Protein AF-0000000079458069 (afdb_homodimer)

pLDDT: mean 76.76, std 27.15, range [17.17, 98.62]

Sequence (562 aa):
MTRRATGKSAETRRSAASKKTRSRTVVSSRVSSCGSSLSHRREPPADTESPPDDSWLAWFCGRPGNEVFLVVDLAFIQDPFNLVDLADSVPRFGEALGVITGKKPTPHRLADTSLSASAEKLYGLVHRRFTLSERGLYLIYQKWKNRTYGECRRVFCPHQPLLPTGSTDTPSALHDTPSALHLYCPRCMDVYRPSHARHRAVDGTFFPPSLPHLFFMVYPRYRPELPQEEHVPRIFGFEIHPSAVPYQQRIADRKDRRKAKRESPDRISTDGKNPKMGIPKMTRRATGKSAETRRSAASKKTRSRTVVSSRVSSCGSSLSHRREPPADTESPPDDSWLAWFCGRPGNEVFLVVDLAFIQDPFNLVDLADSVPRFGEALGVITGKKPTPHRLADTSLSASAEKLYGLVHRRFTLSERGLYLIYQKWKNRTYGECRRVFCPHQPLLPTGSTDTPSALHDTPSALHLYCPRCMDVYRPSHARHRAVDGTFFPPSLPHLFFMVYPRYRPELPQEEHVPRIFGFEIHPSAVPYQQRIADRKDRRKAKRESPDRISTDGKNPKMGIPK

Secondary structure (DSSP, 8-state):
-----------------------------------GGGGS---SS-------TTBHHHHHHTSTTGGGS----HHHHH-GGGGTT-TTTSTTHHHHHHHHTSBPPPHHHHH-HHHHHHHHHHHHHHHHHHTTSHHHHHHHHHHHHTTTT-B--BTTSTT-B-EEE-S-SS-TTS--S--B-EEEETTTTEEE--SSHHHHTSBGGGS-THHHHHHHHH-GGGPPPPP------EETTEEPPTTHHHHHHHHHHHHHHHHHHHHS-----------------/-----------------------------------GGGGS---SS-------TTBHHHHHHTSTTGGGS----HHHHH-GGGGTT-TTTSTTHHHHHHHHTSBPPPHHHHH-HHHHHHHHHHHHHHHHHHTTSHHHHHHHHHHHHTTTT-B--BTTSTT-B-EEE-S-SS-TTS--S--B-EEEETTTTEEE--SSHHHHTSBGGGS-THHHHHHHHH-GGGPPPPP------EETTEEPPTTHHHHHHHHHHHHHHHHHHHHS-----------------

InterPro domains:
  IPR000704 Casein kinase II, regulatory subunit [PF01214] (55-238)
  IPR000704 Casein kinase II, regulatory subunit [PR00472] (55-71)
  IPR000704 Casein kinase II, regulatory subunit [PR00472] (72-86)
  IPR000704 Casein kinase II, regulatory subunit [PR00472] (123-144)
  IPR000704 Casein kinase II, regulatory subunit [PR00472] (148-169)
  IPR000704 Casein kinase II, regulatory subunit [PTHR11740] (48-262)
  IPR000704 Casein kinase II, regulatory subunit [SM01085] (55-239)
  IPR016149 Casein kinase II, regulatory subunit, N-terminal [G3DSA:1.10.1820.10] (49-148)
  IPR035991 Casein kinase II subunit beta-like [SSF57798] (54-247)

Foldseek 3Di:
DDPPPCPDPPPPDPPPPDPPPPPPPPPPPPPPCPPDDLPPPPDLPDPQDDDDCFAQLVVQCVDVLNVLFDRDHLVLLPDVVLCPLVPLLAPPQVLLSPRRSGGHDDPVRVVPVNSVVRNVLSVLLSSQVQCLDPNNLSVQVVCQVVLVQHADPPPLRPRFRWGKEWDAQPQCSVVNDFGFIWTAGLAQGDIHHGPDPSNRPDGRSSHHRCNVVSSCVSVVVPRDYHRPDDDFDDDPRHGDDPCVVVVVVVVVVVVVVVVVVVPPPDPPPPPPPPPDDPPDD/DADDDDDPDPDPPPPPPDPPPPDPPPPPPPPPCPPDDLPPPPDLPDPQDDPDCFAQLVVQCVDVLNVLFDRDHLVLLPDVVLCPLVPLQAPPQVLLSCRRSGGHDDPVRVVPVNSVVRNVLSVLLSRQVQCLDPNNLSVQVVCQVVLVQHADPPPLRPRFRWHKEWDDQPQCSVVNDFGFIWTAGLAQGDIHHGPDPSNRPDGSSSHHRCNVVSSCVSVVVPRDYHRPDDDFDDDPRHGDDPCVVVVVVVVVVVVVVVVVVVPPPPPPPCPVPPPPPPDDD

Nearest PDB structures (foldseek):
  4md9-assembly3_N  TM=9.080E-01  e=1.919E-20  Homo sapiens
  4md9-assembly2_D  TM=9.250E-01  e=4.175E-20  Homo sapiens
  4md9-assembly4_J  TM=9.268E-01  e=5.302E-20  Homo sapiens
  4md8-assembly2_C  TM=9.126E-01  e=4.995E-20  Homo sapiens
  1jwh-assembly1_C  TM=8.770E-01  e=5.618E-18  Homo sapiens

Structure (mmCIF, N/CA/C/O backbone):
data_AF-0000000079458069-model_v1
#
loop_
_entity.id
_entity.type
_entity.pdbx_description
1 polymer 'Casein kinase II subunit beta'
#
loop_
_atom_site.group_PDB
_atom_site.id
_atom_site.type_symbol
_atom_site.label_atom_id
_atom_site.label_alt_id
_atom_site.label_comp_id
_atom_site.label_asym_id
_atom_site.label_entity_id
_atom_site.label_seq_id
_atom_site.pdbx_PDB_ins_code
_atom_site.Cartn_x
_atom_site.Cartn_y
_atom_site.Cartn_z
_atom_site.occupancy
_atom_site.B_iso_or_equiv
_atom_site.auth_seq_id
_atom_site.auth_comp_id
_atom_site.auth_asym_id
_atom_site.auth_atom_id
_atom_site.pdbx_PDB_model_num
ATOM 1 N N . MET A 1 1 ? -54.469 -38.25 47.25 1 19.89 1 MET A N 1
ATOM 2 C CA . MET A 1 1 ? -53.656 -39.438 47.219 1 19.89 1 MET A CA 1
ATOM 3 C C . MET A 1 1 ? -52.156 -39.094 47.281 1 19.89 1 MET A C 1
ATOM 5 O O . MET A 1 1 ? -51.781 -37.938 46.969 1 19.89 1 MET A O 1
ATOM 9 N N . THR A 1 2 ? -51.125 -40.094 47.188 1 19.08 2 THR A N 1
ATOM 10 C CA . THR A 1 2 ? -50 -40.75 47.844 1 19.08 2 THR A CA 1
ATOM 11 C C . THR A 1 2 ? -48.688 -40.344 47.188 1 19.08 2 THR A C 1
ATOM 13 O O . THR A 1 2 ? -47.625 -40.531 47.75 1 19.08 2 THR A O 1
ATOM 16 N N . ARG A 1 3 ? -48.656 -39.812 45.844 1 19.41 3 ARG A N 1
ATOM 17 C CA . ARG A 1 3 ? -47.688 -40.375 44.938 1 19.41 3 ARG A CA 1
ATOM 18 C C . ARG A 1 3 ? -46.281 -39.906 45.281 1 19.41 3 ARG A C 1
ATOM 20 O O . ARG A 1 3 ? -46 -38.688 45.25 1 19.41 3 ARG A O 1
ATOM 27 N N . ARG A 1 4 ? -45.438 -40.688 45.969 1 20.77 4 ARG A N 1
ATOM 28 C CA . ARG A 1 4 ? -44.094 -40.812 46.594 1 20.77 4 ARG A CA 1
ATOM 29 C C . ARG A 1 4 ? -43 -40.812 45.531 1 20.77 4 ARG A C 1
ATOM 31 O O . ARG A 1 4 ? -42.875 -41.781 44.781 1 20.77 4 ARG A O 1
ATOM 38 N N . ALA A 1 5 ? -42.781 -39.625 44.75 1 22.47 5 ALA A N 1
ATOM 39 C CA . ALA A 1 5 ? -41.938 -39.562 43.562 1 22.47 5 ALA A CA 1
ATOM 40 C C . ALA A 1 5 ? -40.531 -40.062 43.875 1 22.47 5 ALA A C 1
ATOM 42 O O . ALA A 1 5 ? -39.875 -39.562 44.812 1 22.47 5 ALA A O 1
ATOM 43 N N . THR A 1 6 ? -40.156 -41.406 43.688 1 21.09 6 THR A N 1
ATOM 44 C CA . THR A 1 6 ? -39.094 -42.375 43.906 1 21.09 6 THR A CA 1
ATOM 45 C C . THR A 1 6 ? -37.812 -42 43.156 1 21.09 6 THR A C 1
ATOM 47 O O . THR A 1 6 ? -37.781 -42.062 41.938 1 21.09 6 THR A O 1
ATOM 50 N N . GLY A 1 7 ? -37.25 -40.75 43.344 1 21.52 7 GLY A N 1
ATOM 51 C CA . GLY A 1 7 ? -36.156 -40.281 42.531 1 21.52 7 GLY A CA 1
ATOM 52 C C . GLY A 1 7 ? -34.938 -41.188 42.594 1 21.52 7 GLY A C 1
ATOM 53 O O . GLY A 1 7 ? -34.344 -41.375 43.656 1 21.52 7 GLY A O 1
ATOM 54 N N . LYS A 1 8 ? -34.875 -42.312 41.719 1 23.08 8 LYS A N 1
ATOM 55 C CA . LYS A 1 8 ? -33.969 -43.469 41.531 1 23.08 8 LYS A CA 1
ATOM 56 C C . LYS A 1 8 ? -32.531 -43 41.375 1 23.08 8 LYS A C 1
ATOM 58 O O . LYS A 1 8 ? -32.25 -41.969 40.719 1 23.08 8 LYS A O 1
ATOM 63 N N . SER A 1 9 ? -31.484 -43.5 42.188 1 19.92 9 SER A N 1
ATOM 64 C CA . SER A 1 9 ? -30.094 -43.438 42.656 1 19.92 9 SER A CA 1
ATOM 65 C C . SER A 1 9 ? -29.141 -44 41.594 1 19.92 9 SER A C 1
ATOM 67 O O . SER A 1 9 ? -28 -44.375 41.938 1 19.92 9 SER A O 1
ATOM 69 N N . ALA A 1 10 ? -29.312 -43.812 40.188 1 19.8 10 ALA A N 1
ATOM 70 C CA . ALA A 1 10 ? -28.594 -44.688 39.281 1 19.8 10 ALA A CA 1
ATOM 71 C C . ALA A 1 10 ? -27.078 -44.625 39.5 1 19.8 10 ALA A C 1
ATOM 73 O O . ALA A 1 10 ? -26.531 -43.531 39.594 1 19.8 10 ALA A O 1
ATOM 74 N N . GLU A 1 11 ? -26.344 -45.688 39.969 1 20.38 11 GLU A N 1
ATOM 75 C CA . GLU A 1 11 ? -25.062 -46.156 40.469 1 20.38 11 GLU A CA 1
ATOM 76 C C . GLU A 1 11 ? -24.031 -46.312 39.375 1 20.38 11 GLU A C 1
ATOM 78 O O . GLU A 1 11 ? -22.922 -46.781 39.594 1 20.38 11 GLU A O 1
ATOM 83 N N . THR A 1 12 ? -24.25 -45.781 38.094 1 21.2 12 THR A N 1
ATOM 84 C CA . THR A 1 12 ? -23.5 -46.531 37.094 1 21.2 12 THR A CA 1
ATOM 85 C C . THR A 1 12 ? -22.016 -46.562 37.438 1 21.2 12 THR A C 1
ATOM 87 O O . THR A 1 12 ? -21.484 -45.562 37.969 1 21.2 12 THR A O 1
ATOM 90 N N . ARG A 1 13 ? -21.328 -47.719 37.25 1 19.19 13 ARG A N 1
ATOM 91 C CA . ARG A 1 13 ? -20.141 -48.531 37.469 1 19.19 13 ARG A CA 1
ATOM 92 C C . ARG A 1 13 ? -18.938 -47.938 36.75 1 19.19 13 ARG A C 1
ATOM 94 O O . ARG A 1 13 ? -18.984 -47.688 35.531 1 19.19 13 ARG A O 1
ATOM 101 N N . ARG A 1 14 ? -18.016 -47.156 37.406 1 21.8 14 ARG A N 1
ATOM 102 C CA . ARG A 1 14 ? -16.766 -46.469 37.094 1 21.8 14 ARG A CA 1
ATOM 103 C C . ARG A 1 14 ? -15.695 -47.438 36.625 1 21.8 14 ARG A C 1
ATOM 105 O O . ARG A 1 14 ? -15.109 -48.188 37.438 1 21.8 14 ARG A O 1
ATOM 112 N N . SER A 1 15 ? -15.984 -48.344 35.5 1 19.11 15 SER A N 1
ATOM 113 C CA . SER A 1 15 ? -15.031 -49.406 35.125 1 19.11 15 SER A CA 1
ATOM 114 C C . SER A 1 15 ? -13.641 -48.812 34.875 1 19.11 15 SER A C 1
ATOM 116 O O . SER A 1 15 ? -13.508 -47.719 34.344 1 19.11 15 SER A O 1
ATOM 118 N N . ALA A 1 16 ? -12.609 -49.281 35.625 1 22.48 16 ALA A N 1
ATOM 119 C CA . ALA A 1 16 ? -11.172 -49.125 35.875 1 22.48 16 ALA A CA 1
ATOM 120 C C . ALA A 1 16 ? -10.367 -49.469 34.625 1 22.48 16 ALA A C 1
ATOM 122 O O . ALA A 1 16 ? -10.25 -50.625 34.25 1 22.48 16 ALA A O 1
ATOM 123 N N . ALA A 1 17 ? -10.648 -48.875 33.406 1 22.78 17 ALA A N 1
ATOM 124 C CA . ALA A 1 17 ? -9.945 -49.344 32.219 1 22.78 17 ALA A CA 1
ATOM 125 C C . ALA A 1 17 ? -8.438 -49.281 32.406 1 22.78 17 ALA A C 1
ATOM 127 O O . ALA A 1 17 ? -7.918 -48.281 32.906 1 22.78 17 ALA A O 1
ATOM 128 N N . SER A 1 18 ? -7.773 -50.469 32.469 1 19.39 18 SER A N 1
ATOM 129 C CA . SER A 1 18 ? -6.398 -50.938 32.625 1 19.39 18 SER A CA 1
ATOM 130 C C . SER A 1 18 ? -5.477 -50.312 31.594 1 19.39 18 SER A C 1
ATOM 132 O O . SER A 1 18 ? -5.824 -50.25 30.406 1 19.39 18 SER A O 1
ATOM 134 N N . LYS A 1 19 ? -4.605 -49.406 32.031 1 21.94 19 LYS A N 1
ATOM 135 C CA . LYS A 1 19 ? -3.582 -48.594 31.359 1 21.94 19 LYS A CA 1
ATOM 136 C C . LYS A 1 19 ? -2.559 -49.5 30.672 1 21.94 19 LYS A C 1
ATOM 138 O O . LYS A 1 19 ? -1.761 -50.156 31.328 1 21.94 19 LYS A O 1
ATOM 143 N N . LYS A 1 20 ? -3.029 -50.438 29.656 1 20.05 20 LYS A N 1
ATOM 144 C CA . LYS A 1 20 ? -2.061 -51.25 28.938 1 20.05 20 LYS A CA 1
ATOM 145 C C . LYS A 1 20 ? -0.891 -50.406 28.438 1 20.05 20 LYS A C 1
ATOM 147 O O . LYS A 1 20 ? -1.089 -49.312 27.906 1 20.05 20 LYS A O 1
ATOM 152 N N . THR A 1 21 ? 0.323 -50.656 28.922 1 21.88 21 THR A N 1
ATOM 153 C CA . THR A 1 21 ? 1.682 -50.156 28.75 1 21.88 21 THR A CA 1
ATOM 154 C C . THR A 1 21 ? 2.191 -50.438 27.344 1 21.88 21 THR A C 1
ATOM 156 O O . THR A 1 21 ? 2.385 -51.594 26.984 1 21.88 21 THR A O 1
ATOM 159 N N . ARG A 1 22 ? 1.493 -49.938 26.234 1 23.48 22 ARG A N 1
ATOM 160 C CA . ARG A 1 22 ? 1.951 -50.281 24.891 1 23.48 22 ARG A CA 1
ATOM 161 C C . ARG A 1 22 ? 3.422 -49.938 24.703 1 23.48 22 ARG A C 1
ATOM 163 O O . ARG A 1 22 ? 3.82 -48.781 24.938 1 23.48 22 ARG A O 1
ATOM 170 N N . SER A 1 23 ? 4.312 -50.969 24.781 1 22.56 23 SER A N 1
ATOM 171 C CA . SER A 1 23 ? 5.742 -51 24.5 1 22.56 23 SER A CA 1
ATOM 172 C C . SER A 1 23 ? 6.051 -50.438 23.125 1 22.56 23 SER A C 1
ATOM 174 O O . SER A 1 23 ? 5.512 -50.906 22.109 1 22.56 23 SER A O 1
ATOM 176 N N . ARG A 1 24 ? 6.234 -49.094 23.016 1 23.38 24 ARG A N 1
ATOM 177 C CA . ARG A 1 24 ? 6.543 -48.344 21.797 1 23.38 24 ARG A CA 1
ATOM 178 C C . ARG A 1 24 ? 7.82 -48.875 21.141 1 23.38 24 ARG A C 1
ATOM 180 O O . ARG A 1 24 ? 8.891 -48.812 21.734 1 23.38 24 ARG A O 1
ATOM 187 N N . THR A 1 25 ? 7.715 -50 20.375 1 24.3 25 THR A N 1
ATOM 188 C CA . THR A 1 25 ? 8.828 -50.469 19.547 1 24.3 25 THR A CA 1
ATOM 189 C C . THR A 1 25 ? 9.438 -49.312 18.766 1 24.3 25 THR A C 1
ATOM 191 O O . THR A 1 25 ? 8.727 -48.594 18.047 1 24.3 25 THR A O 1
ATOM 194 N N . VAL A 1 26 ? 10.641 -48.875 19.156 1 24.62 26 VAL A N 1
ATOM 195 C CA . VAL A 1 26 ? 11.539 -47.844 18.609 1 24.62 26 VAL A CA 1
ATOM 196 C C . VAL A 1 26 ? 11.984 -48.281 17.203 1 24.62 26 VAL A C 1
ATOM 198 O O . VAL A 1 26 ? 12.68 -49.281 17.047 1 24.62 26 VAL A O 1
ATOM 201 N N . VAL A 1 27 ? 11.078 -48.344 16.203 1 22.92 27 VAL A N 1
ATOM 202 C CA . VAL A 1 27 ? 11.531 -48.688 14.859 1 22.92 27 VAL A CA 1
ATOM 203 C C . VAL A 1 27 ? 12.633 -47.719 14.422 1 22.92 27 VAL A C 1
ATOM 205 O O . VAL A 1 27 ? 12.477 -46.5 14.539 1 22.92 27 VAL A O 1
ATOM 208 N N . SER A 1 28 ? 13.859 -48.094 14.391 1 23.33 28 SER A N 1
ATOM 209 C CA . SER A 1 28 ? 15.086 -47.469 13.898 1 23.33 28 SER A CA 1
ATOM 210 C C . SER A 1 28 ? 14.945 -47.062 12.438 1 23.33 28 SER A C 1
ATOM 212 O O . SER A 1 28 ? 14.906 -47.938 11.547 1 23.33 28 SER A O 1
ATOM 214 N N . SER A 1 29 ? 14.016 -46.188 12.094 1 23.22 29 SER A N 1
ATOM 215 C CA . SER A 1 29 ? 13.867 -45.844 10.68 1 23.22 29 SER A CA 1
ATOM 216 C C . SER A 1 29 ? 15.164 -45.281 10.109 1 23.22 29 SER A C 1
ATOM 218 O O . SER A 1 29 ? 15.758 -44.375 10.688 1 23.22 29 SER A O 1
ATOM 220 N N . ARG A 1 30 ? 15.961 -46.125 9.391 1 23.41 30 ARG A N 1
ATOM 221 C CA . ARG A 1 30 ? 17.109 -45.781 8.547 1 23.41 30 ARG A CA 1
ATOM 222 C C . ARG A 1 30 ? 16.797 -44.594 7.633 1 23.41 30 ARG A C 1
ATOM 224 O O . ARG A 1 30 ? 15.906 -44.688 6.789 1 23.41 30 ARG A O 1
ATOM 231 N N . VAL A 1 31 ? 16.922 -43.406 8.148 1 24.83 31 VAL A N 1
ATOM 232 C CA . VAL A 1 31 ? 16.859 -42.188 7.363 1 24.83 31 VAL A CA 1
ATOM 233 C C . VAL A 1 31 ? 17.875 -42.219 6.23 1 24.83 31 VAL A C 1
ATOM 235 O O . VAL A 1 31 ? 19.078 -42.344 6.48 1 24.83 31 VAL A O 1
ATOM 238 N N . SER A 1 32 ? 17.609 -42.938 5.117 1 25.94 32 SER A N 1
ATOM 239 C CA . SER A 1 32 ? 18.438 -42.812 3.922 1 25.94 32 SER A CA 1
ATOM 240 C C . SER A 1 32 ? 18.766 -41.344 3.619 1 25.94 32 SER A C 1
ATOM 242 O O . SER A 1 32 ? 17.922 -40.469 3.781 1 25.94 32 SER A O 1
ATOM 244 N N . SER A 1 33 ? 20.078 -41.031 3.51 1 25.89 33 SER A N 1
ATOM 245 C CA . SER A 1 33 ? 20.812 -39.812 3.227 1 25.89 33 SER A CA 1
ATOM 246 C C . SER A 1 33 ? 20.359 -39.188 1.911 1 25.89 33 SER A C 1
ATOM 248 O O . SER A 1 33 ? 20.641 -39.719 0.835 1 25.89 33 SER A O 1
ATOM 250 N N . CYS A 1 34 ? 19.156 -38.781 1.715 1 28.52 34 CYS A N 1
ATOM 251 C CA . CYS A 1 34 ? 18.781 -38.062 0.503 1 28.52 34 CYS A CA 1
ATOM 252 C C . CYS A 1 34 ? 19.656 -36.844 0.327 1 28.52 34 CYS A C 1
ATOM 254 O O . CYS A 1 34 ? 19.156 -35.719 0.426 1 28.52 34 CYS A O 1
ATOM 256 N N . GLY A 1 35 ? 20.891 -36.812 0.944 1 26.64 35 GLY A N 1
ATOM 257 C CA . GLY A 1 35 ? 21.703 -35.625 1.059 1 26.64 35 GLY A CA 1
ATOM 258 C C . GLY A 1 35 ? 22.062 -35 -0.283 1 26.64 35 GLY A C 1
ATOM 259 O O . GLY A 1 35 ? 22.156 -33.781 -0.403 1 26.64 35 GLY A O 1
ATOM 260 N N . SER A 1 36 ? 22.766 -35.781 -1.224 1 30.03 36 SER A N 1
ATOM 261 C CA . SER A 1 36 ? 23.859 -35.219 -2.008 1 30.03 36 SER A CA 1
ATOM 262 C C . SER A 1 36 ? 23.359 -34.25 -3.061 1 30.03 36 SER A C 1
ATOM 264 O O . SER A 1 36 ? 24.141 -33.469 -3.621 1 30.03 36 SER A O 1
ATOM 266 N N . SER A 1 37 ? 22.344 -34.625 -3.9 1 30.95 37 SER A N 1
ATOM 267 C CA . SER A 1 37 ? 22.312 -34.188 -5.293 1 30.95 37 SER A CA 1
ATOM 268 C C . SER A 1 37 ? 21.891 -32.719 -5.402 1 30.95 37 SER A C 1
ATOM 270 O O . SER A 1 37 ? 21.703 -32.219 -6.504 1 30.95 37 SER A O 1
ATOM 272 N N . LEU A 1 38 ? 21.5 -32.094 -4.332 1 33.59 38 LEU A N 1
ATOM 273 C CA . LEU A 1 38 ? 20.844 -30.844 -4.613 1 33.59 38 LEU A CA 1
ATOM 274 C C . LEU A 1 38 ? 21.859 -29.734 -4.863 1 33.59 38 LEU A C 1
ATOM 276 O O . LEU A 1 38 ? 21.516 -28.547 -4.898 1 33.59 38 LEU A O 1
ATOM 280 N N . SER A 1 39 ? 23.141 -30.047 -4.676 1 34.22 39 SER A N 1
ATOM 281 C CA . SER A 1 39 ? 24.109 -28.969 -4.805 1 34.22 39 SER A CA 1
ATOM 282 C C . SER A 1 39 ? 24.188 -28.453 -6.238 1 34.22 39 SER A C 1
ATOM 284 O O . SER A 1 39 ? 25.141 -27.781 -6.613 1 34.22 39 SER A O 1
ATOM 286 N N . HIS A 1 40 ? 23.656 -29.156 -7.344 1 34.47 40 HIS A N 1
ATOM 287 C CA . HIS A 1 40 ? 23.969 -28.781 -8.711 1 34.47 40 HIS A CA 1
ATOM 288 C C . HIS A 1 40 ? 23.703 -27.297 -8.953 1 34.47 40 HIS A C 1
ATOM 290 O O . HIS A 1 40 ? 22.719 -26.75 -8.453 1 34.47 40 HIS A O 1
ATOM 296 N N . ARG A 1 41 ? 24.656 -26.469 -9.07 1 38.81 41 ARG A N 1
ATOM 297 C CA . ARG A 1 41 ? 24.531 -25.219 -9.805 1 38.81 41 ARG A CA 1
ATOM 298 C C . ARG A 1 41 ? 23.453 -25.297 -10.867 1 38.81 41 ARG A C 1
ATOM 300 O O . ARG A 1 41 ? 23.688 -25.797 -11.977 1 38.81 41 ARG A O 1
ATOM 307 N N . ARG A 1 42 ? 22.266 -25.734 -10.492 1 41.84 42 ARG A N 1
ATOM 308 C CA . ARG A 1 42 ? 21.25 -26.047 -11.484 1 41.84 42 ARG A CA 1
ATOM 309 C C . ARG A 1 42 ? 21.188 -24.969 -12.57 1 41.84 42 ARG A C 1
ATOM 311 O O . ARG A 1 42 ? 21.062 -23.781 -12.266 1 41.84 42 ARG A O 1
ATOM 318 N N . GLU A 1 43 ? 21.953 -25.062 -13.75 1 44.16 43 GLU A N 1
ATOM 319 C CA . GLU A 1 43 ? 21.719 -24.359 -15 1 44.16 43 GLU A CA 1
ATOM 320 C C . GLU A 1 43 ? 20.281 -23.828 -15.078 1 44.16 43 GLU A C 1
ATOM 322 O O . GLU A 1 43 ? 19.375 -24.438 -14.508 1 44.16 43 GLU A O 1
ATOM 327 N N . PRO A 1 44 ? 20.188 -22.484 -15.164 1 52.94 44 PRO A N 1
ATOM 328 C CA . PRO A 1 44 ? 18.797 -22.078 -15.406 1 52.94 44 PRO A CA 1
ATOM 329 C C . PRO A 1 44 ? 18 -23.141 -16.172 1 52.94 44 PRO A C 1
ATOM 331 O O . PRO A 1 44 ? 18.562 -23.828 -17.031 1 52.94 44 PRO A O 1
ATOM 334 N N . PRO A 1 45 ? 17.062 -23.844 -15.531 1 53.91 45 PRO A N 1
ATOM 335 C CA . PRO A 1 45 ? 16.297 -24.812 -16.312 1 53.91 45 PRO A CA 1
ATOM 336 C C . PRO A 1 45 ? 16.188 -24.438 -17.797 1 53.91 45 PRO A C 1
ATOM 338 O O . PRO A 1 45 ? 16.359 -23.266 -18.141 1 53.91 45 PRO A O 1
ATOM 341 N N . ALA A 1 46 ? 16.281 -25.344 -18.703 1 50.62 46 ALA A N 1
ATOM 342 C CA . ALA A 1 46 ? 16.234 -25.281 -20.156 1 50.62 46 ALA A CA 1
ATOM 343 C C . ALA A 1 46 ? 15.375 -24.109 -20.625 1 50.62 46 ALA A C 1
ATOM 345 O O . ALA A 1 46 ? 14.383 -23.766 -19.984 1 50.62 46 ALA A O 1
ATOM 346 N N . ASP A 1 47 ? 15.938 -22.984 -21.219 1 52.44 47 ASP A N 1
ATOM 347 C CA . ASP A 1 47 ? 15.383 -21.844 -21.922 1 52.44 47 ASP A CA 1
ATOM 348 C C . ASP A 1 47 ? 14.078 -22.203 -22.625 1 52.44 47 ASP A C 1
ATOM 350 O O . ASP A 1 47 ? 14.102 -22.781 -23.719 1 52.44 47 ASP A O 1
ATOM 354 N N . THR A 1 48 ? 13.133 -22.797 -21.938 1 59.19 48 THR A N 1
ATOM 355 C CA . THR A 1 48 ? 11.93 -23.141 -22.688 1 59.19 48 THR A CA 1
ATOM 356 C C . THR A 1 48 ? 11.453 -21.969 -23.531 1 59.19 48 THR A C 1
ATOM 358 O O . THR A 1 48 ? 11.656 -20.812 -23.172 1 59.19 48 THR A O 1
ATOM 361 N N . GLU A 1 49 ? 11.133 -22.219 -24.812 1 63.19 49 GLU A N 1
ATOM 362 C CA . GLU A 1 49 ? 10.672 -21.453 -25.953 1 63.19 49 GLU A CA 1
ATOM 363 C C . GLU A 1 49 ? 9.5 -20.547 -25.578 1 63.19 49 GLU A C 1
ATOM 365 O O . GLU A 1 49 ? 8.586 -20.969 -24.875 1 63.19 49 GLU A O 1
ATOM 370 N N . SER A 1 50 ? 9.641 -19.234 -25.625 1 73.5 50 SER A N 1
ATOM 371 C CA . SER A 1 50 ? 8.539 -18.266 -25.594 1 73.5 50 SER A CA 1
ATOM 372 C C . SER A 1 50 ? 7.402 -18.703 -26.5 1 73.5 50 SER A C 1
ATOM 374 O O . SER A 1 50 ? 7.641 -19.25 -27.594 1 73.5 50 SER A O 1
ATOM 376 N N . PRO A 1 51 ? 6.184 -18.719 -25.891 1 81.25 51 PRO A N 1
ATOM 377 C CA . PRO A 1 51 ? 5.07 -19.078 -26.766 1 81.25 51 PRO A CA 1
ATOM 378 C C . PRO A 1 51 ? 5.031 -18.234 -28.047 1 81.25 51 PRO A C 1
ATOM 380 O O . PRO A 1 51 ? 5.469 -17.094 -28.047 1 81.25 51 PRO A O 1
ATOM 383 N N . PRO A 1 52 ? 4.594 -18.828 -29.078 1 85.81 52 PRO A N 1
ATOM 384 C CA . PRO A 1 52 ? 4.391 -18.047 -30.297 1 85.81 52 PRO A CA 1
ATOM 385 C C . PRO A 1 52 ? 3.512 -16.812 -30.062 1 85.81 52 PRO A C 1
ATOM 387 O O . PRO A 1 52 ? 2.578 -16.859 -29.266 1 85.81 52 PRO A O 1
ATOM 390 N N . ASP A 1 53 ? 3.715 -15.797 -30.812 1 88.88 53 ASP A N 1
ATOM 391 C CA . ASP A 1 53 ? 3 -14.531 -30.656 1 88.88 53 ASP A CA 1
ATOM 392 C C . ASP A 1 53 ? 1.516 -14.703 -30.969 1 88.88 53 ASP A C 1
ATOM 394 O O . ASP A 1 53 ? 0.675 -13.984 -30.422 1 88.88 53 ASP A O 1
ATOM 398 N N . ASP A 1 54 ? 1.252 -15.727 -31.828 1 92.88 54 ASP A N 1
ATOM 399 C CA . ASP A 1 54 ? -0.138 -15.906 -32.219 1 92.88 54 ASP A CA 1
ATOM 400 C C . ASP A 1 54 ? -0.847 -16.922 -31.344 1 92.88 54 ASP A C 1
ATOM 402 O O . ASP A 1 54 ? -1.965 -17.344 -31.641 1 92.88 54 ASP A O 1
ATOM 406 N N . SER A 1 55 ? -0.296 -17.156 -30.25 1 95.88 55 SER A N 1
ATOM 407 C CA . SER A 1 55 ? -0.876 -18.141 -29.344 1 95.88 55 SER A CA 1
ATOM 408 C C . SER A 1 55 ? -1.836 -17.5 -28.359 1 95.88 55 SER A C 1
ATOM 410 O O . SER A 1 55 ? -1.736 -16.297 -28.078 1 95.88 55 SER A O 1
ATOM 412 N N . TRP A 1 56 ? -2.818 -18.297 -27.859 1 97.62 56 TRP A N 1
ATOM 413 C CA . TRP A 1 56 ? -3.699 -17.844 -26.781 1 97.62 56 TRP A CA 1
ATOM 414 C C . TRP A 1 56 ? -2.893 -17.438 -25.562 1 97.62 56 TRP A C 1
ATOM 416 O O . TRP A 1 56 ? -3.207 -16.438 -24.906 1 97.62 56 TRP A O 1
ATOM 426 N N . LEU A 1 57 ? -1.858 -18.156 -25.328 1 97 57 LEU A N 1
ATOM 427 C CA . LEU A 1 57 ? -1.019 -17.891 -24.156 1 97 57 LEU A CA 1
ATOM 428 C C . LEU A 1 57 ? -0.416 -16.484 -24.234 1 97 57 LEU A C 1
ATOM 430 O O . LEU A 1 57 ? -0.456 -15.742 -23.25 1 97 57 LEU A O 1
ATOM 434 N N . ALA A 1 58 ? 0.175 -16.234 -25.375 1 95.75 58 ALA A N 1
ATOM 435 C CA . ALA A 1 58 ? 0.776 -14.914 -25.578 1 95.75 58 ALA A CA 1
ATOM 436 C C . ALA A 1 58 ? -0.275 -13.812 -25.469 1 95.75 58 ALA A C 1
ATOM 438 O O . ALA A 1 58 ? -0.024 -12.758 -24.891 1 95.75 58 ALA A O 1
ATOM 439 N N . TRP A 1 59 ? -1.389 -14.062 -26 1 96.56 59 TRP A N 1
ATOM 440 C CA . TRP A 1 59 ? -2.492 -13.109 -25.969 1 96.56 59 TRP A CA 1
ATOM 441 C C . TRP A 1 59 ? -2.957 -12.867 -24.531 1 96.56 59 TRP A C 1
ATOM 443 O O . TRP A 1 59 ? -3.07 -11.719 -24.094 1 96.56 59 TRP A O 1
ATOM 453 N N . PHE A 1 60 ? -3.262 -13.93 -23.828 1 97.12 60 PHE A N 1
ATOM 454 C CA . PHE A 1 60 ? -3.805 -13.852 -22.469 1 97.12 60 PHE A CA 1
ATOM 455 C C . PHE A 1 60 ? -2.816 -13.18 -21.531 1 97.12 60 PHE A C 1
ATOM 457 O O . PHE A 1 60 ? -3.188 -12.289 -20.766 1 97.12 60 PHE A O 1
ATOM 464 N N . CYS A 1 61 ? -1.548 -13.586 -21.547 1 95.88 61 CYS A N 1
ATOM 465 C CA . CYS A 1 61 ? -0.542 -13.086 -20.625 1 95.88 61 CYS A CA 1
ATOM 466 C C . CYS A 1 61 ? -0.111 -11.672 -20.984 1 95.88 61 CYS A C 1
ATOM 468 O O . CYS A 1 61 ? 0.481 -10.969 -20.156 1 95.88 61 CYS A O 1
ATOM 470 N N . GLY A 1 62 ? -0.369 -11.289 -22.172 1 94.31 62 GLY A N 1
ATOM 471 C CA . GLY A 1 62 ? -0.028 -9.953 -22.609 1 94.31 62 GLY A CA 1
ATOM 472 C C . GLY A 1 62 ? -1.072 -8.914 -22.234 1 94.31 62 GLY A C 1
ATOM 473 O O . GLY A 1 62 ? -0.842 -7.715 -22.391 1 94.31 62 GLY A O 1
ATOM 474 N N . ARG A 1 63 ? -2.205 -9.328 -21.719 1 94.69 63 ARG A N 1
ATOM 475 C CA . ARG A 1 63 ? -3.26 -8.406 -21.297 1 94.69 63 ARG A CA 1
ATOM 476 C C . ARG A 1 63 ? -2.857 -7.641 -20.047 1 94.69 63 ARG A C 1
ATOM 478 O O . ARG A 1 63 ? -2.176 -8.18 -19.172 1 94.69 63 ARG A O 1
ATOM 485 N N . PRO A 1 64 ? -3.305 -6.371 -20.016 1 93.69 64 PRO A N 1
ATOM 486 C CA . PRO A 1 64 ? -3.025 -5.637 -18.781 1 93.69 64 PRO A CA 1
ATOM 487 C C . PRO A 1 64 ? -3.562 -6.344 -17.547 1 93.69 64 PRO A C 1
ATOM 489 O O . PRO A 1 64 ? -4.723 -6.762 -17.516 1 93.69 64 PRO A O 1
ATOM 492 N N . GLY A 1 65 ? -2.748 -6.445 -16.609 1 93.88 65 GLY A N 1
ATOM 493 C CA . GLY A 1 65 ? -3.119 -7.148 -15.391 1 93.88 65 GLY A CA 1
ATOM 494 C C . GLY A 1 65 ? -2.605 -8.578 -15.344 1 93.88 65 GLY A C 1
ATOM 495 O O . GLY A 1 65 ? -2.363 -9.117 -14.266 1 93.88 65 GLY A O 1
ATOM 496 N N . ASN A 1 66 ? -2.48 -9.141 -16.5 1 96.5 66 ASN A N 1
ATOM 497 C CA . ASN A 1 66 ? -2.094 -10.547 -16.562 1 96.5 66 ASN A CA 1
ATOM 498 C C . ASN A 1 66 ? -0.577 -10.711 -16.562 1 96.5 66 ASN A C 1
ATOM 500 O O . ASN A 1 66 ? -0.07 -11.828 -16.641 1 96.5 66 ASN A O 1
ATOM 504 N N . GLU A 1 67 ? 0.141 -9.586 -16.359 1 95.06 67 GLU A N 1
ATOM 505 C CA . GLU A 1 67 ? 1.597 -9.672 -16.281 1 95.06 67 GLU A CA 1
ATOM 506 C C . GLU A 1 67 ? 2.043 -10.43 -15.039 1 95.06 67 GLU A C 1
ATOM 508 O O . GLU A 1 67 ? 3.195 -10.859 -14.945 1 95.06 67 GLU A O 1
ATOM 513 N N . VAL A 1 68 ? 1.106 -10.625 -14.125 1 97.06 68 VAL A N 1
ATOM 514 C CA . VAL A 1 68 ? 1.44 -11.344 -12.906 1 97.06 68 VAL A CA 1
ATOM 515 C C . VAL A 1 68 ? 1.527 -12.844 -13.195 1 97.06 68 VAL A C 1
ATOM 517 O O . VAL A 1 68 ? 2.137 -13.594 -12.43 1 97.06 68 VAL A O 1
ATOM 520 N N . PHE A 1 69 ? 0.917 -13.32 -14.273 1 98.06 69 PHE A N 1
ATOM 521 C CA . PHE A 1 69 ? 0.927 -14.734 -14.625 1 98.06 69 PHE A CA 1
ATOM 522 C C . PHE A 1 69 ? 2.252 -15.125 -15.266 1 98.06 69 PHE A C 1
ATOM 524 O O . PHE A 1 69 ? 2.926 -14.281 -15.867 1 98.06 69 PHE A O 1
ATOM 531 N N . LEU A 1 70 ? 2.568 -16.312 -15.055 1 97.81 70 LEU A N 1
ATOM 532 C CA . LEU A 1 70 ? 3.635 -16.938 -15.836 1 97.81 70 LEU A CA 1
ATOM 533 C C . LEU A 1 70 ? 3.096 -17.484 -17.156 1 97.81 70 LEU A C 1
ATOM 535 O O . LEU A 1 70 ? 1.95 -17.938 -17.219 1 97.81 70 LEU A O 1
ATOM 539 N N . VAL A 1 71 ? 3.951 -17.391 -18.125 1 96.69 71 VAL A N 1
ATOM 540 C CA . VAL A 1 71 ? 3.627 -18.125 -19.344 1 96.69 71 VAL A CA 1
ATOM 541 C C . VAL A 1 71 ? 3.975 -19.609 -19.156 1 96.69 71 VAL A C 1
ATOM 543 O O . VAL A 1 71 ? 5.152 -19.969 -19.141 1 96.69 71 VAL A O 1
ATOM 546 N N . VAL A 1 72 ? 2.941 -20.359 -19.062 1 97.38 72 VAL A N 1
ATOM 547 C CA . VAL A 1 72 ? 3.133 -21.781 -18.812 1 97.38 72 VAL A CA 1
ATOM 548 C C . VAL A 1 72 ? 3.566 -22.484 -20.094 1 97.38 72 VAL A C 1
ATOM 550 O O . VAL A 1 72 ? 3.008 -22.234 -21.156 1 97.38 72 VAL A O 1
ATOM 553 N N . ASP A 1 73 ? 4.484 -23.375 -19.953 1 94.06 73 ASP A N 1
ATOM 554 C CA . ASP A 1 73 ? 4.93 -24.141 -21.109 1 94.06 73 ASP A CA 1
ATOM 555 C C . ASP A 1 73 ? 3.809 -25.031 -21.641 1 94.06 73 ASP A C 1
ATOM 557 O O . ASP A 1 73 ? 3.107 -25.688 -20.859 1 94.06 73 ASP A O 1
ATOM 561 N N . LEU A 1 74 ? 3.76 -25.125 -22.953 1 94.31 74 LEU A N 1
ATOM 562 C CA . LEU A 1 74 ? 2.719 -25.953 -23.578 1 94.31 74 LEU A CA 1
ATOM 563 C C . LEU A 1 74 ? 2.859 -27.406 -23.156 1 94.31 74 LEU A C 1
ATOM 565 O O . LEU A 1 74 ? 1.859 -28.094 -22.938 1 94.31 74 LEU A O 1
ATOM 569 N N . ALA A 1 75 ? 4.109 -27.844 -23.094 1 94.38 75 ALA A N 1
ATOM 570 C CA . ALA A 1 75 ? 4.344 -29.234 -22.688 1 94.38 75 ALA A CA 1
ATOM 571 C C . ALA A 1 75 ? 3.799 -29.5 -21.281 1 94.38 75 ALA A C 1
ATOM 573 O O . ALA A 1 75 ? 3.305 -30.594 -21 1 94.38 75 ALA A O 1
ATOM 574 N N . PHE A 1 76 ? 3.916 -28.547 -20.469 1 96.62 76 PHE A N 1
ATOM 575 C CA . PHE A 1 76 ? 3.393 -28.672 -19.109 1 96.62 76 PHE A CA 1
ATOM 576 C C . PHE A 1 76 ? 1.871 -28.734 -19.125 1 96.62 76 PHE A C 1
ATOM 578 O O . PHE A 1 76 ? 1.272 -29.547 -18.422 1 96.62 76 PHE A O 1
ATOM 585 N N . ILE A 1 77 ? 1.237 -27.938 -19.891 1 97 77 ILE A N 1
ATOM 586 C CA . ILE A 1 77 ? -0.217 -27.859 -19.969 1 97 77 ILE A CA 1
ATOM 587 C C . ILE A 1 77 ? -0.776 -29.172 -20.531 1 97 77 ILE A C 1
ATOM 589 O O . ILE A 1 77 ? -1.824 -29.641 -20.078 1 97 77 ILE A O 1
ATOM 593 N N . GLN A 1 78 ? -0.115 -29.719 -21.453 1 95.69 78 GLN A N 1
ATOM 594 C CA . GLN A 1 78 ? -0.643 -30.875 -22.156 1 95.69 78 GLN A CA 1
ATOM 595 C C . GLN A 1 78 ? -0.338 -32.156 -21.422 1 95.69 78 GLN A C 1
ATOM 597 O O . GLN A 1 78 ? -0.86 -33.219 -21.766 1 95.69 78 GLN A O 1
ATOM 602 N N . ASP A 1 79 ? 0.469 -32.094 -20.422 1 96.38 79 ASP A N 1
ATOM 603 C CA . ASP A 1 79 ? 0.754 -33.281 -19.609 1 96.38 79 ASP A CA 1
ATOM 604 C C . ASP A 1 79 ? -0.465 -33.688 -18.797 1 96.38 79 ASP A C 1
ATOM 606 O O . ASP A 1 79 ? -0.934 -32.938 -17.953 1 96.38 79 ASP A O 1
ATOM 610 N N . PRO A 1 80 ? -0.948 -34.938 -19.016 1 96.25 80 PRO A N 1
ATOM 611 C CA . PRO A 1 80 ? -2.133 -35.375 -18.281 1 96.25 80 PRO A CA 1
ATOM 612 C C . PRO A 1 80 ? -1.944 -35.344 -16.766 1 96.25 80 PRO A C 1
ATOM 614 O O . PRO A 1 80 ? -2.91 -35.125 -16.031 1 96.25 80 PRO A O 1
ATOM 617 N N . PHE A 1 81 ? -0.779 -35.438 -16.312 1 95.5 81 PHE A N 1
ATOM 618 C CA . PHE A 1 81 ? -0.496 -35.406 -14.883 1 95.5 81 PHE A CA 1
ATOM 619 C C . PHE A 1 81 ? -0.907 -34.062 -14.297 1 95.5 81 PHE A C 1
ATOM 621 O O . PHE A 1 81 ? -1.43 -34 -13.18 1 95.5 81 PHE A O 1
ATOM 628 N N . ASN A 1 82 ? -0.624 -33.094 -15.023 1 95.44 82 ASN A N 1
ATOM 629 C CA . ASN A 1 82 ? -0.897 -31.734 -14.539 1 95.44 82 ASN A CA 1
ATOM 630 C C . ASN A 1 82 ? -2.363 -31.359 -14.734 1 95.44 82 ASN A C 1
ATOM 632 O O . ASN A 1 82 ? -2.793 -30.297 -14.305 1 95.44 82 ASN A O 1
ATOM 636 N N . LEU A 1 83 ? -3.162 -32.219 -15.297 1 95.31 83 LEU A N 1
ATOM 637 C CA . LEU A 1 83 ? -4.566 -31.953 -15.562 1 95.31 83 LEU A CA 1
ATOM 638 C C . LEU A 1 83 ? -5.473 -32.781 -14.664 1 95.31 83 LEU A C 1
ATOM 640 O O . LEU A 1 83 ? -6.695 -32.656 -14.727 1 95.31 83 LEU A O 1
ATOM 644 N N . VAL A 1 84 ? -4.863 -33.531 -13.836 1 92.69 84 VAL A N 1
ATOM 645 C CA . VAL A 1 84 ? -5.609 -34.438 -12.961 1 92.69 84 VAL A CA 1
ATOM 646 C C . VAL A 1 84 ? -6.574 -33.625 -12.094 1 92.69 84 VAL A C 1
ATOM 648 O O . VAL A 1 84 ? -6.203 -32.594 -11.555 1 92.69 84 VAL A O 1
ATOM 651 N N . ASP A 1 85 ? -7.82 -34.031 -11.984 1 89.94 85 ASP A N 1
ATOM 652 C CA . ASP A 1 85 ? -8.859 -33.531 -11.086 1 89.94 85 ASP A CA 1
ATOM 653 C C . ASP A 1 85 ? -9.312 -32.125 -11.492 1 89.94 85 ASP A C 1
ATOM 655 O O . ASP A 1 85 ? -9.984 -31.453 -10.719 1 89.94 85 ASP A O 1
ATOM 659 N N . LEU A 1 86 ? -8.992 -31.656 -12.734 1 92.25 86 LEU A N 1
ATOM 660 C CA . LEU A 1 86 ? -9.383 -30.312 -13.125 1 92.25 86 LEU A CA 1
ATOM 661 C C . LEU A 1 86 ? -10.688 -30.328 -13.922 1 92.25 86 LEU A C 1
ATOM 663 O O . LEU A 1 86 ? -11.398 -29.328 -13.977 1 92.25 86 LEU A O 1
ATOM 667 N N . ALA A 1 87 ? -10.984 -31.469 -14.484 1 92.12 87 ALA A N 1
ATOM 668 C CA . ALA A 1 87 ? -12.172 -31.578 -15.336 1 92.12 87 ALA A CA 1
ATOM 669 C C . ALA A 1 87 ? -13.445 -31.359 -14.531 1 92.12 87 ALA A C 1
ATOM 671 O O . ALA A 1 87 ? -14.438 -30.844 -15.055 1 92.12 87 ALA A O 1
ATOM 672 N N . ASP A 1 88 ? -13.414 -31.641 -13.328 1 88.38 88 ASP A N 1
ATOM 673 C CA . ASP A 1 88 ? -14.594 -31.5 -12.477 1 88.38 88 ASP A CA 1
ATOM 674 C C . ASP A 1 88 ? -14.859 -30.031 -12.156 1 88.38 88 ASP A C 1
ATOM 676 O O . ASP A 1 88 ? -16.016 -29.625 -11.953 1 88.38 88 ASP A O 1
ATOM 680 N N . SER A 1 89 ? -13.836 -29.219 -12.172 1 89.06 89 SER A N 1
ATOM 681 C CA . SER A 1 89 ? -13.969 -27.844 -11.727 1 89.06 89 SER A CA 1
ATOM 682 C C . SER A 1 89 ? -14.102 -26.891 -12.914 1 89.06 89 SER A C 1
ATOM 684 O O . SER A 1 89 ? -14.477 -25.734 -12.742 1 89.06 89 SER A O 1
ATOM 686 N N . VAL A 1 90 ? -13.883 -27.391 -14.117 1 94.19 90 VAL A N 1
ATOM 687 C CA . VAL A 1 90 ? -13.875 -26.516 -15.289 1 94.19 90 VAL A CA 1
ATOM 688 C C . VAL A 1 90 ? -14.953 -26.969 -16.266 1 94.19 90 VAL A C 1
ATOM 690 O O . VAL A 1 90 ? -14.812 -28 -16.938 1 94.19 90 VAL A O 1
ATOM 693 N N . PRO A 1 91 ? -15.922 -26.141 -16.344 1 93.75 91 PRO A N 1
ATOM 694 C CA . PRO A 1 91 ? -16.922 -26.469 -17.375 1 93.75 91 PRO A CA 1
ATOM 695 C C . PRO A 1 91 ? -16.344 -26.469 -18.781 1 93.75 91 PRO A C 1
ATOM 697 O O . PRO A 1 91 ? -15.469 -25.656 -19.094 1 93.75 91 PRO A O 1
ATOM 700 N N . ARG A 1 92 ? -16.906 -27.406 -19.625 1 96.56 92 ARG A N 1
ATOM 701 C CA . ARG A 1 92 ? -16.469 -27.5 -21.016 1 96.56 92 ARG A CA 1
ATOM 702 C C . ARG A 1 92 ? -14.945 -27.656 -21.094 1 96.56 92 ARG A C 1
ATOM 704 O O . ARG A 1 92 ? -14.289 -26.969 -21.875 1 96.56 92 ARG A O 1
ATOM 711 N N . PHE A 1 93 ? -14.484 -28.594 -20.281 1 96.94 93 PHE A N 1
ATOM 712 C CA . PHE A 1 93 ? -13.062 -28.812 -20.047 1 96.94 93 PHE A CA 1
ATOM 713 C C . PHE A 1 93 ? -12.336 -29.047 -21.375 1 96.94 93 PHE A C 1
ATOM 715 O O . PHE A 1 93 ? -11.305 -28.422 -21.641 1 96.94 93 PHE A O 1
ATOM 722 N N . GLY A 1 94 ? -12.758 -29.969 -22.188 1 97.38 94 GLY A N 1
ATOM 723 C CA . GLY A 1 94 ? -12.117 -30.297 -23.453 1 97.38 94 GLY A CA 1
ATOM 724 C C . GLY A 1 94 ? -12 -29.094 -24.391 1 97.38 94 GLY A C 1
ATOM 725 O O . GLY A 1 94 ? -10.945 -28.875 -25 1 97.38 94 GLY A O 1
ATOM 726 N N . GLU A 1 95 ? -13.047 -28.406 -24.484 1 97.56 95 GLU A N 1
ATOM 727 C CA . GLU A 1 95 ? -13.039 -27.203 -25.328 1 97.56 95 GLU A CA 1
ATOM 728 C C . GLU A 1 95 ? -12.086 -26.156 -24.766 1 97.56 95 GLU A C 1
ATOM 730 O O . GLU A 1 95 ? -11.367 -25.5 -25.531 1 97.56 95 GLU A O 1
ATOM 735 N N . ALA A 1 96 ? -12.133 -26.016 -23.469 1 97.69 96 ALA A N 1
ATOM 736 C CA . ALA A 1 96 ? -11.258 -25.047 -22.812 1 97.69 96 ALA A CA 1
ATOM 737 C C . ALA A 1 96 ? -9.789 -25.375 -23.047 1 97.69 96 ALA A C 1
ATOM 739 O O . ALA A 1 96 ? -8.977 -24.5 -23.312 1 97.69 96 ALA A O 1
ATOM 740 N N . LEU A 1 97 ? -9.523 -26.656 -22.953 1 98.19 97 LEU A N 1
ATOM 741 C CA . LEU A 1 97 ? -8.156 -27.109 -23.188 1 98.19 97 LEU A CA 1
ATOM 742 C C . LEU A 1 97 ? -7.715 -26.781 -24.609 1 98.19 97 LEU A C 1
ATOM 744 O O . LEU A 1 97 ? -6.582 -26.359 -24.828 1 98.19 97 LEU A O 1
ATOM 748 N N . GLY A 1 98 ? -8.609 -27.031 -25.516 1 97.31 98 GLY A N 1
ATOM 749 C CA . GLY A 1 98 ? -8.328 -26.672 -26.891 1 97.31 98 GLY A CA 1
ATOM 750 C C . GLY A 1 98 ? -8.062 -25.188 -27.078 1 97.31 98 GLY A C 1
ATOM 751 O O . GLY A 1 98 ? -7.191 -24.797 -27.859 1 97.31 98 GLY A O 1
ATOM 752 N N . VAL A 1 99 ? -8.742 -24.391 -26.375 1 97.62 99 VAL A N 1
ATOM 753 C CA . VAL A 1 99 ? -8.609 -22.938 -26.484 1 97.62 99 VAL A CA 1
ATOM 754 C C . VAL A 1 99 ? -7.242 -22.516 -25.953 1 97.62 99 VAL A C 1
ATOM 756 O O . VAL A 1 99 ? -6.508 -21.781 -26.641 1 97.62 99 VAL A O 1
ATOM 759 N N . ILE A 1 100 ? -6.82 -22.984 -24.734 1 97.75 100 ILE A N 1
ATOM 760 C CA . ILE A 1 100 ? -5.625 -22.453 -24.094 1 97.75 100 ILE A CA 1
ATOM 761 C C . ILE A 1 100 ? -4.379 -23.016 -24.766 1 97.75 100 ILE A C 1
ATOM 763 O O . ILE A 1 100 ? -3.279 -22.484 -24.594 1 97.75 100 ILE A O 1
ATOM 767 N N . THR A 1 101 ? -4.496 -24.109 -25.516 1 97.19 101 THR A N 1
ATOM 768 C CA . THR A 1 101 ? -3.354 -24.688 -26.234 1 97.19 101 THR A CA 1
ATOM 769 C C . THR A 1 101 ? -3.355 -24.266 -27.688 1 97.19 101 THR A C 1
ATOM 771 O O . THR A 1 101 ? -2.498 -24.688 -28.469 1 97.19 101 THR A O 1
ATOM 774 N N . GLY A 1 102 ? -4.27 -23.391 -28.047 1 95.81 102 GLY A N 1
ATOM 775 C CA . GLY A 1 102 ? -4.43 -23.016 -29.438 1 95.81 102 GLY A CA 1
ATOM 776 C C . GLY A 1 102 ? -3.975 -21.594 -29.734 1 95.81 102 GLY A C 1
ATOM 777 O O . GLY A 1 102 ? -3.025 -21.109 -29.125 1 95.81 102 GLY A O 1
ATOM 778 N N . LYS A 1 103 ? -4.609 -21.031 -30.812 1 95.06 103 LYS A N 1
ATOM 779 C CA . LYS A 1 103 ? -4.262 -19.703 -31.312 1 95.06 103 LYS A CA 1
ATOM 780 C C . LYS A 1 103 ? -5.043 -18.625 -30.562 1 95.06 103 LYS A C 1
ATOM 782 O O . LYS A 1 103 ? -5.961 -18.922 -29.812 1 95.06 103 LYS A O 1
ATOM 787 N N . LYS A 1 104 ? -4.617 -17.359 -30.766 1 95.38 104 LYS A N 1
ATOM 788 C CA . LYS A 1 104 ? -5.309 -16.203 -30.203 1 95.38 104 LYS A CA 1
ATOM 789 C C . LYS A 1 104 ? -6.793 -16.219 -30.547 1 95.38 104 LYS A C 1
ATOM 791 O O . LYS A 1 104 ? -7.164 -16.562 -31.672 1 95.38 104 LYS A O 1
ATOM 796 N N . PRO A 1 105 ? -7.566 -15.875 -29.641 1 93.81 105 PRO A N 1
ATOM 797 C CA . PRO A 1 105 ? -9.008 -15.961 -29.891 1 93.81 105 PRO A CA 1
ATOM 798 C C . PRO A 1 105 ? -9.484 -14.969 -30.953 1 93.81 105 PRO A C 1
ATOM 800 O O . PRO A 1 105 ? -9.008 -13.828 -30.984 1 93.81 105 PRO A O 1
ATOM 803 N N . THR A 1 106 ? -10.359 -15.492 -31.719 1 93 106 THR A N 1
ATOM 804 C CA . THR A 1 106 ? -11.047 -14.625 -32.656 1 93 106 THR A CA 1
ATOM 805 C C . THR A 1 106 ? -12.156 -13.836 -31.984 1 93 106 THR A C 1
ATOM 807 O O . THR A 1 106 ? -12.578 -14.18 -30.875 1 93 106 THR A O 1
ATOM 810 N N . PRO A 1 107 ? -12.602 -12.812 -32.625 1 93.06 107 PRO A N 1
ATOM 811 C CA . PRO A 1 107 ? -13.711 -12.062 -32.031 1 93.06 107 PRO A CA 1
ATOM 812 C C . PRO A 1 107 ? -14.93 -12.93 -31.75 1 93.06 107 PRO A C 1
ATOM 814 O O . PRO A 1 107 ? -15.625 -12.727 -30.75 1 93.06 107 PRO A O 1
ATOM 817 N N . HIS A 1 108 ? -15.172 -13.852 -32.562 1 91.12 108 HIS A N 1
ATOM 818 C CA . HIS A 1 108 ? -16.297 -14.758 -32.375 1 91.12 108 HIS A CA 1
ATOM 819 C C . HIS A 1 108 ? -16.109 -15.609 -31.125 1 91.12 108 HIS A C 1
ATOM 821 O O . HIS A 1 108 ? -17.062 -15.812 -30.359 1 91.12 108 HIS A O 1
ATOM 827 N N . ARG A 1 109 ? -14.977 -16.062 -30.938 1 89.44 109 ARG A N 1
ATOM 828 C CA . ARG A 1 109 ? -14.688 -16.891 -29.781 1 89.44 109 ARG A CA 1
ATOM 829 C C . ARG A 1 109 ? -14.734 -16.062 -28.5 1 89.44 109 ARG A C 1
ATOM 831 O O . ARG A 1 109 ? -15.156 -16.562 -27.453 1 89.44 109 ARG A O 1
ATOM 838 N N . LEU A 1 110 ? -14.32 -14.82 -28.609 1 92.5 110 LEU A N 1
ATOM 839 C CA . LEU A 1 110 ? -14.328 -13.938 -27.438 1 92.5 110 LEU A CA 1
ATOM 840 C C . LEU A 1 110 ? -15.75 -13.609 -27.016 1 92.5 110 LEU A C 1
ATOM 842 O O . LEU A 1 110 ? -16 -13.328 -25.844 1 92.5 110 LEU A O 1
ATOM 846 N N . ALA A 1 111 ? -16.672 -13.695 -27.969 1 93.81 111 ALA A N 1
ATOM 847 C CA . ALA A 1 111 ? -18.078 -13.406 -27.688 1 93.81 111 ALA A CA 1
ATOM 848 C C . ALA A 1 111 ? -18.703 -14.508 -26.844 1 93.81 111 ALA A C 1
ATOM 850 O O . ALA A 1 111 ? -19.719 -14.281 -26.172 1 93.81 111 ALA A O 1
ATOM 851 N N . ASP A 1 112 ? -18.156 -15.703 -26.875 1 95.38 112 ASP A N 1
ATOM 852 C CA . ASP A 1 112 ? -18.562 -16.797 -26 1 95.38 112 ASP A CA 1
ATOM 853 C C . ASP A 1 112 ? -17.969 -16.641 -24.609 1 95.38 112 ASP A C 1
ATOM 855 O O . ASP A 1 112 ? -16.969 -17.266 -24.281 1 95.38 112 ASP A O 1
ATOM 859 N N . THR A 1 113 ? -18.641 -15.984 -23.766 1 95.75 113 THR A N 1
ATOM 860 C CA . THR A 1 113 ? -18.141 -15.609 -22.453 1 95.75 113 THR A CA 1
ATOM 861 C C . THR A 1 113 ? -17.969 -16.828 -21.562 1 95.75 113 THR A C 1
ATOM 863 O O . THR A 1 113 ? -17.062 -16.891 -20.734 1 95.75 113 THR A O 1
ATOM 866 N N . SER A 1 114 ? -18.812 -17.797 -21.797 1 96.19 114 SER A N 1
ATOM 867 C CA . SER A 1 114 ? -18.75 -19 -20.984 1 96.19 114 SER A CA 1
ATOM 868 C C . SER A 1 114 ? -17.469 -19.781 -21.281 1 96.19 114 SER A C 1
ATOM 870 O O . SER A 1 114 ? -16.766 -20.203 -20.359 1 96.19 114 SER A O 1
ATOM 872 N N . LEU A 1 115 ? -17.172 -20.016 -22.5 1 97.06 115 LEU A N 1
ATOM 873 C CA . LEU A 1 115 ? -15.969 -20.734 -22.875 1 97.06 115 LEU A CA 1
ATOM 874 C C . LEU A 1 115 ? -14.719 -19.953 -22.484 1 97.06 115 LEU A C 1
ATOM 876 O O . LEU A 1 115 ? -13.727 -20.547 -22.031 1 97.06 115 LEU A O 1
ATOM 880 N N . SER A 1 116 ? -14.805 -18.656 -22.672 1 96.56 116 SER A N 1
ATOM 881 C CA . SER A 1 116 ? -13.672 -17.828 -22.297 1 96.56 116 SER A CA 1
ATOM 882 C C . SER A 1 116 ? -13.383 -17.938 -20.797 1 96.56 116 SER A C 1
ATOM 884 O O . SER A 1 116 ? -12.227 -18.031 -20.391 1 96.56 116 SER A O 1
ATOM 886 N N . ALA A 1 117 ? -14.438 -17.969 -20.062 1 95.12 117 ALA A N 1
ATOM 887 C CA . ALA A 1 117 ? -14.281 -18.094 -18.625 1 95.12 117 ALA A CA 1
ATOM 888 C C . ALA A 1 117 ? -13.695 -19.438 -18.25 1 95.12 117 ALA A C 1
ATOM 890 O O . ALA A 1 117 ? -12.836 -19.531 -17.359 1 95.12 117 ALA A O 1
ATOM 891 N N . SER A 1 118 ? -14.164 -20.453 -18.922 1 96.31 118 SER A N 1
ATOM 892 C CA . SER A 1 118 ? -13.656 -21.797 -18.656 1 96.31 118 SER A CA 1
ATOM 893 C C . SER A 1 118 ? -12.188 -21.906 -19.047 1 96.31 118 SER A C 1
ATOM 895 O O . SER A 1 118 ? -11.398 -22.547 -18.328 1 96.31 118 SER A O 1
ATOM 897 N N . ALA A 1 119 ? -11.852 -21.344 -20.156 1 97.56 119 ALA A N 1
ATOM 898 C CA . ALA A 1 119 ? -10.461 -21.375 -20.609 1 97.56 119 ALA A CA 1
ATOM 899 C C . ALA A 1 119 ? -9.539 -20.672 -19.625 1 97.56 119 ALA A C 1
ATOM 901 O O . ALA A 1 119 ? -8.484 -21.203 -19.266 1 97.56 119 ALA A O 1
ATOM 902 N N . GLU A 1 120 ? -9.953 -19.562 -19.141 1 96.06 120 GLU A N 1
ATOM 903 C CA . GLU A 1 120 ? -9.156 -18.812 -18.172 1 96.06 120 GLU A CA 1
ATOM 904 C C . GLU A 1 120 ? -9.031 -19.562 -16.859 1 96.06 120 GLU A C 1
ATOM 906 O O . GLU A 1 120 ? -7.965 -19.578 -16.234 1 96.06 120 GLU A O 1
ATOM 911 N N . LYS A 1 121 ? -10.141 -20.109 -16.484 1 94.81 121 LYS A N 1
ATOM 912 C CA . LYS A 1 121 ? -10.117 -20.891 -15.242 1 94.81 121 LYS A CA 1
ATOM 913 C C . LYS A 1 121 ? -9.164 -22.078 -15.359 1 94.81 121 LYS A C 1
ATOM 915 O O . LYS A 1 121 ? -8.367 -22.328 -14.453 1 94.81 121 LYS A O 1
ATOM 920 N N . LEU A 1 122 ? -9.258 -22.797 -16.438 1 96.06 122 LEU A N 1
ATOM 921 C CA . LEU A 1 122 ? -8.367 -23.938 -16.641 1 96.06 122 LEU A CA 1
ATOM 922 C C . LEU A 1 122 ? -6.91 -23.5 -16.625 1 96.06 122 LEU A C 1
ATOM 924 O O . LEU A 1 122 ? -6.086 -24.109 -15.938 1 96.06 122 LEU A O 1
ATOM 928 N N . TYR A 1 123 ? -6.652 -22.469 -17.344 1 97.19 123 TYR A N 1
ATOM 929 C CA . TYR A 1 123 ? -5.285 -21.969 -17.375 1 97.19 123 TYR A CA 1
ATOM 930 C C . TYR A 1 123 ? -4.812 -21.594 -15.977 1 97.19 123 TYR A C 1
ATOM 932 O O . TYR A 1 123 ? -3.693 -21.938 -15.586 1 97.19 123 TYR A O 1
ATOM 940 N N . GLY A 1 124 ? -5.664 -20.891 -15.289 1 96 124 GLY A N 1
ATOM 941 C CA . GLY A 1 124 ? -5.324 -20.5 -13.93 1 96 124 GLY A CA 1
ATOM 942 C C . GLY A 1 124 ? -4.98 -21.672 -13.031 1 96 124 GLY A C 1
ATOM 943 O O . GLY A 1 124 ? -4.012 -21.609 -12.273 1 96 124 GLY A O 1
ATOM 944 N N . LEU A 1 125 ? -5.766 -22.672 -13.148 1 94.75 125 LEU A N 1
ATOM 945 C CA . LEU A 1 125 ? -5.555 -23.844 -12.305 1 94.75 125 LEU A CA 1
ATOM 946 C C . LEU A 1 125 ? -4.266 -24.562 -12.688 1 94.75 125 LEU A C 1
ATOM 948 O O . LEU A 1 125 ? -3.531 -25.031 -11.812 1 94.75 125 LEU A O 1
ATOM 952 N N . VAL A 1 126 ? -4.004 -24.641 -13.906 1 96.5 126 VAL A N 1
ATOM 953 C CA . VAL A 1 126 ? -2.754 -25.25 -14.359 1 96.5 126 VAL A CA 1
ATOM 954 C C . VAL A 1 126 ? -1.574 -24.375 -13.938 1 96.5 126 VAL A C 1
ATOM 956 O O . VAL A 1 126 ? -0.545 -24.891 -13.484 1 96.5 126 VAL A O 1
ATOM 959 N N . HIS A 1 127 ? -1.774 -23.109 -14.148 1 96.75 127 HIS A N 1
ATOM 960 C CA . HIS A 1 127 ? -0.764 -22.141 -13.734 1 96.75 127 HIS A CA 1
ATOM 961 C C . HIS A 1 127 ? -0.408 -22.312 -12.258 1 96.75 127 HIS A C 1
ATOM 963 O O . HIS A 1 127 ? 0.769 -22.281 -11.891 1 96.75 127 HIS A O 1
ATOM 969 N N . ARG A 1 128 ? -1.398 -22.453 -11.469 1 95.81 128 ARG A N 1
ATOM 970 C CA . ARG A 1 128 ? -1.219 -22.641 -10.031 1 95.81 128 ARG A CA 1
ATOM 971 C C . ARG A 1 128 ? -0.241 -23.781 -9.75 1 95.81 128 ARG A C 1
ATOM 973 O O . ARG A 1 128 ? 0.654 -23.641 -8.914 1 95.81 128 ARG A O 1
ATOM 980 N N . ARG A 1 129 ? -0.401 -24.828 -10.453 1 95.25 129 ARG A N 1
ATOM 981 C CA . ARG A 1 129 ? 0.494 -25.969 -10.289 1 95.25 129 ARG A CA 1
ATOM 982 C C . ARG A 1 129 ? 1.884 -25.656 -10.836 1 95.25 129 ARG A C 1
ATOM 984 O O . ARG A 1 129 ? 2.891 -26.047 -10.242 1 95.25 129 ARG A O 1
ATOM 991 N N . PHE A 1 130 ? 1.908 -25.016 -11.891 1 97.44 130 PHE A N 1
ATOM 992 C CA . PHE A 1 130 ? 3.156 -24.703 -12.578 1 97.44 130 PHE A CA 1
ATOM 993 C C . PHE A 1 130 ? 4.051 -23.828 -11.695 1 97.44 130 PHE A C 1
ATOM 995 O O . PHE A 1 130 ? 5.273 -24 -11.703 1 97.44 130 PHE A O 1
ATOM 1002 N N . THR A 1 131 ? 3.471 -22.891 -10.938 1 97.31 131 THR A N 1
ATOM 1003 C CA . THR A 1 131 ? 4.242 -21.953 -10.125 1 97.31 131 THR A CA 1
ATOM 1004 C C . THR A 1 131 ? 5.074 -22.688 -9.086 1 97.31 131 THR A C 1
ATOM 1006 O O . THR A 1 131 ? 6.09 -22.172 -8.609 1 97.31 131 THR A O 1
ATOM 1009 N N . LEU A 1 132 ? 4.688 -23.891 -8.773 1 95.81 132 LEU A N 1
ATOM 1010 C CA . LEU A 1 132 ? 5.383 -24.625 -7.727 1 95.81 132 LEU A CA 1
ATOM 1011 C C . LEU A 1 132 ? 6.402 -25.578 -8.32 1 95.81 132 LEU A C 1
ATOM 1013 O O . LEU A 1 132 ? 7.133 -26.25 -7.59 1 95.81 132 LEU A O 1
ATOM 1017 N N . SER A 1 133 ? 6.449 -25.656 -9.625 1 96.31 133 SER A N 1
ATOM 1018 C CA . SER A 1 133 ? 7.48 -26.438 -10.289 1 96.31 133 SER A CA 1
ATOM 1019 C C . SER A 1 133 ? 8.828 -25.734 -10.242 1 96.31 133 SER A C 1
ATOM 1021 O O . SER A 1 133 ? 8.906 -24.547 -9.898 1 96.31 133 SER A O 1
ATOM 1023 N N . GLU A 1 134 ? 9.82 -26.5 -10.547 1 95.44 134 GLU A N 1
ATOM 1024 C CA . GLU A 1 134 ? 11.148 -25.906 -10.578 1 95.44 134 GLU A CA 1
ATOM 1025 C C . GLU A 1 134 ? 11.227 -24.766 -11.594 1 95.44 134 GLU A C 1
ATOM 1027 O O . GLU A 1 134 ? 11.75 -23.688 -11.289 1 95.44 134 GLU A O 1
ATOM 1032 N N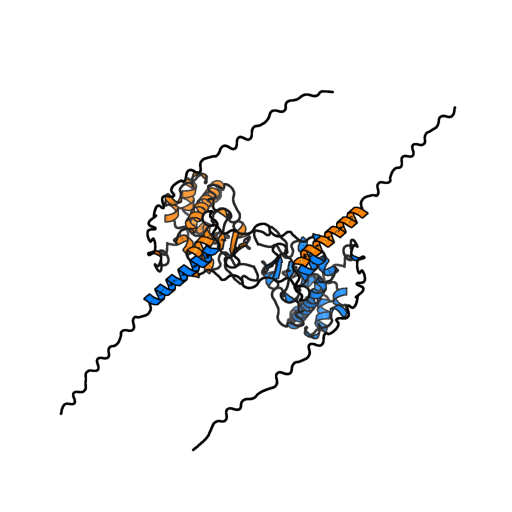 . ARG A 1 135 ? 10.758 -25.094 -12.75 1 95.69 135 ARG A N 1
ATOM 1033 C CA . ARG A 1 135 ? 10.742 -24.078 -13.789 1 95.69 135 ARG A CA 1
ATOM 1034 C C . ARG A 1 135 ? 9.875 -22.891 -13.383 1 95.69 135 ARG A C 1
ATOM 1036 O O . ARG A 1 135 ? 10.258 -21.734 -13.594 1 95.69 135 ARG A O 1
ATOM 1043 N N . GLY A 1 136 ? 8.758 -23.078 -12.828 1 97.56 136 GLY A N 1
ATOM 1044 C CA . GLY A 1 136 ? 7.867 -22.031 -12.359 1 97.56 136 GLY A CA 1
ATOM 1045 C C . GLY A 1 136 ? 8.5 -21.141 -11.305 1 97.56 136 GLY A C 1
ATOM 1046 O O . GLY A 1 136 ? 8.398 -19.922 -11.383 1 97.56 136 GLY A O 1
ATOM 1047 N N . LEU A 1 137 ? 9.156 -21.734 -10.406 1 97.44 137 LEU A N 1
ATOM 1048 C CA . LEU A 1 137 ? 9.812 -20.984 -9.344 1 97.44 137 LEU A CA 1
ATOM 1049 C C . LEU A 1 137 ? 10.922 -20.109 -9.914 1 97.44 137 LEU A C 1
ATOM 1051 O O . LEU A 1 137 ? 11.141 -18.984 -9.445 1 97.44 137 LEU A O 1
ATOM 1055 N N . TYR A 1 138 ? 11.633 -20.641 -10.859 1 96.75 138 TYR A N 1
ATOM 1056 C CA . TYR A 1 138 ? 12.672 -19.859 -11.508 1 96.75 138 TYR A CA 1
ATOM 1057 C C . TYR A 1 138 ? 12.078 -18.641 -12.203 1 96.75 138 TYR A C 1
ATOM 1059 O O . TYR A 1 138 ? 12.625 -17.531 -12.125 1 96.75 138 TYR A O 1
ATOM 1067 N N . LEU A 1 139 ? 10.984 -18.859 -12.875 1 97.31 139 LEU A N 1
ATOM 1068 C CA . LEU A 1 139 ? 10.344 -17.75 -13.562 1 97.31 139 LEU A CA 1
ATOM 1069 C C . LEU A 1 139 ? 9.781 -16.734 -12.57 1 97.31 139 LEU A C 1
ATOM 1071 O O . LEU A 1 139 ? 9.789 -15.531 -12.836 1 97.31 139 LEU A O 1
ATOM 1075 N N . ILE A 1 140 ? 9.266 -17.203 -11.445 1 98.31 140 ILE A N 1
ATOM 1076 C CA . ILE A 1 140 ? 8.812 -16.328 -10.375 1 98.31 140 ILE A CA 1
ATOM 1077 C C . ILE A 1 140 ? 9.984 -15.484 -9.867 1 98.31 140 ILE A C 1
ATOM 1079 O O . ILE A 1 140 ? 9.836 -14.289 -9.617 1 98.31 140 ILE A O 1
ATOM 1083 N N . TYR A 1 141 ? 11.117 -16.141 -9.734 1 97.62 141 TYR A N 1
ATOM 1084 C CA . TYR A 1 141 ? 12.328 -15.438 -9.312 1 97.62 141 TYR A CA 1
ATOM 1085 C C . TYR A 1 141 ? 12.633 -14.273 -10.25 1 97.62 141 TYR A C 1
ATOM 1087 O O . TYR A 1 141 ? 12.922 -13.164 -9.797 1 97.62 141 TYR A O 1
ATOM 1095 N N . GLN A 1 142 ? 12.547 -14.516 -11.469 1 97.12 142 GLN A N 1
ATOM 1096 C CA . GLN A 1 142 ? 12.828 -13.477 -12.445 1 97.12 142 GLN A CA 1
ATOM 1097 C C . GLN A 1 142 ? 11.836 -12.32 -12.32 1 97.12 142 GLN A C 1
ATOM 1099 O O . GLN A 1 142 ? 12.234 -11.148 -12.32 1 97.12 142 GLN A O 1
ATOM 1104 N N . LYS A 1 143 ? 10.602 -12.625 -12.18 1 97.69 143 LYS A N 1
ATOM 1105 C CA . LYS A 1 143 ? 9.578 -11.594 -12.047 1 97.69 143 LYS A CA 1
ATOM 1106 C C . LYS A 1 143 ? 9.734 -10.836 -10.734 1 97.69 143 LYS A C 1
ATOM 1108 O O . LYS A 1 143 ? 9.516 -9.625 -10.68 1 97.69 143 LYS A O 1
ATOM 1113 N N . TRP A 1 144 ? 10.039 -11.555 -9.719 1 98 144 TRP A N 1
ATOM 1114 C CA . TRP A 1 144 ? 10.273 -10.953 -8.406 1 98 144 TRP A CA 1
ATOM 1115 C C . TRP A 1 144 ? 11.445 -9.992 -8.445 1 98 144 TRP A C 1
ATOM 1117 O O . TRP A 1 144 ? 11.359 -8.867 -7.938 1 98 144 TRP A O 1
ATOM 1127 N N . LYS A 1 145 ? 12.531 -10.406 -9.062 1 96.44 145 LYS A N 1
ATOM 1128 C CA . LYS A 1 145 ? 13.734 -9.586 -9.195 1 96.44 145 LYS A CA 1
ATOM 1129 C C . LYS A 1 145 ? 13.445 -8.32 -10 1 96.44 145 LYS A C 1
ATOM 1131 O O . LYS A 1 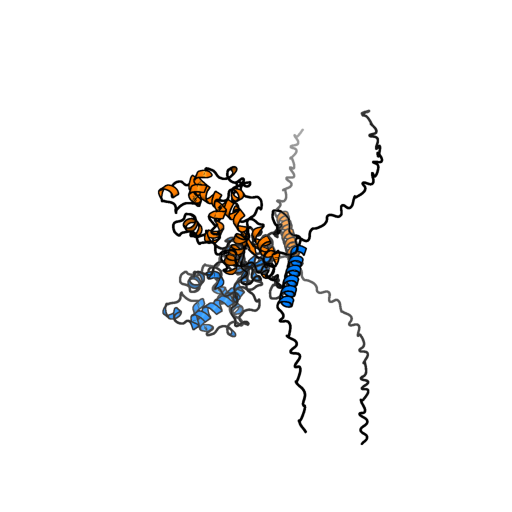145 ? 14 -7.258 -9.711 1 96.44 145 LYS A O 1
ATOM 1136 N N . ASN A 1 146 ? 12.594 -8.492 -10.945 1 96.94 146 ASN A N 1
ATOM 1137 C CA . ASN A 1 146 ? 12.234 -7.367 -11.797 1 96.94 146 ASN A CA 1
ATOM 1138 C C . ASN A 1 146 ? 11.125 -6.52 -11.172 1 96.94 146 ASN A C 1
ATOM 1140 O O . ASN A 1 146 ? 10.641 -5.57 -11.781 1 96.94 146 ASN A O 1
ATOM 1144 N N . ARG A 1 147 ? 10.641 -6.871 -10.023 1 97.12 147 ARG A N 1
ATOM 1145 C CA . ARG A 1 147 ? 9.633 -6.141 -9.258 1 97.12 147 ARG A CA 1
ATOM 1146 C C . ARG A 1 147 ? 8.305 -6.094 -10.008 1 97.12 147 ARG A C 1
ATOM 1148 O O . ARG A 1 147 ? 7.605 -5.074 -9.984 1 97.12 147 ARG A O 1
ATOM 1155 N N . THR A 1 148 ? 8.047 -7.152 -10.711 1 96.69 148 THR A N 1
ATOM 1156 C CA . THR A 1 148 ? 6.812 -7.242 -11.484 1 96.69 148 THR A CA 1
ATOM 1157 C C . THR A 1 148 ? 5.598 -7.176 -10.562 1 96.69 148 THR A C 1
ATOM 1159 O O . THR A 1 148 ? 4.559 -6.625 -10.938 1 96.69 148 THR A O 1
ATOM 1162 N N . TYR A 1 149 ? 5.668 -7.664 -9.352 1 97.19 149 TYR A N 1
ATOM 1163 C CA . TYR A 1 149 ? 4.539 -7.758 -8.438 1 97.19 149 TYR A CA 1
ATOM 1164 C C . TYR A 1 149 ? 4.445 -6.516 -7.555 1 97.19 149 TYR A C 1
ATOM 1166 O O . TYR A 1 149 ? 3.52 -6.383 -6.754 1 97.19 149 TYR A O 1
ATOM 1174 N N . GLY A 1 150 ? 5.461 -5.656 -7.715 1 96.31 150 GLY A N 1
ATOM 1175 C CA . GLY A 1 150 ? 5.457 -4.441 -6.918 1 96.31 150 GLY A CA 1
ATOM 1176 C C . GLY A 1 150 ? 6.398 -4.504 -5.73 1 96.31 150 GLY A C 1
ATOM 1177 O O . GLY A 1 150 ? 7.172 -5.457 -5.594 1 96.31 150 GLY A O 1
ATOM 1178 N N . GLU A 1 151 ? 6.305 -3.416 -4.957 1 97.06 151 GLU A N 1
ATOM 1179 C CA . GLU A 1 151 ? 7.156 -3.287 -3.775 1 97.06 151 GLU A CA 1
ATOM 1180 C C . GLU A 1 151 ? 6.324 -3.016 -2.523 1 97.06 151 GLU A C 1
ATOM 1182 O O . GLU A 1 151 ? 5.234 -2.445 -2.609 1 97.06 151 GLU A O 1
ATOM 1187 N N . CYS A 1 152 ? 6.859 -3.441 -1.409 1 97.5 152 CYS A N 1
ATOM 1188 C CA . CYS A 1 152 ? 6.207 -3.184 -0.131 1 97.5 152 CYS A CA 1
ATOM 1189 C C . CYS A 1 152 ? 6.152 -1.689 0.162 1 97.5 152 CYS A C 1
ATOM 1191 O O . CYS A 1 152 ? 7.148 -0.985 0.011 1 97.5 152 CYS A O 1
ATOM 1193 N N . ARG A 1 153 ? 5.043 -1.231 0.606 1 96.38 153 ARG A N 1
ATOM 1194 C CA . ARG A 1 153 ? 4.859 0.198 0.837 1 96.38 153 ARG A CA 1
ATOM 1195 C C . ARG A 1 153 ? 5.164 0.561 2.287 1 96.38 153 ARG A C 1
ATOM 1197 O O . ARG A 1 153 ? 5.18 1.739 2.648 1 96.38 153 ARG A O 1
ATOM 1204 N N . ARG A 1 154 ? 5.363 -0.449 3.133 1 96.69 154 ARG A N 1
ATOM 1205 C CA . ARG A 1 154 ? 5.754 -0.184 4.512 1 96.69 154 ARG A CA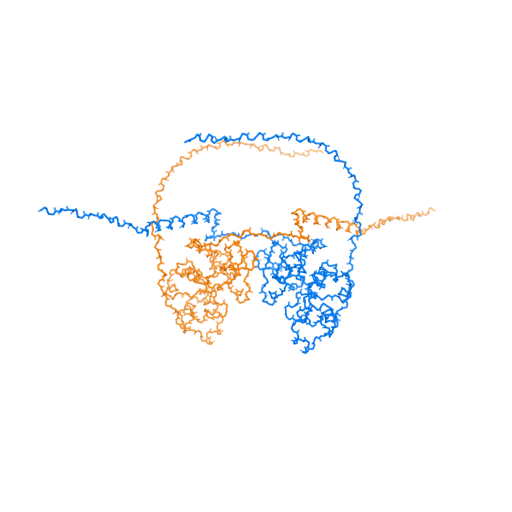 1
ATOM 1206 C C . ARG A 1 154 ? 7.055 0.612 4.57 1 96.69 154 ARG A C 1
ATOM 1208 O O . ARG A 1 154 ? 8.023 0.275 3.891 1 96.69 154 ARG A O 1
ATOM 1215 N N . VAL A 1 155 ? 7.105 1.64 5.375 1 96.12 155 VAL A N 1
ATOM 1216 C CA . VAL A 1 155 ? 8.242 2.553 5.441 1 96.12 155 VAL A CA 1
ATOM 1217 C C . VAL A 1 155 ? 9.5 1.787 5.848 1 96.12 155 VAL A C 1
ATOM 1219 O O . VAL A 1 155 ? 10.594 2.08 5.367 1 96.12 155 VAL A O 1
ATOM 1222 N N . PHE A 1 156 ? 9.383 0.794 6.609 1 95.69 156 PHE A N 1
ATOM 1223 C CA . PHE A 1 156 ? 10.539 0.085 7.145 1 95.69 156 PHE A CA 1
ATOM 1224 C C . PHE A 1 156 ? 10.898 -1.104 6.262 1 95.69 156 PHE A C 1
ATOM 1226 O O . PHE A 1 156 ? 11.68 -1.968 6.664 1 95.69 156 PHE A O 1
ATOM 1233 N N . CYS A 1 157 ? 10.281 -1.307 5.137 1 96.25 157 CYS A N 1
ATOM 1234 C CA . CYS A 1 157 ? 10.617 -2.252 4.078 1 96.25 157 CYS A CA 1
ATOM 1235 C C . CYS A 1 157 ? 11.023 -1.522 2.803 1 96.25 157 CYS A C 1
ATOM 1237 O O . CYS A 1 157 ? 10.352 -1.643 1.776 1 96.25 157 CYS A O 1
ATOM 1239 N N . PRO A 1 158 ? 12.117 -0.818 2.893 1 93.25 158 PRO A N 1
ATOM 1240 C CA . PRO A 1 158 ? 12.469 0.025 1.749 1 93.25 158 PRO A CA 1
ATOM 1241 C C . PRO A 1 158 ? 12.727 -0.782 0.478 1 93.25 158 PRO A C 1
ATOM 1243 O O . PRO A 1 158 ? 13.695 -1.543 0.41 1 93.25 158 PRO A O 1
ATOM 1246 N N . HIS A 1 159 ? 11.828 -0.566 -0.523 1 93.75 159 HIS A N 1
ATOM 1247 C CA . HIS A 1 159 ? 11.969 -1.064 -1.887 1 93.75 159 HIS A CA 1
ATOM 1248 C C . HIS A 1 159 ? 12 -2.588 -1.915 1 93.75 159 HIS A C 1
ATOM 1250 O O . HIS A 1 159 ? 12.719 -3.182 -2.727 1 93.75 159 HIS A O 1
ATOM 1256 N N . GLN A 1 160 ? 11.352 -3.236 -0.975 1 97.31 160 GLN A N 1
ATOM 1257 C CA . GLN A 1 160 ? 11.328 -4.695 -0.921 1 97.31 160 GLN A CA 1
ATOM 1258 C C . GLN A 1 160 ? 10.336 -5.266 -1.93 1 97.31 160 GLN A C 1
ATOM 1260 O O . GLN A 1 160 ? 9.133 -5.031 -1.825 1 97.31 160 GLN A O 1
ATOM 1265 N N . PRO A 1 161 ? 10.836 -6.059 -2.906 1 98.12 161 PRO A N 1
ATOM 1266 C CA . PRO A 1 161 ? 9.906 -6.68 -3.855 1 98.12 161 PRO A CA 1
ATOM 1267 C C . PRO A 1 161 ? 8.969 -7.684 -3.189 1 98.12 161 PRO A C 1
ATOM 1269 O O . PRO A 1 161 ? 9.359 -8.367 -2.238 1 98.12 161 PRO A O 1
ATOM 1272 N N . LEU A 1 162 ? 7.766 -7.777 -3.766 1 98.56 162 LEU A N 1
ATOM 1273 C CA . LEU A 1 162 ? 6.734 -8.633 -3.189 1 98.56 162 LEU A CA 1
ATOM 1274 C C . LEU A 1 162 ? 6.539 -9.891 -4.035 1 98.56 162 LEU A C 1
ATOM 1276 O O . LEU A 1 162 ? 6.988 -9.953 -5.18 1 98.56 162 LEU A O 1
ATOM 1280 N N . LEU A 1 163 ? 5.93 -10.875 -3.43 1 98.62 163 LEU A N 1
ATOM 1281 C CA . LEU A 1 163 ? 5.555 -12.117 -4.102 1 98.62 163 LEU A CA 1
ATOM 1282 C C . LEU A 1 163 ? 4.043 -12.32 -4.051 1 98.62 163 LEU A C 1
ATOM 1284 O O . LEU A 1 163 ? 3.402 -11.992 -3.051 1 98.62 163 LEU A O 1
ATOM 1288 N N . PRO A 1 164 ? 3.5 -12.898 -5.129 1 98.06 164 PRO A N 1
ATOM 1289 C CA . PRO A 1 164 ? 2.061 -13.172 -5.117 1 98.06 164 PRO A CA 1
ATOM 1290 C C . PRO A 1 164 ? 1.686 -14.344 -4.215 1 98.06 164 PRO A C 1
ATOM 1292 O O . PRO A 1 164 ? 2.477 -15.273 -4.051 1 98.06 164 PRO A O 1
ATOM 1295 N N . THR A 1 165 ? 0.517 -14.234 -3.594 1 96.81 165 THR A N 1
ATOM 1296 C CA . THR A 1 165 ? 0.013 -15.297 -2.732 1 96.81 165 THR A CA 1
ATOM 1297 C C . THR A 1 165 ? -1.513 -15.281 -2.689 1 96.81 165 THR A C 1
ATOM 1299 O O . THR A 1 165 ? -2.129 -14.219 -2.746 1 96.81 165 THR A O 1
ATOM 1302 N N . GLY A 1 166 ? -2.061 -16.422 -2.742 1 92.31 166 GLY A N 1
ATOM 1303 C CA . GLY A 1 166 ? -3.494 -16.547 -2.535 1 92.31 166 GLY A CA 1
ATOM 1304 C C . GLY A 1 166 ? -3.867 -16.828 -1.091 1 92.31 166 GLY A C 1
ATOM 1305 O O . GLY A 1 166 ? -3.01 -16.797 -0.205 1 92.31 166 GLY A O 1
ATOM 1306 N N . SER A 1 167 ? -5.141 -17.094 -0.878 1 84.94 167 SER A N 1
ATOM 1307 C CA . SER A 1 167 ? -5.641 -17.25 0.484 1 84.94 167 SER A CA 1
ATOM 1308 C C . SER A 1 167 ? -5.773 -18.719 0.862 1 84.94 167 SER A C 1
ATOM 1310 O O . SER A 1 167 ? -5.777 -19.062 2.045 1 84.94 167 SER A O 1
ATOM 1312 N N . THR A 1 168 ? -5.871 -19.531 -0.045 1 80.75 168 THR A N 1
ATOM 1313 C CA . THR A 1 168 ? -6.117 -20.938 0.282 1 80.75 168 THR A CA 1
ATOM 1314 C C . THR A 1 168 ? -5.199 -21.844 -0.523 1 80.75 168 THR A C 1
ATOM 1316 O O . THR A 1 168 ? -4.859 -21.547 -1.668 1 80.75 168 THR A O 1
ATOM 1319 N N . ASP A 1 169 ? -4.73 -22.844 0.24 1 73.94 169 ASP A N 1
ATOM 1320 C CA . ASP A 1 169 ? -3.889 -23.828 -0.438 1 73.94 169 ASP A CA 1
ATOM 1321 C C . ASP A 1 169 ? -4.734 -24.844 -1.188 1 73.94 169 ASP A C 1
ATOM 1323 O O . ASP A 1 169 ? -4.215 -25.609 -2.006 1 73.94 169 ASP A O 1
ATOM 1327 N N . THR A 1 170 ? -5.914 -24.828 -0.779 1 67.94 170 THR A N 1
ATOM 1328 C CA . THR A 1 170 ? -6.746 -25.812 -1.461 1 67.94 170 THR A CA 1
ATOM 1329 C C . THR A 1 170 ? -7.094 -25.344 -2.871 1 67.94 170 THR A C 1
ATOM 1331 O O . THR A 1 170 ? -7.547 -24.203 -3.062 1 67.94 170 THR A O 1
ATOM 1334 N N . PRO A 1 171 ? -6.492 -26.047 -3.764 1 56.69 171 PRO A N 1
ATOM 1335 C CA . PRO A 1 171 ? -6.852 -25.641 -5.129 1 56.69 171 PRO A CA 1
ATOM 1336 C C . PRO A 1 171 ? -8.336 -25.328 -5.273 1 56.69 171 PRO A C 1
ATOM 1338 O O . PRO A 1 171 ? -9.164 -25.859 -4.543 1 56.69 171 PRO A O 1
ATOM 1341 N N . SER A 1 172 ? -8.562 -24.141 -5.785 1 53.03 172 SER A N 1
ATOM 1342 C CA . SER A 1 172 ? -9.938 -23.734 -6.074 1 53.03 172 SER A CA 1
ATOM 1343 C C . SER A 1 172 ? -10.758 -24.906 -6.582 1 53.03 172 SER A C 1
ATOM 1345 O O . SER A 1 172 ? -11.992 -24.859 -6.574 1 53.03 172 SER A O 1
ATOM 1347 N N . ALA A 1 173 ? -10.07 -25.906 -7.434 1 51 173 ALA A N 1
ATOM 1348 C CA . ALA A 1 173 ? -10.914 -27 -7.902 1 51 173 ALA A CA 1
ATOM 1349 C C . ALA A 1 173 ? -11.891 -27.438 -6.812 1 51 173 ALA A C 1
ATOM 1351 O O . ALA A 1 173 ? -12.992 -27.906 -7.113 1 51 173 ALA A O 1
ATOM 1352 N N . LEU A 1 174 ? -11.398 -27.094 -5.582 1 52.09 174 LEU A N 1
ATOM 1353 C CA . LEU A 1 174 ? -12.312 -27.469 -4.508 1 52.09 174 LEU A CA 1
ATOM 1354 C C . LEU A 1 174 ? -13.055 -26.25 -3.963 1 52.09 174 LEU A C 1
ATOM 1356 O O . LEU A 1 174 ? -14.039 -26.406 -3.234 1 52.09 174 LEU A O 1
ATOM 1360 N N . HIS A 1 175 ? -12.492 -25.062 -4.34 1 56.91 175 HIS A N 1
ATOM 1361 C CA . HIS A 1 175 ? -13.234 -23.906 -3.82 1 56.91 175 HIS A CA 1
ATOM 1362 C C . HIS A 1 175 ? -13.836 -23.078 -4.949 1 56.91 175 HIS A C 1
ATOM 1364 O O . HIS A 1 175 ? -13.133 -22.688 -5.883 1 56.91 175 HIS A O 1
ATOM 1370 N N . ASP A 1 176 ? -15.023 -23.266 -5.32 1 63.12 176 ASP A N 1
ATOM 1371 C CA . ASP A 1 176 ? -15.867 -22.672 -6.359 1 63.12 176 ASP A CA 1
ATOM 1372 C C . ASP A 1 176 ? -15.906 -21.156 -6.246 1 63.12 176 ASP A C 1
ATOM 1374 O O . ASP A 1 176 ? -16.484 -20.484 -7.098 1 63.12 176 ASP A O 1
ATOM 1378 N N . THR A 1 177 ? -15.125 -20.625 -5.27 1 76.06 177 THR A N 1
ATOM 1379 C CA . THR A 1 177 ? -15.328 -19.188 -5.16 1 76.06 177 THR A CA 1
ATOM 1380 C C . THR A 1 177 ? -14.008 -18.438 -5.359 1 76.06 177 THR A C 1
ATOM 1382 O O . THR A 1 177 ? -12.992 -18.781 -4.754 1 76.06 177 THR A O 1
ATOM 1385 N N . PRO A 1 178 ? -14 -17.547 -6.328 1 81.81 178 PRO A N 1
ATOM 1386 C CA . PRO A 1 178 ? -12.812 -16.719 -6.531 1 81.81 178 PRO A CA 1
ATOM 1387 C C . PRO A 1 178 ? -12.359 -16.016 -5.254 1 81.81 178 PRO A C 1
ATOM 1389 O O . PRO A 1 178 ? -13.18 -15.734 -4.375 1 81.81 178 PRO A O 1
ATOM 1392 N N . SER A 1 179 ? -11.031 -15.969 -5.133 1 89.31 179 SER A N 1
ATOM 1393 C CA . SER A 1 179 ? -10.43 -15.266 -4.004 1 89.31 179 SER A CA 1
ATOM 1394 C C . SER A 1 179 ? -9.547 -14.117 -4.477 1 89.31 179 SER A C 1
ATOM 1396 O O . SER A 1 179 ? -9.172 -14.055 -5.652 1 89.31 179 SER A O 1
ATOM 1398 N N . ALA A 1 180 ? -9.289 -13.242 -3.553 1 92.44 180 ALA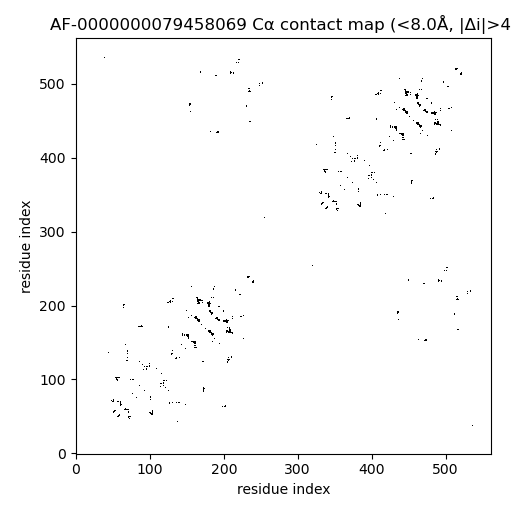 A N 1
ATOM 1399 C CA . ALA A 1 180 ? -8.477 -12.086 -3.908 1 92.44 180 ALA A CA 1
ATOM 1400 C C . ALA A 1 180 ? -6.996 -12.453 -3.977 1 92.44 180 ALA A C 1
ATOM 1402 O O . ALA A 1 180 ? -6.52 -13.273 -3.188 1 92.44 180 ALA A O 1
ATOM 1403 N N . LEU A 1 181 ? -6.277 -11.859 -4.941 1 96 181 LEU A N 1
ATOM 1404 C CA . LEU A 1 181 ? -4.824 -11.945 -4.988 1 96 181 LEU A CA 1
ATOM 1405 C C . LEU A 1 181 ? -4.188 -11.031 -3.947 1 96 181 LEU A C 1
ATOM 1407 O O . LEU A 1 181 ? -4.586 -9.875 -3.807 1 96 181 LEU A O 1
ATOM 1411 N N . HIS A 1 182 ? -3.307 -11.57 -3.182 1 97.25 182 HIS A N 1
ATOM 1412 C CA . HIS A 1 182 ? -2.527 -10.812 -2.215 1 97.25 182 HIS A CA 1
ATOM 1413 C C . HIS A 1 182 ? -1.041 -10.844 -2.557 1 97.25 182 HIS A C 1
ATOM 1415 O O . HIS A 1 182 ? -0.619 -11.594 -3.438 1 97.25 182 HIS A O 1
ATOM 1421 N N . LEU A 1 183 ? -0.336 -9.969 -1.963 1 98.12 183 LEU A N 1
ATOM 1422 C CA . LEU A 1 183 ? 1.109 -9.891 -2.137 1 98.12 183 LEU A CA 1
ATOM 1423 C C . LEU A 1 183 ? 1.828 -10.078 -0.804 1 98.12 183 LEU A C 1
ATOM 1425 O O . LEU A 1 183 ? 1.46 -9.453 0.195 1 98.12 183 LEU A O 1
ATOM 1429 N N . TYR A 1 184 ? 2.816 -10.969 -0.777 1 98.06 184 TYR A N 1
ATOM 1430 C CA . TYR A 1 184 ? 3.588 -11.289 0.417 1 98.06 184 TYR A CA 1
ATOM 1431 C C . TYR A 1 184 ? 4.91 -10.531 0.436 1 98.06 184 TYR A C 1
ATOM 1433 O O . TYR A 1 184 ? 5.648 -10.531 -0.551 1 98.06 184 TYR A O 1
ATOM 1441 N N . CYS A 1 185 ? 5.188 -9.828 1.52 1 98.06 185 CYS A N 1
ATOM 1442 C CA . CYS A 1 185 ? 6.492 -9.211 1.729 1 98.06 185 CYS A CA 1
ATOM 1443 C C . CYS A 1 185 ? 7.402 -10.133 2.533 1 98.06 185 CYS A C 1
ATOM 1445 O O . CYS A 1 185 ? 7.133 -10.414 3.701 1 98.06 185 CYS A O 1
ATOM 1447 N N . PRO A 1 186 ? 8.477 -10.5 1.988 1 96.56 186 PRO A N 1
ATOM 1448 C CA . PRO A 1 186 ? 9.367 -11.406 2.709 1 96.56 186 PRO A CA 1
ATOM 1449 C C . PRO A 1 186 ? 10.188 -10.703 3.789 1 96.56 186 PRO A C 1
ATOM 1451 O O . PRO A 1 186 ? 10.828 -11.359 4.609 1 96.56 186 PRO A O 1
ATOM 1454 N N . ARG A 1 187 ? 10.18 -9.398 3.818 1 96.44 187 ARG A N 1
ATOM 1455 C CA . ARG A 1 187 ? 10.938 -8.664 4.828 1 96.44 187 ARG A CA 1
ATOM 1456 C C . ARG A 1 187 ? 10.133 -8.516 6.113 1 96.44 187 ARG A C 1
ATOM 1458 O O . ARG A 1 187 ? 10.578 -8.93 7.188 1 96.44 187 ARG A O 1
ATOM 1465 N N . CYS A 1 188 ? 9 -7.98 5.977 1 95.38 188 CYS A N 1
ATOM 1466 C CA . CYS A 1 188 ? 8.18 -7.824 7.168 1 95.38 188 CYS A CA 1
ATOM 1467 C C . CYS A 1 188 ? 7.324 -9.062 7.402 1 95.38 188 CYS A C 1
ATOM 1469 O O . CYS A 1 188 ? 6.645 -9.172 8.43 1 95.38 188 CYS A O 1
ATOM 1471 N N . MET A 1 189 ? 7.285 -9.977 6.492 1 94.5 189 MET A N 1
ATOM 1472 C CA . MET A 1 189 ? 6.582 -11.258 6.57 1 94.5 189 MET A CA 1
ATOM 1473 C C . MET A 1 189 ? 5.086 -11.039 6.777 1 94.5 189 MET A C 1
ATOM 1475 O O . MET A 1 189 ? 4.48 -11.664 7.656 1 94.5 189 MET A O 1
ATOM 1479 N N . ASP A 1 190 ? 4.59 -10.156 6.016 1 96.25 190 ASP A N 1
ATOM 1480 C CA . ASP A 1 190 ? 3.168 -9.828 6.047 1 96.25 190 ASP A CA 1
ATOM 1481 C C . ASP A 1 190 ? 2.582 -9.805 4.637 1 96.25 190 ASP A C 1
ATOM 1483 O O . ASP A 1 190 ? 3.303 -9.984 3.654 1 96.25 190 ASP A O 1
ATOM 1487 N N . VAL A 1 191 ? 1.221 -9.688 4.598 1 97.25 191 VAL A N 1
ATOM 1488 C CA . VAL A 1 191 ? 0.529 -9.781 3.318 1 97.25 191 VAL A CA 1
ATOM 1489 C C . VAL A 1 191 ? -0.247 -8.492 3.051 1 97.25 191 VAL A C 1
ATOM 1491 O O . VAL A 1 191 ? -0.864 -7.934 3.961 1 97.25 191 VAL A O 1
ATOM 1494 N N . TYR A 1 192 ? -0.25 -8.07 1.803 1 97.38 192 TYR A N 1
ATOM 1495 C CA . TYR A 1 192 ? -0.826 -6.789 1.411 1 97.38 192 TYR A CA 1
ATOM 1496 C C . TYR A 1 192 ? -1.707 -6.941 0.176 1 97.38 192 TYR A C 1
ATOM 1498 O O . TYR A 1 192 ? -1.49 -7.84 -0.642 1 97.38 192 TYR A O 1
ATOM 1506 N N . ARG A 1 193 ? -2.682 -6.09 0.07 1 96.69 193 ARG A N 1
ATOM 1507 C CA . ARG A 1 193 ? -3.463 -5.988 -1.157 1 96.69 193 ARG A CA 1
ATOM 1508 C C . ARG A 1 193 ? -2.68 -5.27 -2.248 1 96.69 193 ARG A C 1
ATOM 1510 O O . ARG A 1 193 ? -1.958 -4.309 -1.972 1 96.69 193 ARG A O 1
ATOM 1517 N N . PRO A 1 194 ? -2.877 -5.688 -3.498 1 95.44 194 PRO A N 1
ATOM 1518 C CA . PRO A 1 194 ? -2.162 -5.027 -4.594 1 95.44 194 PRO A CA 1
ATOM 1519 C C . PRO A 1 194 ? -2.516 -3.545 -4.719 1 95.44 194 PRO A C 1
ATOM 1521 O O . PRO A 1 194 ? -3.664 -3.16 -4.488 1 95.44 194 PRO A O 1
ATOM 1524 N N . SER A 1 195 ? -1.504 -2.799 -5.164 1 91.75 195 SER A N 1
ATOM 1525 C CA . SER A 1 195 ? -1.688 -1.358 -5.316 1 91.75 195 SER A CA 1
ATOM 1526 C C . SER A 1 195 ? -2.469 -1.031 -6.586 1 91.75 195 SER A C 1
ATOM 1528 O O . SER A 1 195 ? -3.277 -0.101 -6.598 1 91.75 195 SER A O 1
ATOM 1530 N N . HIS A 1 196 ? -2.213 -1.818 -7.566 1 90.88 196 HIS A N 1
ATOM 1531 C CA . HIS A 1 196 ? -2.84 -1.546 -8.859 1 90.88 196 HIS A CA 1
ATOM 1532 C C . HIS A 1 196 ? -4.184 -2.254 -8.977 1 90.88 196 HIS A C 1
ATOM 1534 O O . HIS A 1 196 ? -4.312 -3.424 -8.602 1 90.88 196 HIS A O 1
ATOM 1540 N N . ALA A 1 197 ? -5.121 -1.545 -9.5 1 92 197 ALA A N 1
ATOM 1541 C CA . ALA A 1 197 ? -6.469 -2.082 -9.664 1 92 197 ALA A CA 1
ATOM 1542 C C . ALA A 1 197 ? -6.469 -3.309 -10.57 1 92 197 ALA A C 1
ATOM 1544 O O . ALA A 1 197 ? -7.227 -4.254 -10.352 1 92 197 ALA A O 1
ATOM 1545 N N . ARG A 1 198 ? -5.641 -3.279 -11.586 1 94.06 198 ARG A N 1
ATOM 1546 C CA . ARG A 1 198 ? -5.578 -4.391 -12.523 1 94.06 198 ARG A CA 1
ATOM 1547 C C . ARG A 1 198 ? -5.148 -5.676 -11.828 1 94.06 198 ARG A C 1
ATOM 1549 O O . ARG A 1 198 ? -5.637 -6.762 -12.156 1 94.06 198 ARG A O 1
ATOM 1556 N N . HIS A 1 199 ? -4.285 -5.574 -10.883 1 94.06 199 HIS A N 1
ATOM 1557 C CA . HIS A 1 199 ? -3.824 -6.746 -10.141 1 94.06 199 HIS A CA 1
ATOM 1558 C C . HIS A 1 199 ? -4.871 -7.211 -9.133 1 94.06 199 HIS A C 1
ATOM 1560 O O . HIS A 1 199 ? -4.992 -8.406 -8.867 1 94.06 199 HIS A O 1
ATOM 1566 N N . ARG A 1 200 ? -5.641 -6.301 -8.656 1 93.75 200 ARG A N 1
ATOM 1567 C CA . ARG A 1 200 ? -6.684 -6.645 -7.695 1 93.75 200 ARG A CA 1
ATOM 1568 C C . ARG A 1 200 ? -7.785 -7.465 -8.359 1 93.75 200 ARG A C 1
ATOM 1570 O O . ARG A 1 200 ? -8.523 -8.18 -7.676 1 93.75 200 ARG A O 1
ATOM 1577 N N . ALA A 1 201 ? -7.887 -7.348 -9.602 1 94 201 ALA A N 1
ATOM 1578 C CA . ALA A 1 201 ? -8.938 -8.031 -10.352 1 94 201 ALA A CA 1
ATOM 1579 C C . ALA A 1 201 ? -8.539 -9.477 -10.648 1 94 201 ALA A C 1
ATOM 1581 O O . ALA A 1 201 ? -9.383 -10.289 -11.039 1 94 201 ALA A O 1
ATOM 1582 N N . VAL A 1 202 ? -7.332 -9.805 -10.438 1 95.25 202 VAL A N 1
ATOM 1583 C CA . VAL A 1 202 ? -6.832 -11.141 -10.727 1 95.25 202 VAL A CA 1
ATOM 1584 C C . VAL A 1 202 ? -7.289 -12.109 -9.641 1 95.25 202 VAL A C 1
ATOM 1586 O O . VAL A 1 202 ? -7.277 -11.773 -8.453 1 95.25 202 VAL A O 1
ATOM 1589 N N . ASP A 1 203 ? -7.703 -13.289 -10.062 1 93.62 203 ASP A N 1
ATOM 1590 C CA . ASP A 1 203 ? -8.117 -14.32 -9.125 1 93.62 203 ASP A CA 1
ATOM 1591 C C . ASP A 1 203 ? -6.91 -14.906 -8.383 1 93.62 203 ASP A C 1
ATOM 1593 O O . ASP A 1 203 ? -6.027 -15.5 -9 1 93.62 203 ASP A O 1
ATOM 1597 N N . GLY A 1 204 ? -6.934 -14.789 -7.051 1 94.75 204 GLY A N 1
ATOM 1598 C CA . GLY A 1 204 ? -5.828 -15.242 -6.219 1 94.75 204 GLY A CA 1
ATOM 1599 C C . GLY A 1 204 ? -5.762 -16.75 -6.082 1 94.75 204 GLY A C 1
ATOM 1600 O O . GLY A 1 204 ? -4.75 -17.297 -5.629 1 94.75 204 GLY A O 1
ATOM 1601 N N . THR A 1 205 ? -6.816 -17.391 -6.52 1 93.06 205 THR A N 1
ATOM 1602 C CA . THR A 1 205 ? -6.832 -18.859 -6.453 1 93.06 205 THR A CA 1
ATOM 1603 C C . THR A 1 205 ? -5.727 -19.438 -7.324 1 93.06 205 THR A C 1
ATOM 1605 O O . THR A 1 205 ? -5.297 -20.578 -7.102 1 93.06 205 THR A O 1
ATOM 1608 N N . PHE A 1 206 ? -5.266 -18.734 -8.25 1 94.88 206 PHE A N 1
ATOM 1609 C CA . PHE A 1 206 ? -4.293 -19.234 -9.219 1 94.88 206 PHE A CA 1
ATOM 1610 C C . PHE A 1 206 ? -2.875 -19.094 -8.68 1 94.88 206 PHE A C 1
ATOM 1612 O O . PHE A 1 206 ? -1.911 -19.484 -9.344 1 94.88 206 PHE A O 1
ATOM 1619 N N . PHE A 1 207 ? -2.75 -18.594 -7.453 1 96 207 PHE A N 1
ATOM 1620 C CA . PHE A 1 207 ? -1.478 -18.438 -6.758 1 96 207 PHE A CA 1
ATOM 1621 C C . PHE A 1 207 ? -1.53 -19.109 -5.387 1 96 207 PHE A C 1
ATOM 1623 O O . PHE A 1 207 ? -2.146 -18.578 -4.461 1 96 207 PHE A O 1
ATOM 1630 N N . PRO A 1 208 ? -0.902 -20.188 -5.27 1 94.5 208 PRO A N 1
ATOM 1631 C CA . PRO A 1 208 ? -0.997 -20.906 -3.994 1 94.5 208 PRO A CA 1
ATOM 1632 C C . PRO A 1 208 ? -0.264 -20.188 -2.861 1 94.5 208 PRO A C 1
ATOM 1634 O O . PRO A 1 208 ? 0.803 -19.609 -3.078 1 94.5 208 PRO A O 1
ATOM 1637 N N . PRO A 1 209 ? -0.765 -20.281 -1.66 1 94.69 209 PRO A N 1
ATOM 1638 C CA . PRO A 1 209 ? -0.112 -19.656 -0.504 1 94.69 209 PRO A CA 1
ATOM 1639 C C . PRO A 1 209 ? 1.257 -20.266 -0.204 1 94.69 209 PRO A C 1
ATOM 1641 O O . PRO A 1 209 ? 2.076 -19.641 0.476 1 94.69 209 PRO A O 1
ATOM 1644 N N . SER A 1 210 ? 1.519 -21.391 -0.689 1 95.75 210 SER A N 1
ATOM 1645 C CA . SER A 1 210 ? 2.801 -22.062 -0.5 1 95.75 210 SER A CA 1
ATOM 1646 C C . SER A 1 210 ? 3.904 -21.391 -1.302 1 95.75 210 SER A C 1
ATOM 1648 O O . SER A 1 210 ? 5.086 -21.531 -0.985 1 95.75 210 SER A O 1
ATOM 1650 N N . LEU A 1 211 ? 3.51 -20.672 -2.271 1 97.19 211 LEU A N 1
ATOM 1651 C CA . LEU A 1 211 ? 4.438 -20.172 -3.287 1 97.19 211 LEU A CA 1
ATOM 1652 C C . LEU A 1 211 ? 5.531 -19.328 -2.66 1 97.19 211 LEU A C 1
ATOM 1654 O O . LEU A 1 211 ? 6.719 -19.625 -2.803 1 97.19 211 LEU A O 1
ATOM 1658 N N . PRO A 1 212 ? 5.195 -18.266 -1.928 1 97.12 212 PRO A N 1
ATOM 1659 C CA . PRO A 1 212 ? 6.285 -17.438 -1.403 1 97.12 212 PRO A CA 1
ATOM 1660 C C . PRO A 1 212 ? 7.195 -18.203 -0.446 1 97.12 212 PRO A C 1
ATOM 1662 O O . PRO A 1 212 ? 8.406 -17.984 -0.429 1 97.12 212 PRO A O 1
ATOM 1665 N N . HIS A 1 213 ? 6.629 -19.062 0.214 1 95.31 213 HIS A N 1
ATOM 1666 C CA . HIS A 1 213 ? 7.402 -19.781 1.221 1 95.31 213 HIS A CA 1
ATOM 1667 C C . HIS A 1 213 ? 8.273 -20.859 0.581 1 95.31 213 HIS A C 1
ATOM 1669 O O . HIS A 1 213 ? 9.422 -21.047 0.97 1 95.31 213 HIS A O 1
ATOM 1675 N N . LEU A 1 214 ? 7.746 -21.531 -0.333 1 95.25 214 LEU A N 1
ATOM 1676 C CA . LEU A 1 214 ? 8.539 -22.484 -1.095 1 95.25 214 LEU A CA 1
ATOM 1677 C C . LEU A 1 214 ? 9.648 -21.781 -1.867 1 95.25 214 LEU A C 1
ATOM 1679 O O . LEU A 1 214 ? 10.758 -22.312 -1.976 1 95.25 214 LEU A O 1
ATOM 1683 N N . PHE A 1 215 ? 9.312 -20.688 -2.363 1 96.88 215 PHE A N 1
ATOM 1684 C CA . PHE A 1 215 ? 10.289 -19.891 -3.096 1 96.88 215 PHE A CA 1
ATOM 1685 C C . PHE A 1 215 ? 11.555 -19.688 -2.271 1 96.88 215 PHE A C 1
ATOM 1687 O O . PHE A 1 215 ? 12.656 -19.953 -2.748 1 96.88 215 PHE A O 1
ATOM 1694 N N . PHE A 1 216 ? 11.383 -19.328 -1.034 1 94.81 216 PHE A N 1
ATOM 1695 C CA . PHE A 1 216 ? 12.547 -19.016 -0.216 1 94.81 216 PHE A CA 1
ATOM 1696 C C . PHE A 1 216 ? 13.148 -20.281 0.386 1 94.81 216 PHE A C 1
ATOM 1698 O O . PHE A 1 216 ? 14.266 -20.266 0.898 1 94.81 216 PHE A O 1
ATOM 1705 N N . MET A 1 217 ? 12.414 -21.312 0.385 1 92.06 217 MET A N 1
ATOM 1706 C CA . MET A 1 217 ? 13.016 -22.594 0.733 1 92.06 217 MET A CA 1
ATOM 1707 C C . MET A 1 217 ? 14 -23.047 -0.34 1 92.06 217 MET A C 1
ATOM 1709 O O . MET A 1 217 ? 15.055 -23.594 -0.028 1 92.06 217 MET A O 1
ATOM 1713 N N . VAL A 1 218 ? 13.578 -22.859 -1.552 1 92.69 218 VAL A N 1
ATOM 1714 C CA . VAL A 1 218 ? 14.406 -23.25 -2.686 1 92.69 218 VAL A CA 1
ATOM 1715 C C . VAL A 1 218 ? 15.547 -22.25 -2.867 1 92.69 218 VAL A C 1
ATOM 1717 O O . VAL A 1 218 ? 16.656 -22.625 -3.23 1 92.69 218 VAL A O 1
ATOM 1720 N N . TYR A 1 219 ? 15.242 -21.016 -2.594 1 92.31 219 TYR A N 1
ATOM 1721 C CA . TYR A 1 219 ? 16.234 -19.953 -2.734 1 92.31 219 TYR A CA 1
ATOM 1722 C C . TYR A 1 219 ? 16.469 -19.25 -1.405 1 92.31 219 TYR A C 1
ATOM 1724 O O . TYR A 1 219 ? 16.219 -18.047 -1.274 1 92.31 219 TYR A O 1
ATOM 1732 N N . PRO A 1 220 ? 17.109 -19.812 -0.478 1 90.69 220 PRO A N 1
ATOM 1733 C CA . PRO A 1 220 ? 17.25 -19.25 0.869 1 90.69 220 PRO A CA 1
ATOM 1734 C C . PRO A 1 220 ? 18.172 -18.031 0.912 1 90.69 220 PRO A C 1
ATOM 1736 O O . PRO A 1 220 ? 18.031 -17.172 1.774 1 90.69 220 PRO A O 1
ATOM 1739 N N . ARG A 1 221 ? 19.078 -17.844 -0.015 1 88.81 221 ARG A N 1
ATOM 1740 C CA . ARG A 1 221 ? 20.062 -16.766 -0.02 1 88.81 221 ARG A CA 1
ATOM 1741 C C . ARG A 1 221 ? 19.406 -15.43 -0.352 1 88.81 221 ARG A C 1
ATOM 1743 O O . ARG A 1 221 ? 19.969 -14.375 -0.068 1 88.81 221 ARG A O 1
ATOM 1750 N N . TYR A 1 222 ? 18.328 -15.562 -0.948 1 92.62 222 TYR A N 1
ATOM 1751 C CA . TYR A 1 222 ? 17.688 -14.336 -1.389 1 92.62 222 TYR A CA 1
ATOM 1752 C C . TYR A 1 222 ? 16.703 -13.828 -0.34 1 92.62 222 TYR A C 1
ATOM 1754 O O . TYR A 1 222 ? 16.062 -12.789 -0.525 1 92.62 222 TYR A O 1
ATOM 1762 N N . ARG A 1 223 ? 16.656 -14.477 0.775 1 92.56 223 ARG A N 1
ATOM 1763 C CA . ARG A 1 223 ? 15.773 -14.016 1.845 1 92.56 223 ARG A CA 1
ATOM 1764 C C . ARG A 1 223 ? 16.281 -12.719 2.453 1 92.56 223 ARG A C 1
ATOM 1766 O O . ARG A 1 223 ? 17.438 -12.641 2.891 1 92.56 223 ARG A O 1
ATOM 1773 N N . PRO A 1 224 ? 15.359 -11.742 2.482 1 93.62 224 PRO A N 1
ATOM 1774 C CA . PRO A 1 224 ? 15.812 -10.477 3.062 1 93.62 224 PRO A CA 1
ATOM 1775 C C . PRO A 1 224 ? 15.891 -10.516 4.586 1 93.62 224 PRO A C 1
ATOM 1777 O O . PRO A 1 224 ? 15.289 -11.391 5.215 1 93.62 224 PRO A O 1
ATOM 1780 N N . GLU A 1 225 ? 16.641 -9.555 5.105 1 90.12 225 GLU A N 1
ATOM 1781 C CA . GLU A 1 225 ? 16.703 -9.406 6.555 1 90.12 225 GLU A CA 1
ATOM 1782 C C . GLU A 1 225 ? 15.445 -8.734 7.098 1 90.12 225 GLU A C 1
ATOM 1784 O O . GLU A 1 225 ? 14.844 -7.891 6.426 1 90.12 225 GLU A O 1
ATOM 1789 N N . LEU A 1 226 ? 15.195 -9.133 8.273 1 89 226 LEU A N 1
ATOM 1790 C CA . LEU A 1 226 ? 14.047 -8.523 8.938 1 89 226 LEU A CA 1
ATOM 1791 C C . LEU A 1 226 ? 14.289 -7.047 9.211 1 89 226 LEU A C 1
ATOM 1793 O O . LEU A 1 226 ? 15.438 -6.625 9.383 1 89 226 LEU A O 1
ATOM 1797 N N . PRO A 1 227 ? 13.141 -6.289 9.203 1 86.5 227 PRO A N 1
ATOM 1798 C CA . PRO A 1 227 ? 13.328 -4.871 9.523 1 86.5 227 PRO A CA 1
ATOM 1799 C C . PRO A 1 227 ? 13.867 -4.656 10.938 1 86.5 227 PRO A C 1
ATOM 1801 O O . PRO A 1 227 ? 13.461 -5.352 11.867 1 86.5 227 PRO A O 1
ATOM 1804 N N . GLN A 1 228 ? 14.758 -3.77 11.078 1 86 228 GLN A N 1
ATOM 1805 C CA . GLN A 1 228 ? 15.375 -3.492 12.375 1 86 228 GLN A CA 1
ATOM 1806 C C . GLN A 1 228 ? 14.656 -2.354 13.094 1 86 228 GLN A C 1
ATOM 1808 O O . GLN A 1 228 ? 14.758 -2.217 14.312 1 86 228 GLN A O 1
ATOM 1813 N N . GLU A 1 229 ? 13.93 -1.565 12.359 1 88.38 229 GLU A N 1
ATOM 1814 C CA . GLU A 1 229 ? 13.234 -0.411 12.922 1 88.38 229 GLU A CA 1
ATOM 1815 C C . GLU A 1 229 ? 11.719 -0.612 12.906 1 88.38 229 GLU A C 1
ATOM 1817 O O . GLU A 1 229 ? 11.203 -1.411 12.117 1 88.38 229 GLU A O 1
ATOM 1822 N N . GLU A 1 230 ? 11.141 -0.084 13.867 1 88.31 230 GLU A N 1
ATOM 1823 C CA . GLU A 1 230 ? 9.68 -0.062 13.938 1 88.31 230 GLU A CA 1
ATOM 1824 C C . GLU A 1 230 ? 9.164 1.34 14.25 1 88.31 230 GLU A C 1
ATOM 1826 O O . GLU A 1 230 ? 9.922 2.191 14.727 1 88.31 230 GLU A O 1
ATOM 1831 N N . HIS A 1 231 ? 8.008 1.544 13.945 1 90.88 231 HIS A N 1
ATOM 1832 C CA . HIS A 1 231 ? 7.41 2.848 14.227 1 90.88 231 HIS A CA 1
ATOM 1833 C C . HIS A 1 231 ? 7.246 3.068 15.727 1 90.88 231 HIS A C 1
ATOM 1835 O O . HIS A 1 231 ? 6.727 2.201 16.422 1 90.88 231 HIS A O 1
ATOM 1841 N N . VAL A 1 232 ? 7.723 4.219 16.172 1 90.44 232 VAL A N 1
ATOM 1842 C CA . VAL A 1 232 ? 7.559 4.625 17.562 1 90.44 232 VAL A CA 1
ATOM 1843 C C . VAL A 1 232 ? 6.664 5.859 17.641 1 90.44 232 VAL A C 1
ATOM 1845 O O . VAL A 1 232 ? 7.066 6.953 17.234 1 90.44 232 VAL A O 1
ATOM 1848 N N . PRO A 1 233 ? 5.48 5.672 18.156 1 90.12 233 PRO A N 1
ATOM 1849 C CA . PRO A 1 233 ? 4.574 6.816 18.25 1 90.12 233 PRO A CA 1
ATOM 1850 C C . PRO A 1 233 ? 5.125 7.926 19.141 1 90.12 233 PRO A C 1
ATOM 1852 O O . PRO A 1 233 ? 5.641 7.648 20.234 1 90.12 233 PRO A O 1
ATOM 1855 N N . ARG A 1 234 ? 5.09 9.125 18.688 1 89.75 234 ARG A N 1
ATOM 1856 C CA . ARG A 1 234 ? 5.582 10.281 19.438 1 89.75 234 ARG A CA 1
ATOM 1857 C C . ARG A 1 234 ? 4.609 11.453 19.344 1 89.75 234 ARG A C 1
ATOM 1859 O O . ARG A 1 234 ? 3.936 11.625 18.328 1 89.75 234 ARG A O 1
ATOM 1866 N N . ILE A 1 235 ? 4.512 12.227 20.453 1 91.25 235 ILE A N 1
ATOM 1867 C CA . ILE A 1 235 ? 3.818 13.508 20.484 1 91.25 235 ILE A CA 1
ATOM 1868 C C . ILE A 1 235 ? 4.781 14.609 20.922 1 91.25 235 ILE A C 1
ATOM 1870 O O . ILE A 1 235 ? 5.305 14.562 22.047 1 91.25 235 ILE A O 1
ATOM 1874 N N . PHE A 1 236 ? 4.977 15.539 20.062 1 89.12 236 PHE A N 1
ATOM 1875 C CA . PHE A 1 236 ? 5.906 16.625 20.312 1 89.12 236 PHE A CA 1
ATOM 1876 C C . PHE A 1 236 ? 7.273 16.094 20.734 1 89.12 236 PHE A C 1
ATOM 1878 O O . PHE A 1 236 ? 7.879 16.609 21.672 1 89.12 236 PHE A O 1
ATOM 1885 N N . GLY A 1 237 ? 7.664 15.008 20.047 1 85.5 237 GLY A N 1
ATOM 1886 C CA . GLY A 1 237 ? 8.992 14.461 20.25 1 85.5 237 GLY A CA 1
ATOM 1887 C C . GLY A 1 237 ? 9.062 13.469 21.406 1 85.5 237 GLY A C 1
ATOM 1888 O O . GLY A 1 237 ? 10.062 12.773 21.562 1 85.5 237 GLY A O 1
ATOM 1889 N N . PHE A 1 238 ? 7.973 13.273 22.141 1 87.31 238 PHE A N 1
ATOM 1890 C CA . PHE A 1 238 ? 7.953 12.367 23.297 1 87.31 238 PHE A CA 1
ATOM 1891 C C . PHE A 1 238 ? 7.262 11.055 22.938 1 87.31 238 PHE A C 1
ATOM 1893 O O . PHE A 1 238 ? 6.164 11.062 22.359 1 87.31 238 PHE A O 1
ATOM 1900 N N . GLU A 1 239 ? 7.918 10.039 23.328 1 90.19 239 GLU A N 1
ATOM 1901 C CA . GLU A 1 239 ? 7.348 8.719 23.062 1 90.19 239 GLU A CA 1
ATOM 1902 C C . GLU A 1 239 ? 6.086 8.484 23.891 1 90.19 239 GLU A C 1
ATOM 1904 O O . GLU A 1 239 ? 6.047 8.82 25.078 1 90.19 239 GLU A O 1
ATOM 1909 N N . ILE A 1 240 ? 5.141 7.934 23.25 1 87.69 240 ILE A N 1
ATOM 1910 C CA . ILE A 1 240 ? 3.893 7.629 23.938 1 87.69 240 ILE A CA 1
ATOM 1911 C C . ILE A 1 240 ? 4.02 6.285 24.656 1 87.69 240 ILE A C 1
ATOM 1913 O O . ILE A 1 240 ? 4.395 5.281 24.047 1 87.69 240 ILE A O 1
ATOM 1917 N N . HIS A 1 241 ? 3.705 6.332 25.828 1 86.12 241 HIS A N 1
ATOM 1918 C CA . HIS A 1 241 ? 3.736 5.09 26.594 1 86.12 241 HIS A CA 1
ATOM 1919 C C . HIS A 1 241 ? 2.637 4.137 26.141 1 86.12 241 HIS A C 1
ATOM 1921 O O . HIS A 1 241 ? 1.513 4.562 25.859 1 86.12 241 HIS A O 1
ATOM 1927 N N . PRO A 1 242 ? 2.941 2.867 26.172 1 80.5 242 PRO A N 1
ATOM 1928 C CA . PRO A 1 242 ? 1.967 1.888 25.672 1 80.5 242 PRO A CA 1
ATOM 1929 C C . PRO A 1 242 ? 0.668 1.9 26.484 1 80.5 242 PRO A C 1
ATOM 1931 O O . PRO A 1 242 ? -0.387 1.528 25.969 1 80.5 242 PRO A O 1
ATOM 1934 N N . SER A 1 243 ? 0.699 2.34 27.672 1 79.44 243 SER A N 1
ATOM 1935 C CA . SER A 1 243 ? -0.487 2.344 28.516 1 79.44 243 SER A CA 1
ATOM 1936 C C . SER A 1 243 ? -1.358 3.564 28.25 1 79.44 243 SER A C 1
ATOM 1938 O O . SER A 1 243 ? -2.496 3.637 28.719 1 79.44 243 SER A O 1
ATOM 1940 N N . ALA A 1 244 ? -0.822 4.43 27.516 1 80.81 244 ALA A N 1
ATOM 1941 C CA . ALA A 1 244 ? -1.536 5.688 27.297 1 80.81 244 ALA A CA 1
ATOM 1942 C C . ALA A 1 244 ? -2.832 5.453 26.531 1 80.81 244 ALA A C 1
ATOM 1944 O O . ALA A 1 244 ? -3.875 6.016 26.875 1 80.81 244 ALA A O 1
ATOM 1945 N N . VAL A 1 245 ? -2.713 4.539 25.641 1 74.88 245 VAL A N 1
ATOM 1946 C CA . VAL A 1 245 ? -3.855 4.332 24.766 1 74.88 245 VAL A CA 1
ATOM 1947 C C . VAL A 1 245 ? -5.004 3.697 25.547 1 74.88 245 VAL A C 1
ATOM 1949 O O . VAL A 1 245 ? -6.121 4.223 25.562 1 74.88 245 VAL A O 1
ATOM 1952 N N . PRO A 1 246 ? -4.691 2.688 26.25 1 72.31 246 PRO A N 1
ATOM 1953 C CA . PRO A 1 246 ? -5.777 2.131 27.062 1 72.31 246 PRO A CA 1
ATOM 1954 C C . PRO A 1 246 ? -6.32 3.127 28.078 1 72.31 246 PRO A C 1
ATOM 1956 O O . PRO A 1 246 ? -7.523 3.141 28.359 1 72.31 246 PRO A O 1
ATOM 1959 N N . TYR A 1 247 ? -5.504 3.893 28.641 1 79 247 TYR A N 1
ATOM 1960 C CA . TYR A 1 247 ? -5.926 4.863 29.641 1 79 247 TYR A CA 1
ATOM 1961 C C . TYR A 1 247 ? -6.867 5.898 29.047 1 79 247 TYR A C 1
ATOM 1963 O O . TYR A 1 247 ? -7.898 6.23 29.625 1 79 247 TYR A O 1
ATOM 1971 N N . GLN A 1 248 ? -6.527 6.309 27.938 1 78.69 248 GLN A N 1
ATOM 1972 C CA . GLN A 1 248 ? -7.336 7.301 27.234 1 78.69 248 GLN A CA 1
ATOM 1973 C C . GLN A 1 248 ? -8.719 6.746 26.906 1 78.69 248 GLN A C 1
ATOM 1975 O O . GLN A 1 248 ? -9.727 7.453 27.031 1 78.69 248 GLN A O 1
ATOM 1980 N N . GLN A 1 249 ? -8.703 5.52 26.578 1 76.75 249 GLN A N 1
ATOM 1981 C CA . GLN A 1 249 ? -9.969 4.871 26.25 1 76.75 249 GLN A CA 1
ATOM 1982 C C . GLN A 1 249 ? -10.852 4.734 27.484 1 76.75 249 GLN A C 1
ATOM 1984 O O . GLN A 1 249 ? -12.07 4.93 27.406 1 76.75 249 GLN A O 1
ATOM 1989 N N . ARG A 1 250 ? -10.281 4.457 28.547 1 78.12 250 ARG A N 1
ATOM 1990 C CA . ARG A 1 250 ? -11.023 4.32 29.797 1 78.12 250 ARG A CA 1
ATOM 1991 C C . ARG A 1 250 ? -11.633 5.652 30.219 1 78.12 250 ARG A C 1
ATOM 1993 O O . ARG A 1 250 ? -12.789 5.707 30.641 1 78.12 250 ARG A O 1
ATOM 2000 N N . ILE A 1 251 ? -10.875 6.652 30.062 1 77.75 251 ILE A N 1
ATOM 2001 C CA . ILE A 1 251 ? -11.336 7.984 30.438 1 77.75 251 ILE A CA 1
ATOM 2002 C C . ILE A 1 251 ? -12.508 8.391 29.547 1 77.75 251 ILE A C 1
ATOM 2004 O O . ILE A 1 251 ? -13.5 8.938 30.016 1 77.75 251 ILE A O 1
ATOM 2008 N N . ALA A 1 252 ? -12.398 8.07 28.344 1 77.62 252 ALA A N 1
ATOM 2009 C CA . ALA A 1 252 ? -13.453 8.391 27.375 1 77.62 252 ALA A CA 1
ATOM 2010 C C . ALA A 1 252 ? -14.734 7.625 27.703 1 77.62 252 ALA A C 1
ATOM 2012 O O . ALA A 1 252 ? -15.828 8.188 27.625 1 77.62 252 ALA A O 1
ATOM 2013 N N . ASP A 1 253 ? -14.594 6.441 28.047 1 78.62 253 ASP A N 1
ATOM 2014 C CA . ASP A 1 253 ? -15.742 5.605 28.406 1 78.62 253 ASP A CA 1
ATOM 2015 C C . ASP A 1 253 ? -16.438 6.129 29.656 1 78.62 253 ASP A C 1
ATOM 2017 O O . ASP A 1 253 ? -17.672 6.105 29.75 1 78.62 253 ASP A O 1
ATOM 2021 N N . ARG A 1 254 ? -15.695 6.52 30.562 1 73 254 ARG A N 1
ATOM 2022 C CA . ARG A 1 254 ? -16.234 7.055 31.797 1 73 254 ARG A CA 1
ATOM 2023 C C . ARG A 1 254 ? -17.031 8.328 31.547 1 73 254 ARG A C 1
ATOM 2025 O O . ARG A 1 254 ? -18.094 8.531 32.125 1 73 254 ARG A O 1
ATOM 2032 N N . LYS A 1 255 ? -16.5 9.125 30.656 1 70.81 255 LYS A N 1
ATOM 2033 C CA . LYS A 1 255 ? -17.188 10.367 30.312 1 70.81 255 LYS A CA 1
ATOM 2034 C C . LYS A 1 255 ? -18.531 10.094 29.641 1 70.81 255 LYS A C 1
ATOM 2036 O O . LYS A 1 255 ? -19.516 10.781 29.922 1 70.81 255 LYS A O 1
ATOM 2041 N N . ASP A 1 256 ? -18.594 9.086 28.859 1 72.44 256 ASP A N 1
ATOM 2042 C CA . ASP A 1 256 ? -19.828 8.711 28.172 1 72.44 256 ASP A CA 1
ATOM 2043 C C . ASP A 1 256 ? -20.844 8.133 29.156 1 72.44 256 ASP A C 1
ATOM 2045 O O . ASP A 1 256 ? -22.047 8.391 29.047 1 72.44 256 ASP A O 1
ATOM 2049 N N . ARG A 1 257 ? -20.312 7.391 30.094 1 70.88 257 ARG A N 1
ATOM 2050 C CA . ARG A 1 257 ? -21.188 6.828 31.109 1 70.88 257 ARG A CA 1
ATOM 2051 C C . ARG A 1 257 ? -21.766 7.922 32 1 70.88 257 ARG A C 1
ATOM 2053 O O . ARG A 1 257 ? -22.953 7.875 32.344 1 70.88 257 ARG A O 1
ATOM 2060 N N . ARG A 1 258 ? -21.062 8.898 32.188 1 68.38 258 ARG A N 1
ATOM 2061 C CA . ARG A 1 258 ? -21.531 10.023 33 1 68.38 258 ARG A CA 1
ATOM 2062 C C . ARG A 1 258 ? -22.531 10.867 32.219 1 68.38 258 ARG A C 1
ATOM 2064 O O . ARG A 1 258 ? -23.547 11.305 32.781 1 68.38 258 ARG A O 1
ATOM 2071 N N . LYS A 1 259 ? -22.25 10.977 30.969 1 67.38 259 LYS A N 1
ATOM 2072 C CA . LYS A 1 259 ? -23.188 11.695 30.125 1 67.38 259 LYS A CA 1
ATOM 2073 C C . LYS A 1 259 ? -24.5 10.922 29.969 1 67.38 259 LYS A C 1
ATOM 2075 O O . LYS A 1 259 ? -25.578 11.516 30.016 1 67.38 259 LYS A O 1
ATOM 2080 N N . ALA A 1 260 ? -24.359 9.727 29.781 1 69.38 260 ALA A N 1
ATOM 2081 C CA . ALA A 1 260 ? -25.547 8.875 29.656 1 69.38 260 ALA A CA 1
ATOM 2082 C C . ALA A 1 260 ? -26.375 8.883 30.938 1 69.38 260 ALA A C 1
ATOM 2084 O O . ALA A 1 260 ? -27.594 8.891 30.906 1 69.38 260 ALA A O 1
ATOM 2085 N N . LYS A 1 261 ? -25.797 8.938 32.031 1 70.44 261 LYS A N 1
ATOM 2086 C CA . LYS A 1 261 ? -26.484 8.984 33.312 1 70.44 261 LYS A CA 1
ATOM 2087 C C . LYS A 1 261 ? -27.156 10.344 33.531 1 70.44 261 LYS A C 1
ATOM 2089 O O . LYS A 1 261 ? -28.234 10.422 34.125 1 70.44 261 LYS A O 1
ATOM 2094 N N . ARG A 1 262 ? -26.547 11.344 32.969 1 65.19 262 ARG A N 1
ATOM 2095 C CA . ARG A 1 262 ? -27.141 12.672 33.094 1 65.19 262 ARG A CA 1
ATOM 2096 C C . ARG A 1 262 ? -28.328 12.836 32.156 1 65.19 262 ARG A C 1
ATOM 2098 O O . ARG A 1 262 ? -29.266 13.578 32.438 1 65.19 262 ARG A O 1
ATOM 2105 N N . GLU A 1 263 ? -28.281 12.125 30.984 1 65.25 263 GLU A N 1
ATOM 2106 C CA . GLU A 1 263 ? -29.375 12.211 30.016 1 65.25 263 GLU A CA 1
ATOM 2107 C C . GLU A 1 263 ? -30.469 11.203 30.344 1 65.25 263 GLU A C 1
ATOM 2109 O O . GLU A 1 263 ? -31.484 11.141 29.641 1 65.25 263 GLU A O 1
ATOM 2114 N N . SER A 1 264 ? -30.344 10.297 31.219 1 58.59 264 SER A N 1
ATOM 2115 C CA . SER A 1 264 ? -31.453 9.438 31.625 1 58.59 264 SER A CA 1
ATOM 2116 C C . SER A 1 264 ? -32.594 10.242 32.25 1 58.59 264 SER A C 1
ATOM 2118 O O . SER A 1 264 ? -32.344 11.031 33.188 1 58.59 264 SER A O 1
ATOM 2120 N N . PRO A 1 265 ? -33.688 10.469 31.531 1 54.16 265 PRO A N 1
ATOM 2121 C CA . PRO A 1 265 ? -34.844 11.203 32.031 1 54.16 265 PRO A CA 1
ATOM 2122 C C . PRO A 1 265 ? -35.219 10.828 33.469 1 54.16 265 PRO A C 1
ATOM 2124 O O . PRO A 1 265 ? -35.156 9.648 33.844 1 54.16 265 PRO A O 1
ATOM 2127 N N . ASP A 1 266 ? -35.062 11.625 34.438 1 49.97 266 ASP A N 1
ATOM 2128 C CA . ASP A 1 266 ? -35.688 11.484 35.719 1 49.97 266 ASP A CA 1
ATOM 2129 C C . ASP A 1 266 ? -37.156 11.039 35.594 1 49.97 266 ASP A C 1
ATOM 2131 O O . ASP A 1 266 ? -37.938 11.664 34.844 1 49.97 266 ASP A O 1
ATOM 2135 N N . ARG A 1 267 ? -37.594 9.812 35.656 1 44.28 267 ARG A N 1
ATOM 2136 C CA . ARG A 1 267 ? -38.938 9.336 35.812 1 44.28 267 ARG A CA 1
ATOM 2137 C C . ARG A 1 267 ? -39.75 10.258 36.75 1 44.28 267 ARG A C 1
ATOM 2139 O O . ARG A 1 267 ? -39.375 10.453 37.906 1 44.28 267 ARG A O 1
ATOM 2146 N N . ILE A 1 268 ? -40.375 11.312 36.25 1 45.81 268 ILE A N 1
ATOM 2147 C CA . ILE A 1 268 ? -41.406 12 36.969 1 45.81 268 ILE A CA 1
ATOM 2148 C C . ILE A 1 268 ? -42.25 10.992 37.75 1 45.81 268 ILE A C 1
ATOM 2150 O O . ILE A 1 268 ? -42.812 10.062 37.188 1 45.81 268 ILE A O 1
ATOM 2154 N N . SER A 1 269 ? -41.875 10.664 38.906 1 43.41 269 SER A N 1
ATOM 2155 C CA . SER A 1 269 ? -42.75 9.977 39.875 1 43.41 269 SER A CA 1
ATOM 2156 C C . SER A 1 269 ? -44.156 10.539 39.812 1 43.41 269 SER A C 1
ATOM 2158 O O . SER A 1 269 ? -44.375 11.703 40.188 1 43.41 269 SER A O 1
ATOM 2160 N N . THR A 1 270 ? -44.938 10.219 38.812 1 43.66 270 THR A N 1
ATOM 2161 C CA . THR A 1 270 ? -46.375 10.453 38.781 1 43.66 270 THR A CA 1
ATOM 2162 C C . THR A 1 270 ? -47.031 9.969 40.094 1 43.66 270 THR A C 1
ATOM 2164 O O . THR A 1 270 ? -47.156 8.758 40.312 1 43.66 270 THR A O 1
ATOM 2167 N N . ASP A 1 271 ? -46.75 10.562 41.219 1 41 271 ASP A N 1
ATOM 2168 C CA . ASP A 1 271 ? -47.562 10.367 42.438 1 41 271 ASP A CA 1
ATOM 2169 C C . ASP A 1 271 ? -49.062 10.57 42.125 1 41 271 ASP A C 1
ATOM 2171 O O . ASP A 1 271 ? -49.469 11.656 41.75 1 41 271 ASP A O 1
ATOM 2175 N N . GLY A 1 272 ? -49.688 9.625 41.438 1 38.16 272 GLY A N 1
ATOM 2176 C CA . GLY A 1 272 ? -51.125 9.445 41.25 1 38.16 272 GLY A CA 1
ATOM 2177 C C . GLY A 1 272 ? -51.906 9.633 42.531 1 38.16 272 GLY A C 1
ATOM 2178 O O . GLY A 1 272 ? -51.969 8.727 43.375 1 38.16 272 GLY A O 1
ATOM 2179 N N . LYS A 1 273 ? -51.812 10.836 43.219 1 38.53 273 LYS A N 1
ATOM 2180 C CA . LYS A 1 273 ? -52.781 11.117 44.281 1 38.53 273 LYS A CA 1
ATOM 2181 C C . LYS A 1 273 ? -54.219 10.906 43.781 1 38.53 273 LYS A C 1
ATOM 2183 O O . LYS A 1 273 ? -54.688 11.594 42.875 1 38.53 273 LYS A O 1
ATOM 2188 N N . ASN A 1 274 ? -54.781 9.711 43.75 1 39.25 274 ASN A N 1
ATOM 2189 C CA . ASN A 1 274 ? -56.125 9.234 43.469 1 39.25 274 ASN A CA 1
ATOM 2190 C C . ASN A 1 274 ? -57.156 9.914 44.406 1 39.25 274 ASN A C 1
ATOM 2192 O O . ASN A 1 274 ? -57.062 9.805 45.625 1 39.25 274 ASN A O 1
ATOM 2196 N N . PRO A 1 275 ? -57.688 11.156 43.969 1 43.88 275 PRO A N 1
ATOM 2197 C CA . PRO A 1 275 ? -58.719 11.742 44.812 1 43.88 275 PRO A CA 1
ATOM 2198 C C . PRO A 1 275 ? -59.781 10.727 45.25 1 43.88 275 PRO A C 1
ATOM 2200 O O . PRO A 1 275 ? -60.25 9.953 44.406 1 43.88 275 PRO A O 1
ATOM 2203 N N . LYS A 1 276 ? -59.781 10.227 46.438 1 33.12 276 LYS A N 1
ATOM 2204 C CA . LYS A 1 276 ? -60.656 9.305 47.188 1 33.12 276 LYS A CA 1
ATOM 2205 C C . LYS A 1 276 ? -62.125 9.602 46.906 1 33.12 276 LYS A C 1
ATOM 2207 O O . LYS A 1 276 ? -62.5 10.727 46.531 1 33.12 276 LYS A O 1
ATOM 2212 N N . MET A 1 277 ? -63.094 8.641 47.125 1 38.16 277 MET A N 1
ATOM 2213 C CA . MET A 1 277 ? -64.312 7.812 47 1 38.16 277 MET A CA 1
ATOM 2214 C C . MET A 1 277 ? -65.5 8.406 47.781 1 38.16 277 MET A C 1
ATOM 2216 O O . MET A 1 277 ? -65.812 7.93 48.844 1 38.16 277 MET A O 1
ATOM 2220 N N . GLY A 1 278 ? -65.5 9.711 48.094 1 37.84 278 GLY A N 1
ATOM 2221 C CA . GLY A 1 278 ? -66.5 9.875 49.094 1 37.84 278 GLY A CA 1
ATOM 2222 C C . GLY A 1 278 ? -67.938 9.727 48.562 1 37.84 278 GLY A C 1
ATOM 2223 O O . GLY A 1 278 ? -68.375 10.477 47.688 1 37.84 278 GLY A O 1
ATOM 2224 N N . ILE A 1 279 ? -68.375 8.516 48.375 1 38.06 279 ILE A N 1
ATOM 2225 C CA . ILE A 1 279 ? -69.75 8.156 47.938 1 38.06 279 ILE A CA 1
ATOM 2226 C C . ILE A 1 279 ? -70.812 8.844 48.812 1 38.06 279 ILE A C 1
ATOM 2228 O O . ILE A 1 279 ? -70.75 8.719 50.031 1 38.06 279 ILE A O 1
ATOM 2232 N N . PRO A 1 280 ? -71.25 10.031 48.25 1 40.41 280 PRO A N 1
ATOM 2233 C CA . PRO A 1 280 ? -72.25 10.75 49.031 1 40.41 280 PRO A CA 1
ATOM 2234 C C . PRO A 1 280 ? -73.438 9.844 49.469 1 40.41 280 PRO A C 1
ATOM 2236 O O . PRO A 1 280 ? -73.875 9.023 48.688 1 40.41 280 PRO A O 1
ATOM 2239 N N . LYS A 1 281 ? -73.562 9.445 50.75 1 27.09 281 LYS A N 1
ATOM 2240 C CA . LYS A 1 281 ? -74.812 8.867 51.219 1 27.09 281 LYS A CA 1
ATOM 2241 C C . LYS A 1 281 ? -76 9.781 50.938 1 27.09 281 LYS A C 1
ATOM 2243 O O . LYS A 1 281 ? -75.938 11 51.094 1 27.09 281 LYS A O 1
ATOM 2248 N N . MET B 1 1 ? 70.562 -8.469 30.875 1 19.86 1 MET B N 1
ATOM 2249 C CA . MET B 1 1 ? 70.75 -7.633 32.062 1 19.86 1 MET B CA 1
ATOM 2250 C C . MET B 1 1 ? 69.5 -6.965 32.469 1 19.86 1 MET B C 1
ATOM 2252 O O . MET B 1 1 ? 68.5 -6.941 31.719 1 19.86 1 MET B O 1
ATOM 2256 N N . THR B 1 2 ? 69.625 -5.727 33 1 18.06 2 THR B N 1
ATOM 2257 C CA . THR B 1 2 ? 69.188 -5.039 34.219 1 18.06 2 THR B CA 1
ATOM 2258 C C . THR B 1 2 ? 67.938 -4.195 34 1 18.06 2 THR B C 1
ATOM 2260 O O . THR B 1 2 ? 67.625 -3.332 34.812 1 18.06 2 THR B O 1
ATOM 2263 N N . ARG B 1 3 ? 67.312 -4.363 32.781 1 20.3 3 ARG B N 1
ATOM 2264 C CA . ARG B 1 3 ? 66.5 -3.184 32.594 1 20.3 3 ARG B CA 1
ATOM 2265 C C . ARG B 1 3 ? 65.562 -2.967 33.812 1 20.3 3 ARG B C 1
ATOM 2267 O O . ARG B 1 3 ? 65 -3.92 34.312 1 20.3 3 ARG B O 1
ATOM 2274 N N . ARG B 1 4 ? 65.5 -1.755 34.281 1 17.17 4 ARG B N 1
ATOM 2275 C CA . ARG B 1 4 ? 65.25 -0.944 35.469 1 17.17 4 ARG B CA 1
ATOM 2276 C C . ARG B 1 4 ? 63.75 -0.912 35.781 1 17.17 4 ARG B C 1
ATOM 2278 O O . ARG B 1 4 ? 63.344 -1.053 36.969 1 17.17 4 ARG B O 1
ATOM 2285 N N . ALA B 1 5 ? 62.906 -0.289 34.812 1 20.38 5 ALA B N 1
ATOM 2286 C CA . ALA B 1 5 ? 62.25 0.861 35.406 1 20.38 5 ALA B CA 1
ATOM 2287 C C . ALA B 1 5 ? 61.188 0.415 36.438 1 20.38 5 ALA B C 1
ATOM 2289 O O . ALA B 1 5 ? 60.75 -0.736 36.406 1 20.38 5 ALA B O 1
ATOM 2290 N N . THR B 1 6 ? 60.594 1.465 37.031 1 19.81 6 THR B N 1
ATOM 2291 C CA . THR B 1 6 ? 60.062 2.129 38.219 1 19.81 6 THR B CA 1
ATOM 2292 C C . THR B 1 6 ? 58.594 1.734 38.469 1 19.81 6 THR B C 1
ATOM 2294 O O . THR B 1 6 ? 57.844 1.57 37.5 1 19.81 6 THR B O 1
ATOM 2297 N N . GLY B 1 7 ? 58.281 1.154 39.594 1 19.16 7 GLY B N 1
ATOM 2298 C CA . GLY B 1 7 ? 57.281 0.397 40.344 1 19.16 7 GLY B CA 1
ATOM 2299 C C . GLY B 1 7 ? 56.125 1.239 40.812 1 19.16 7 GLY B C 1
ATOM 2300 O O . GLY B 1 7 ? 55.281 0.784 41.625 1 19.16 7 GLY B O 1
ATOM 2301 N N . LYS B 1 8 ? 56.125 2.688 40.312 1 22.92 8 LYS B N 1
ATOM 2302 C CA . LYS B 1 8 ? 55.438 3.438 41.344 1 22.92 8 LYS B CA 1
ATOM 2303 C C . LYS B 1 8 ? 54 2.92 41.531 1 22.92 8 LYS B C 1
ATOM 2305 O O . LYS B 1 8 ? 53.375 2.49 40.562 1 22.92 8 LYS B O 1
ATOM 2310 N N . SER B 1 9 ? 53.562 2.783 42.844 1 17.58 9 SER B N 1
ATOM 2311 C CA . SER B 1 9 ? 52.594 2.221 43.75 1 17.58 9 SER B CA 1
ATOM 2312 C C . SER B 1 9 ? 51.281 3.023 43.75 1 17.58 9 SER B C 1
ATOM 2314 O O . SER B 1 9 ? 51.25 4.176 44.188 1 17.58 9 SER B O 1
ATOM 2316 N N . ALA B 1 10 ? 50.594 3.199 42.562 1 21.06 10 ALA B N 1
ATOM 2317 C CA . ALA B 1 10 ? 49.375 3.998 42.438 1 21.06 10 ALA B CA 1
ATOM 2318 C C . ALA B 1 10 ? 48.375 3.625 43.531 1 21.06 10 ALA B C 1
ATOM 2320 O O . ALA B 1 10 ? 47.906 2.488 43.594 1 21.06 10 ALA B O 1
ATOM 2321 N N . GLU B 1 11 ? 48.5 4.285 4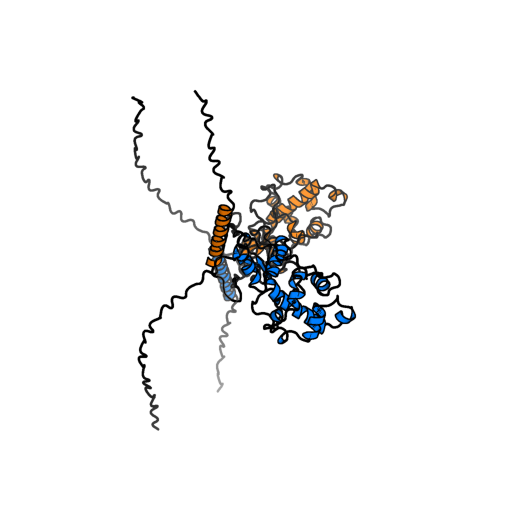4.781 1 17.89 11 GLU B N 1
ATOM 2322 C CA . GLU B 1 11 ? 47.688 4.129 46 1 17.89 11 GLU B CA 1
ATOM 2323 C C . GLU B 1 11 ? 46.25 4.465 45.719 1 17.89 11 GLU B C 1
ATOM 2325 O O . GLU B 1 11 ? 45.938 5.434 45 1 17.89 11 GLU B O 1
ATOM 2330 N N . THR B 1 12 ? 45.281 3.545 46.031 1 20.2 12 THR B N 1
ATOM 2331 C CA . THR B 1 12 ? 43.906 3.119 45.969 1 20.2 12 THR B CA 1
ATOM 2332 C C . THR B 1 12 ? 43.031 4.012 46.844 1 20.2 12 THR B C 1
ATOM 2334 O O . THR B 1 12 ? 41.844 3.742 47.031 1 20.2 12 THR B O 1
ATOM 2337 N N . ARG B 1 13 ? 43.594 5.27 47.344 1 19.3 13 ARG B N 1
ATOM 2338 C CA . ARG B 1 13 ? 42.812 5.609 48.531 1 19.3 13 ARG B CA 1
ATOM 2339 C C . ARG B 1 13 ? 41.344 5.812 48.156 1 19.3 13 ARG B C 1
ATOM 2341 O O . ARG B 1 13 ? 41 6.539 47.219 1 19.3 13 ARG B O 1
ATOM 2348 N N . ARG B 1 14 ? 40.375 4.965 48.625 1 21.67 14 ARG B N 1
ATOM 2349 C CA . ARG B 1 14 ? 38.938 4.672 48.625 1 21.67 14 ARG B CA 1
ATOM 2350 C C . ARG B 1 14 ? 38.156 5.746 49.375 1 21.67 14 ARG B C 1
ATOM 2352 O O . ARG B 1 14 ? 38.156 5.773 50.594 1 21.67 14 ARG B O 1
ATOM 2359 N N . SER B 1 15 ? 38.469 7.125 49.062 1 19.5 15 SER B N 1
ATOM 2360 C CA . SER B 1 15 ? 37.75 8.086 49.906 1 19.5 15 SER B CA 1
ATOM 2361 C C . SER B 1 15 ? 36.25 7.809 49.938 1 19.5 15 SER B C 1
ATOM 2363 O O . SER B 1 15 ? 35.688 7.375 48.938 1 19.5 15 SER B O 1
ATOM 2365 N N . ALA B 1 16 ? 35.688 7.652 51.188 1 21.59 16 ALA B N 1
ATOM 2366 C CA . ALA B 1 16 ? 34.438 7.387 51.875 1 21.59 16 ALA B CA 1
ATOM 2367 C C . ALA B 1 16 ? 33.406 8.484 51.562 1 21.59 16 ALA B C 1
ATOM 2369 O O . ALA B 1 16 ? 33.562 9.617 52.031 1 21.59 16 ALA B O 1
ATOM 2370 N N . ALA B 1 17 ? 33.094 8.836 50.344 1 21.55 17 ALA B N 1
ATOM 2371 C CA . ALA B 1 17 ? 32.188 9.945 50.094 1 21.55 17 ALA B CA 1
ATOM 2372 C C . ALA B 1 17 ? 30.875 9.734 50.875 1 21.55 17 ALA B C 1
ATOM 2374 O O . ALA B 1 17 ? 30.297 8.641 50.875 1 21.55 17 ALA B O 1
ATOM 2375 N N . SER B 1 18 ? 30.641 10.609 51.906 1 18.61 18 SER B N 1
ATOM 2376 C CA . SER B 1 18 ? 29.578 10.828 52.875 1 18.61 18 SER B CA 1
ATOM 2377 C C . SER B 1 18 ? 28.219 10.961 52.188 1 18.61 18 SER B C 1
ATOM 2379 O O . SER B 1 18 ? 28.109 11.562 51.125 1 18.61 18 SER B O 1
ATOM 2381 N N . LYS B 1 19 ? 27.344 10.031 52.562 1 21.83 19 LYS B N 1
ATOM 2382 C CA . LYS B 1 19 ? 25.953 9.727 52.219 1 21.83 19 LYS B CA 1
ATOM 2383 C C . LYS B 1 19 ? 25.031 10.883 52.594 1 21.83 19 LYS B C 1
ATOM 2385 O O . LYS B 1 19 ? 24.719 11.086 53.781 1 21.83 19 LYS B O 1
ATOM 2390 N N . LYS B 1 20 ? 25.422 12.25 52.25 1 20.33 20 LYS B N 1
ATOM 2391 C CA . LYS B 1 20 ? 24.469 13.281 52.656 1 20.33 20 LYS B CA 1
ATOM 2392 C C . LYS B 1 20 ? 23.047 12.906 52.25 1 20.33 20 LYS B C 1
ATOM 2394 O O . LYS B 1 20 ? 22.812 12.492 51.125 1 20.33 20 LYS B O 1
ATOM 2399 N N . THR B 1 21 ? 22.203 12.594 53.219 1 21.08 21 THR B N 1
ATOM 2400 C CA . THR B 1 21 ? 20.797 12.242 53.312 1 21.08 21 THR B CA 1
ATOM 2401 C C . THR B 1 21 ? 19.906 13.383 52.812 1 21.08 21 THR B C 1
ATOM 2403 O O . THR B 1 21 ? 19.891 14.461 53.406 1 21.08 21 THR B O 1
ATOM 2406 N N . ARG B 1 22 ? 20.031 13.828 51.5 1 23.41 22 ARG B N 1
ATOM 2407 C CA . ARG B 1 22 ? 19.188 14.938 51.062 1 23.41 22 ARG B CA 1
ATOM 2408 C C . ARG B 1 22 ? 17.719 14.656 51.312 1 23.41 22 ARG B C 1
ATOM 2410 O O . ARG B 1 22 ? 17.203 13.602 50.938 1 23.41 22 ARG B O 1
ATOM 2417 N N . SER B 1 23 ? 17.156 15.312 52.406 1 22.16 23 SER B N 1
ATOM 2418 C CA . SER B 1 23 ? 15.773 15.398 52.844 1 22.16 23 SER B CA 1
ATOM 2419 C C . SER B 1 23 ? 14.844 15.781 51.688 1 22.16 23 SER B C 1
ATOM 2421 O O . SER B 1 23 ? 15.094 16.75 51 1 22.16 23 SER B O 1
ATOM 2423 N N . ARG B 1 24 ? 14.195 14.773 51.062 1 23.16 24 ARG B N 1
ATOM 2424 C CA . ARG B 1 24 ? 13.219 14.812 49.969 1 23.16 24 ARG B CA 1
ATOM 2425 C C . ARG B 1 24 ? 11.984 15.617 50.375 1 23.16 24 ARG B C 1
ATOM 2427 O O . ARG B 1 24 ? 11.227 15.195 51.25 1 23.16 24 ARG B O 1
ATOM 2434 N N . THR B 1 25 ? 12.172 16.969 50.594 1 24.61 25 THR B N 1
ATOM 2435 C CA . THR B 1 25 ? 10.945 17.719 50.844 1 24.61 25 THR B CA 1
ATOM 2436 C C . THR B 1 25 ? 9.891 17.406 49.781 1 24.61 25 THR B C 1
ATOM 2438 O O . THR B 1 25 ? 10.148 17.531 48.594 1 24.61 25 THR B O 1
ATOM 2441 N N . VAL B 1 26 ? 8.922 16.578 50.156 1 24.06 26 VAL B N 1
ATOM 2442 C CA . VAL B 1 26 ? 7.719 16.141 49.469 1 24.06 26 VAL B CA 1
ATOM 2443 C C . VAL B 1 26 ? 6.84 17.344 49.125 1 24.06 26 VAL B C 1
ATOM 2445 O O . VAL B 1 26 ? 6.32 18 50.031 1 24.06 26 VAL B O 1
ATOM 2448 N N . VAL B 1 27 ? 7.262 18.312 48.281 1 22.98 27 VAL B N 1
ATOM 2449 C CA . VAL B 1 27 ? 6.355 19.406 47.969 1 22.98 27 VAL B CA 1
ATOM 2450 C C . VAL B 1 27 ? 5.039 18.828 47.406 1 22.98 27 VAL B C 1
ATOM 2452 O O . VAL B 1 27 ? 5.043 17.953 46.562 1 22.98 27 VAL B O 1
ATOM 2455 N N . SER B 1 28 ? 3.979 18.859 48.156 1 23.28 28 SER B N 1
ATOM 2456 C CA . SER B 1 28 ? 2.57 18.578 47.906 1 23.28 28 SER B CA 1
ATOM 2457 C C . SER B 1 28 ? 2.053 19.359 46.719 1 23.28 28 SER B C 1
ATOM 2459 O O . SER B 1 28 ? 1.969 20.594 46.75 1 23.28 28 SER B O 1
ATOM 2461 N N . SER B 1 29 ? 2.596 19.141 45.5 1 22.92 29 SER B N 1
ATOM 2462 C CA . SER B 1 29 ? 2.09 19.922 44.375 1 22.92 29 SER B CA 1
ATOM 2463 C C . SER B 1 29 ? 0.592 19.719 44.188 1 22.92 29 SER B C 1
ATOM 2465 O O . SER B 1 29 ? 0.118 18.578 44.156 1 22.92 29 SER B O 1
ATOM 2467 N N . ARG B 1 30 ? -0.269 20.641 44.719 1 23.48 30 ARG B N 1
ATOM 2468 C CA . ARG B 1 30 ? -1.696 20.828 44.469 1 23.48 30 ARG B CA 1
ATOM 2469 C C . ARG B 1 30 ? -2.006 20.719 43 1 23.48 30 ARG B C 1
ATOM 2471 O O . ARG B 1 30 ? -1.534 21.531 42.188 1 23.48 30 ARG B O 1
ATOM 2478 N N . VAL B 1 31 ? -2.115 19.516 42.5 1 24.91 31 VAL B N 1
ATOM 2479 C CA . VAL B 1 31 ? -2.611 19.25 41.156 1 24.91 31 VAL B CA 1
ATOM 2480 C C . VAL B 1 31 ? -3.99 19.891 41 1 24.91 31 VAL B C 1
ATOM 2482 O O . VAL B 1 31 ? -4.93 19.547 41.719 1 24.91 31 VAL B O 1
ATOM 2485 N N . SER B 1 32 ? -4.082 21.203 40.781 1 26.39 32 SER B N 1
ATOM 2486 C CA . SER B 1 32 ? -5.34 21.812 40.344 1 26.39 32 SER B CA 1
ATOM 2487 C C . SER B 1 32 ? -6.043 20.969 39.281 1 26.39 32 SER B C 1
ATOM 2489 O O . SER B 1 32 ? -5.391 20.391 38.406 1 26.39 32 SER B O 1
ATOM 2491 N N . SER B 1 33 ? -7.273 20.547 39.594 1 25.78 33 SER B N 1
ATOM 2492 C CA . SER B 1 33 ? -8.281 19.781 38.875 1 25.78 33 SER B CA 1
ATOM 2493 C C . SER B 1 33 ? -8.57 20.406 37.5 1 25.78 33 SER B C 1
ATOM 2495 O O . SER B 1 33 ? -9.188 21.469 37.406 1 25.78 33 SER B O 1
ATOM 2497 N N . CYS B 1 34 ? -7.66 20.516 36.594 1 28.78 34 CYS B N 1
ATOM 2498 C CA . CYS B 1 34 ? -8 20.969 35.25 1 28.78 34 CYS B CA 1
ATOM 2499 C C . CYS B 1 34 ? -9.086 20.094 34.656 1 28.78 34 CYS B C 1
ATOM 2501 O O . CYS B 1 34 ? -8.82 19.281 33.75 1 28.78 34 CYS B O 1
ATOM 2503 N N . GLY B 1 35 ? -9.914 19.406 35.531 1 26.56 35 GLY B N 1
ATOM 2504 C CA . GLY B 1 35 ? -10.82 18.359 35.094 1 26.56 35 GLY B CA 1
ATOM 2505 C C . GLY B 1 35 ? -11.828 18.844 34.062 1 26.56 35 GLY B C 1
ATOM 2506 O O . GLY B 1 35 ? -12.242 18.094 33.188 1 26.56 35 GLY B O 1
ATOM 2507 N N . SER B 1 36 ? -12.672 19.906 34.406 1 29.64 36 SER B N 1
ATOM 2508 C CA . SER B 1 36 ? -14.086 19.906 34.062 1 29.64 36 SER B CA 1
ATOM 2509 C C . SER B 1 36 ? -14.281 20.062 32.562 1 29.64 36 SER B C 1
ATOM 2511 O O . SER B 1 36 ? -15.367 19.797 32.031 1 29.64 36 SER B O 1
ATOM 2513 N N . SER B 1 37 ? -13.648 21.109 31.922 1 30.45 37 SER B N 1
ATOM 2514 C CA . SER B 1 37 ? -14.312 21.828 30.844 1 30.45 37 SER B CA 1
ATOM 2515 C C . SER B 1 37 ? -14.297 21.016 29.547 1 30.45 37 SER B C 1
ATOM 2517 O O . SER B 1 37 ? -14.711 21.5 28.5 1 30.45 37 SER B O 1
ATOM 2519 N N . LEU B 1 38 ? -13.602 19.906 29.516 1 33.88 38 LEU B N 1
ATOM 2520 C CA . LEU B 1 38 ? -13.422 19.406 28.156 1 33.88 38 LEU B CA 1
ATOM 2521 C C . LEU B 1 38 ? -14.664 18.641 27.703 1 33.88 38 LEU B C 1
ATOM 2523 O O . LEU B 1 38 ? -14.625 17.953 26.672 1 33.88 38 LEU B O 1
ATOM 2527 N N . SER B 1 39 ? -15.633 18.453 28.594 1 34.25 39 SER B N 1
ATOM 2528 C CA . SER B 1 39 ? -16.766 17.625 28.172 1 34.25 39 SER B CA 1
ATOM 2529 C C . SER B 1 39 ? -17.562 18.297 27.062 1 34.25 39 SER B C 1
ATOM 2531 O O . SER B 1 39 ? -18.703 17.922 26.797 1 34.25 39 SER B O 1
ATOM 2533 N N . HIS B 1 40 ? -17.422 19.641 26.719 1 34.31 40 HIS B N 1
ATOM 2534 C CA . HIS B 1 40 ? -18.359 20.312 25.844 1 34.31 40 HIS B CA 1
ATOM 2535 C C . HIS B 1 40 ? -18.547 19.547 24.531 1 34.31 40 HIS B C 1
ATOM 2537 O O . HIS B 1 40 ? -17.578 19 23.984 1 34.31 40 HIS B O 1
ATOM 2543 N N . ARG B 1 41 ? -19.609 18.891 24.328 1 38.69 41 ARG B N 1
ATOM 2544 C CA . ARG B 1 41 ? -20.094 18.594 22.969 1 38.69 41 ARG B CA 1
ATOM 2545 C C . ARG B 1 41 ? -19.578 19.641 21.984 1 38.69 41 ARG B C 1
ATOM 2547 O O . ARG B 1 41 ? -20.188 20.703 21.828 1 38.69 41 ARG B O 1
ATOM 2554 N N . ARG B 1 42 ? -18.297 19.891 21.969 1 42.06 42 ARG B N 1
ATOM 2555 C CA . ARG B 1 42 ? -17.781 21.016 21.203 1 42.06 42 ARG B CA 1
ATOM 2556 C C . ARG B 1 42 ? -18.406 21.094 19.828 1 42.06 42 ARG B C 1
ATOM 2558 O O . ARG B 1 42 ? -18.422 20.125 19.078 1 42.06 42 ARG B O 1
ATOM 2565 N N . GLU B 1 43 ? -19.594 21.844 19.578 1 44.16 43 GLU B N 1
ATOM 2566 C CA . GLU B 1 43 ? -20.062 22.328 18.297 1 44.16 43 GLU B CA 1
ATOM 2567 C C . GLU B 1 43 ? -18.938 22.328 17.266 1 44.16 43 GLU B C 1
ATOM 2569 O O . GLU B 1 43 ? -17.766 22.516 17.609 1 44.16 43 GLU B O 1
ATOM 2574 N N . PRO B 1 44 ? -19.141 21.516 16.188 1 52.88 44 PRO B N 1
ATOM 2575 C CA . PRO B 1 44 ? -18.109 21.719 15.164 1 52.88 44 PRO B CA 1
ATOM 2576 C C . PRO B 1 44 ? -17.547 23.125 15.18 1 52.88 44 PRO B C 1
ATOM 2578 O O . PRO B 1 44 ? -18.266 24.094 15.453 1 52.88 44 PRO B O 1
ATOM 2581 N N . PRO B 1 45 ? -16.297 23.328 15.648 1 53.72 45 PRO B N 1
ATOM 2582 C CA . PRO B 1 45 ? -15.766 24.688 15.594 1 53.72 45 PRO B CA 1
ATOM 2583 C C . PRO B 1 45 ? -16.375 25.516 14.461 1 53.72 45 PRO B C 1
ATOM 2585 O O . PRO B 1 45 ? -16.906 24.953 13.5 1 53.72 45 PRO B O 1
ATOM 2588 N N . ALA B 1 46 ? -16.672 26.75 14.672 1 50.78 46 ALA B N 1
ATOM 2589 C CA . ALA B 1 46 ? -17.266 27.766 13.805 1 50.78 46 ALA B CA 1
ATOM 2590 C C . ALA B 1 46 ? -16.938 27.5 12.336 1 50.78 46 ALA B C 1
ATOM 2592 O O . ALA B 1 46 ? -15.836 27.047 12.016 1 50.78 46 ALA B O 1
ATOM 2593 N N . ASP B 1 47 ? -17.891 27.094 11.438 1 52.25 47 ASP B N 1
ATOM 2594 C CA . ASP B 1 47 ? -17.938 26.953 9.984 1 52.25 47 ASP B CA 1
ATOM 2595 C C . ASP B 1 47 ? -17.016 27.953 9.305 1 52.25 47 ASP B C 1
ATOM 2597 O O . ASP B 1 47 ? -17.375 29.125 9.141 1 52.25 47 ASP B O 1
ATOM 2601 N N . THR B 1 48 ? -15.766 28.031 9.711 1 59.25 48 THR B N 1
ATOM 2602 C CA . THR B 1 48 ? -14.945 29.031 9.039 1 59.25 48 THR B CA 1
ATOM 2603 C C . THR B 1 48 ? -15.125 28.969 7.527 1 59.25 48 THR B C 1
ATOM 2605 O O . THR B 1 48 ? -15.367 27.891 6.977 1 59.25 48 THR B O 1
ATOM 2608 N N . GLU B 1 49 ? -15.336 30.109 6.863 1 63.03 49 GLU B N 1
ATOM 2609 C CA . GLU B 1 49 ? -15.586 30.5 5.48 1 63.03 49 GLU B CA 1
ATOM 2610 C C . GLU B 1 49 ? -14.57 29.859 4.535 1 63.03 49 GLU B C 1
ATOM 2612 O O . GLU B 1 49 ? -13.375 29.828 4.832 1 63.03 49 GLU B O 1
ATOM 2617 N N . SER B 1 50 ? -14.969 29 3.617 1 73.25 50 SER B N 1
ATOM 2618 C CA . SER B 1 50 ? -14.18 28.562 2.469 1 73.25 50 SER B CA 1
ATOM 2619 C C . SER B 1 50 ? -13.477 29.75 1.802 1 73.25 50 SER B C 1
ATOM 2621 O O . SER B 1 50 ? -14.047 30.828 1.69 1 73.25 50 SER B O 1
ATOM 2623 N N . PRO B 1 51 ? -12.141 29.531 1.633 1 80.94 51 PRO B N 1
ATOM 2624 C CA . PRO B 1 51 ? -11.461 30.641 0.94 1 80.94 51 PRO B CA 1
ATOM 2625 C C . PRO B 1 51 ? -12.141 31.016 -0.376 1 80.94 51 PRO B C 1
ATOM 2627 O O . PRO B 1 51 ? -12.758 30.156 -1.021 1 80.94 51 PRO B O 1
ATOM 2630 N N . PRO B 1 52 ? -12.078 32.219 -0.706 1 85.69 52 PRO B N 1
ATOM 2631 C CA . PRO B 1 52 ? -12.578 32.625 -2.023 1 85.69 52 PRO B CA 1
ATOM 2632 C C . PRO B 1 52 ? -11.953 31.828 -3.16 1 85.69 52 PRO B C 1
ATOM 2634 O O . PRO B 1 52 ? -10.773 31.469 -3.092 1 85.69 52 PRO B O 1
ATOM 2637 N N . ASP B 1 53 ? -12.641 31.625 -4.203 1 88.69 53 ASP B N 1
ATOM 2638 C CA . ASP B 1 53 ? -12.203 30.828 -5.344 1 88.69 53 ASP B CA 1
ATOM 2639 C C . ASP B 1 53 ? -10.992 31.469 -6.027 1 88.69 53 ASP B C 1
ATOM 2641 O O . ASP B 1 53 ? -10.164 30.766 -6.609 1 88.69 53 ASP B O 1
ATOM 2645 N N . ASP B 1 54 ? -10.906 32.812 -5.867 1 92.81 54 ASP B N 1
ATOM 2646 C CA . ASP B 1 54 ? -9.82 33.5 -6.555 1 92.81 54 ASP B CA 1
ATOM 2647 C C . ASP B 1 54 ? -8.609 33.688 -5.637 1 92.81 54 ASP B C 1
ATOM 2649 O O . ASP B 1 54 ? -7.672 34.406 -5.969 1 92.81 54 ASP B O 1
ATOM 2653 N N . SER B 1 55 ? -8.594 32.938 -4.633 1 95.81 55 SER B N 1
ATOM 2654 C CA . SER B 1 55 ? -7.496 33.062 -3.676 1 95.81 55 SER B CA 1
ATOM 2655 C C . SER B 1 55 ? -6.355 32.125 -4.012 1 95.81 55 SER B C 1
ATOM 2657 O O . SER B 1 55 ? -6.562 31.094 -4.68 1 95.81 55 SER B O 1
ATOM 2659 N N . TRP B 1 56 ? -5.117 32.469 -3.582 1 97.62 56 TRP B N 1
ATOM 2660 C CA . TRP B 1 56 ? -3.973 31.578 -3.691 1 97.62 56 TRP B CA 1
ATOM 2661 C C . TRP B 1 56 ? -4.242 30.266 -2.979 1 97.62 56 TRP B C 1
ATOM 2663 O O . TRP B 1 56 ? -3.891 29.188 -3.482 1 97.62 56 TRP B O 1
ATOM 2673 N N . LEU B 1 57 ? -4.91 30.375 -1.887 1 97 57 LEU B N 1
ATOM 2674 C CA . LEU B 1 57 ? -5.203 29.188 -1.084 1 97 57 LEU B CA 1
ATOM 2675 C C . LEU B 1 57 ? -6.047 28.188 -1.873 1 97 57 LEU B C 1
ATOM 2677 O O . LEU B 1 57 ? -5.742 27 -1.896 1 97 57 LEU B O 1
ATOM 2681 N N . ALA B 1 58 ? -7.117 28.734 -2.441 1 95.69 58 ALA B N 1
ATOM 2682 C CA . ALA B 1 58 ? -7.988 27.875 -3.238 1 95.69 58 ALA B CA 1
ATOM 2683 C C . ALA B 1 58 ? -7.238 27.281 -4.426 1 95.69 58 ALA B C 1
ATOM 2685 O O . ALA B 1 58 ? -7.422 26.109 -4.758 1 95.69 58 ALA B O 1
ATOM 2686 N N . TRP B 1 59 ? -6.438 28.047 -5.012 1 96.56 59 TRP B N 1
ATOM 2687 C CA . TRP B 1 59 ? -5.637 27.594 -6.152 1 96.56 59 TRP B CA 1
ATOM 2688 C C . TRP B 1 59 ? -4.664 26.5 -5.742 1 96.56 59 TRP B C 1
ATOM 2690 O O . TRP B 1 59 ? -4.613 25.438 -6.371 1 96.56 59 TRP B O 1
ATOM 2700 N N . PHE B 1 60 ? -3.879 26.766 -4.711 1 97.06 60 PHE B N 1
ATOM 2701 C CA . PHE B 1 60 ? -2.838 25.844 -4.262 1 97.06 60 PHE B CA 1
ATOM 2702 C C . PHE B 1 60 ? -3.441 24.531 -3.807 1 97.06 60 PHE B C 1
ATOM 2704 O O . PHE B 1 60 ? -2.967 23.453 -4.191 1 97.06 60 PHE B O 1
ATOM 2711 N N . CYS B 1 61 ? -4.484 24.562 -3.004 1 95.81 61 CYS B N 1
ATOM 2712 C CA . CYS B 1 61 ? -5.074 23.359 -2.418 1 95.81 61 CYS B CA 1
ATOM 2713 C C . CYS B 1 61 ? -5.891 22.594 -3.451 1 95.81 61 CYS B C 1
ATOM 2715 O O . CYS B 1 61 ? -6.199 21.406 -3.252 1 95.81 61 CYS B O 1
ATOM 2717 N N . GLY B 1 62 ? -6.25 23.25 -4.473 1 94.31 62 GLY B N 1
ATOM 2718 C CA . GLY B 1 62 ? -7.008 22.609 -5.535 1 94.31 62 GLY B CA 1
ATOM 2719 C C . GLY B 1 62 ? -6.137 21.859 -6.527 1 94.31 62 GLY B C 1
ATOM 2720 O O . GLY B 1 62 ? -6.641 21.109 -7.375 1 94.31 62 GLY B O 1
ATOM 2721 N N . ARG B 1 63 ? -4.832 21.969 -6.434 1 94.56 63 ARG B N 1
ATOM 2722 C CA . ARG B 1 63 ? -3.908 21.266 -7.32 1 94.56 63 ARG B CA 1
ATOM 2723 C C . ARG B 1 63 ? -3.875 19.781 -7.012 1 94.56 63 ARG B C 1
ATOM 2725 O O . ARG B 1 63 ? -3.99 19.375 -5.852 1 94.56 63 ARG B O 1
ATOM 2732 N N . PRO B 1 64 ? -3.723 19.016 -8.102 1 93.69 64 PRO B N 1
ATOM 2733 C CA . PRO B 1 64 ? -3.586 17.578 -7.832 1 93.69 64 PRO B CA 1
ATOM 2734 C C . PRO B 1 64 ? -2.439 17.266 -6.875 1 93.69 64 PRO B C 1
ATOM 2736 O O . PRO B 1 64 ? -1.324 17.75 -7.059 1 93.69 64 PRO B O 1
ATOM 2739 N N . GLY B 1 65 ? -2.732 16.484 -5.941 1 93.81 65 GLY B N 1
ATOM 2740 C CA . GLY B 1 65 ? -1.745 16.141 -4.93 1 93.81 65 GLY B CA 1
ATOM 2741 C C . GLY B 1 65 ? -1.896 16.953 -3.656 1 93.81 65 GLY B C 1
ATOM 2742 O O . GLY B 1 65 ? -1.541 16.5 -2.572 1 93.81 65 GLY B O 1
ATOM 2743 N N . ASN B 1 66 ? -2.393 18.156 -3.834 1 96.44 66 ASN B N 1
ATOM 2744 C CA . ASN B 1 66 ? -2.484 19.047 -2.691 1 96.44 66 ASN B CA 1
ATOM 2745 C C . ASN B 1 66 ? -3.785 18.844 -1.921 1 96.44 66 ASN B C 1
ATOM 2747 O O . ASN B 1 66 ? -4.047 19.547 -0.94 1 96.44 66 ASN B O 1
ATOM 2751 N N . GLU B 1 67 ? -4.555 17.812 -2.309 1 95.06 67 GLU B N 1
ATOM 2752 C CA . GLU B 1 67 ? -5.789 17.531 -1.583 1 95.06 67 GLU B CA 1
ATOM 2753 C C . GLU B 1 67 ? -5.496 17.047 -0.165 1 95.06 67 GLU B C 1
ATOM 2755 O O . GLU B 1 67 ? -6.387 17.031 0.687 1 95.06 67 GLU B O 1
ATOM 2760 N N . VAL B 1 68 ? -4.242 16.719 0.073 1 97.06 68 VAL B N 1
ATOM 2761 C CA . VAL B 1 68 ? -3.869 16.25 1.404 1 97.06 68 VAL B CA 1
ATOM 2762 C C . VAL B 1 68 ? -3.773 17.438 2.359 1 97.06 68 VAL B C 1
ATOM 2764 O O . VAL B 1 68 ? -3.836 17.266 3.58 1 97.06 68 VAL B O 1
ATOM 2767 N N . PHE B 1 69 ? -3.602 18.656 1.855 1 98.06 69 PHE B N 1
ATOM 2768 C CA . PHE B 1 69 ? -3.479 19.844 2.686 1 98.06 69 PHE B CA 1
ATOM 2769 C C . PHE B 1 69 ? -4.844 20.297 3.18 1 98.06 69 PHE B C 1
ATOM 2771 O O . PHE B 1 69 ? -5.863 20.031 2.539 1 98.06 69 PHE B O 1
ATOM 2778 N N . LEU B 1 70 ? -4.797 20.875 4.289 1 97.81 70 LEU B N 1
ATOM 2779 C CA . LEU B 1 70 ? -5.945 21.641 4.766 1 97.81 70 LEU B CA 1
ATOM 2780 C C . LEU B 1 70 ? -5.922 23.062 4.215 1 97.81 70 LEU B C 1
ATOM 2782 O O . LEU B 1 70 ? -4.848 23.625 4.012 1 97.81 70 LEU B O 1
ATOM 2786 N N . VAL B 1 71 ? -7.109 23.531 3.986 1 96.75 71 VAL B N 1
ATOM 2787 C CA . VAL B 1 71 ? -7.191 24.953 3.707 1 96.75 71 VAL B CA 1
ATOM 2788 C C . VAL B 1 71 ? -7.129 25.75 5.016 1 96.75 71 VAL B C 1
ATOM 2790 O O . VAL B 1 71 ? -8.086 25.75 5.793 1 96.75 71 VAL B O 1
ATOM 2793 N N . VAL B 1 72 ? -6.023 26.359 5.168 1 97.38 72 VAL B N 1
ATOM 2794 C CA . VAL B 1 72 ? -5.801 27.094 6.414 1 97.38 72 VAL B CA 1
ATOM 2795 C C . VAL B 1 72 ? -6.594 28.391 6.398 1 97.38 72 VAL B C 1
ATOM 2797 O O . VAL B 1 72 ? -6.609 29.109 5.391 1 97.38 72 VAL B O 1
ATOM 2800 N N . ASP B 1 73 ? -7.168 28.703 7.504 1 94.06 73 ASP B N 1
ATOM 2801 C CA . ASP B 1 73 ? -7.898 29.969 7.617 1 94.06 73 ASP B CA 1
ATOM 2802 C C . ASP B 1 73 ? -6.957 31.156 7.496 1 94.06 73 ASP B C 1
ATOM 2804 O O . ASP B 1 73 ? -5.875 31.172 8.094 1 94.06 73 ASP B O 1
ATOM 2808 N N . LEU B 1 74 ? -7.457 32.188 6.816 1 94.31 74 LEU B N 1
ATOM 2809 C CA . LEU B 1 74 ? -6.645 33.375 6.625 1 94.31 74 LEU B CA 1
ATOM 2810 C C . LEU B 1 74 ? -6.301 34.031 7.961 1 94.31 74 LEU B C 1
ATOM 2812 O O . LEU B 1 74 ? -5.188 34.531 8.148 1 94.31 74 LEU B O 1
ATOM 2816 N N . ALA B 1 75 ? -7.27 34.031 8.852 1 94.31 75 ALA B N 1
ATOM 2817 C CA . ALA B 1 75 ? -7.031 34.594 10.164 1 94.31 75 ALA B CA 1
ATOM 2818 C C . ALA B 1 75 ? -5.898 33.875 10.891 1 94.31 75 ALA B C 1
ATOM 2820 O O . ALA B 1 75 ? -5.133 34.5 11.625 1 94.31 75 ALA B O 1
ATOM 2821 N N . PHE B 1 76 ? -5.824 32.656 10.719 1 96.5 76 PHE B N 1
ATOM 2822 C CA . PHE B 1 76 ? -4.758 31.859 11.328 1 96.5 76 PHE B CA 1
ATOM 2823 C C . PHE B 1 76 ? -3.408 32.219 10.719 1 96.5 76 PHE B C 1
ATOM 2825 O O . PHE B 1 76 ? -2.418 32.375 11.43 1 96.5 76 PHE B O 1
ATOM 2832 N N . ILE B 1 77 ? -3.373 32.375 9.438 1 97.06 77 ILE B N 1
ATOM 2833 C CA . ILE B 1 77 ? -2.143 32.656 8.719 1 97.06 77 ILE B CA 1
ATOM 2834 C C . ILE B 1 77 ? -1.628 34.031 9.117 1 97.06 77 ILE B C 1
ATOM 2836 O O . ILE B 1 77 ? -0.419 34.25 9.25 1 97.06 77 ILE B O 1
ATOM 2840 N N . GLN B 1 78 ? -2.498 34.906 9.289 1 95.75 78 GLN B N 1
ATOM 2841 C CA . GLN B 1 78 ? -2.107 36.312 9.508 1 95.75 78 GLN B CA 1
ATOM 2842 C C . GLN B 1 78 ? -1.803 36.562 10.977 1 95.75 78 GLN B C 1
ATOM 2844 O O . GLN B 1 78 ? -1.283 37.625 11.328 1 95.75 78 GLN B O 1
ATOM 2849 N N . ASP B 1 79 ? -2.096 35.656 11.82 1 96.38 79 ASP B N 1
ATOM 2850 C CA . ASP B 1 79 ? -1.765 35.781 13.234 1 96.38 79 ASP B CA 1
ATOM 2851 C C . ASP B 1 79 ? -0.256 35.719 13.461 1 96.38 79 ASP B C 1
ATOM 2853 O O . ASP B 1 79 ? 0.365 34.688 13.164 1 96.38 79 ASP B O 1
ATOM 2857 N N . PRO B 1 80 ? 0.32 36.781 14.016 1 96.25 80 PRO B N 1
ATOM 2858 C CA . PRO B 1 80 ? 1.769 36.781 14.227 1 96.25 80 PRO B CA 1
ATOM 2859 C C . PRO B 1 80 ? 2.238 35.625 15.102 1 96.25 80 PRO B C 1
ATOM 2861 O O . PRO B 1 80 ? 3.367 35.156 14.945 1 96.25 80 PRO B O 1
ATOM 2864 N N . PHE B 1 81 ? 1.437 35.156 15.945 1 95.69 81 PHE B N 1
ATOM 2865 C CA . PHE B 1 81 ? 1.788 34.031 16.812 1 95.69 81 PHE B CA 1
ATOM 2866 C C . PHE B 1 81 ? 2.133 32.812 15.992 1 95.69 81 PHE B C 1
ATOM 2868 O O . PHE B 1 81 ? 3.057 32.062 16.328 1 95.69 81 PHE B O 1
ATOM 2875 N N . ASN B 1 82 ? 1.374 32.656 15.008 1 95.56 82 ASN B N 1
ATOM 2876 C CA . ASN B 1 82 ? 1.551 31.453 14.188 1 95.56 82 ASN B CA 1
ATOM 2877 C C . ASN B 1 82 ? 2.688 31.625 13.18 1 95.56 82 ASN B C 1
ATOM 2879 O O . ASN B 1 82 ? 3.033 30.688 12.461 1 95.56 82 ASN B O 1
ATOM 2883 N N . LEU B 1 83 ? 3.326 32.75 13.164 1 95.38 83 LEU B N 1
ATOM 2884 C CA . LEU B 1 83 ? 4.395 33.031 12.211 1 95.38 83 LEU B CA 1
ATOM 2885 C C . LEU B 1 83 ? 5.742 33.125 12.922 1 95.38 83 LEU B C 1
ATOM 2887 O O . LEU B 1 83 ? 6.777 33.344 12.273 1 95.38 83 LEU B O 1
ATOM 2891 N N . VAL B 1 84 ? 5.715 32.906 14.18 1 92.69 84 VAL B N 1
ATOM 2892 C CA . VAL B 1 84 ? 6.926 33.031 14.984 1 92.69 84 VAL B CA 1
ATOM 2893 C C . VAL B 1 84 ? 7.984 32.062 14.461 1 92.69 84 VAL B C 1
ATOM 2895 O O . VAL B 1 84 ? 7.684 30.891 14.164 1 92.69 84 VAL B O 1
ATOM 2898 N N . ASP B 1 85 ? 9.219 32.5 14.281 1 89.88 85 ASP B N 1
ATOM 2899 C CA . ASP B 1 85 ? 10.414 31.734 13.969 1 89.88 85 ASP B CA 1
ATOM 2900 C C . ASP B 1 85 ? 10.367 31.188 12.547 1 89.88 85 ASP B C 1
ATOM 2902 O O . ASP B 1 85 ? 11.148 30.312 12.18 1 89.88 85 ASP B O 1
ATOM 2906 N N . LEU B 1 86 ? 9.453 31.703 11.672 1 92.25 86 LEU B N 1
ATOM 2907 C CA . LEU B 1 86 ? 9.367 31.172 10.32 1 92.25 86 LEU B CA 1
ATOM 2908 C C . LEU B 1 86 ? 10.18 32 9.344 1 92.25 86 LEU B C 1
ATOM 2910 O O . LEU B 1 86 ? 10.578 31.531 8.281 1 92.25 86 LEU B O 1
ATOM 2914 N N . ALA B 1 87 ? 10.43 33.25 9.719 1 92.12 87 ALA B N 1
ATOM 2915 C CA . ALA B 1 87 ? 11.125 34.156 8.836 1 92.12 87 ALA B CA 1
ATOM 2916 C C . ALA B 1 87 ? 12.555 33.688 8.562 1 92.12 87 ALA B C 1
ATOM 2918 O O . ALA B 1 87 ? 13.094 33.906 7.477 1 92.12 87 ALA B O 1
ATOM 2919 N N . ASP B 1 88 ? 13.094 33 9.438 1 88.44 88 ASP B N 1
ATOM 2920 C CA . ASP B 1 88 ? 14.469 32.531 9.289 1 88.44 88 ASP B CA 1
ATOM 2921 C C . ASP B 1 88 ? 14.547 31.375 8.297 1 88.44 88 ASP B C 1
ATOM 2923 O O . ASP B 1 88 ? 15.57 31.188 7.629 1 88.44 88 ASP B O 1
ATOM 2927 N N . SER B 1 89 ? 13.484 30.641 8.148 1 89.25 89 SER B N 1
ATOM 2928 C CA . SER B 1 89 ? 13.516 29.438 7.34 1 89.25 89 SER B CA 1
ATOM 2929 C C . SER B 1 89 ? 12.938 29.672 5.953 1 89.25 89 SER B C 1
ATOM 2931 O O . SER B 1 89 ? 13.109 28.859 5.051 1 89.25 89 SER B O 1
ATOM 2933 N N . VAL B 1 90 ? 12.32 30.828 5.75 1 94.25 90 VAL B N 1
ATOM 2934 C CA . VAL B 1 90 ? 11.641 31.094 4.484 1 94.25 90 VAL B CA 1
ATOM 2935 C C . VAL B 1 90 ? 12.266 32.312 3.807 1 94.25 90 VAL B C 1
ATOM 2937 O O . VAL B 1 90 ? 12.062 33.438 4.25 1 94.25 90 VAL B O 1
ATOM 2940 N N . PRO B 1 91 ? 12.914 32.031 2.762 1 93.81 91 PRO B N 1
ATOM 2941 C CA . PRO B 1 91 ? 13.422 33.156 2.008 1 93.81 91 PRO B CA 1
ATOM 2942 C C . PRO B 1 91 ? 12.305 34.062 1.49 1 93.81 91 PRO B C 1
ATOM 2944 O O . PRO B 1 91 ? 11.242 33.594 1.103 1 93.81 91 PRO B O 1
ATOM 2947 N N . ARG B 1 92 ? 12.641 35.406 1.473 1 96.62 92 ARG B N 1
ATOM 2948 C CA . ARG B 1 92 ? 11.68 36.375 0.97 1 96.62 92 ARG B CA 1
ATOM 2949 C C . ARG B 1 92 ? 10.336 36.25 1.688 1 96.62 92 ARG B C 1
ATOM 2951 O O . ARG B 1 92 ? 9.281 36.219 1.048 1 96.62 92 ARG B O 1
ATOM 2958 N N . PHE B 1 93 ? 10.453 36.188 2.992 1 96.94 93 PHE B N 1
ATOM 2959 C CA . PHE B 1 93 ? 9.336 35.875 3.885 1 96.94 93 PHE B CA 1
ATOM 2960 C C . PHE B 1 93 ? 8.18 36.844 3.646 1 96.94 93 PHE B C 1
ATOM 2962 O O . PHE B 1 93 ? 7.035 36.438 3.488 1 96.94 93 PHE B O 1
ATOM 2969 N N . GLY B 1 94 ? 8.406 38.125 3.682 1 97.38 94 GLY B N 1
ATOM 2970 C CA . GLY B 1 94 ? 7.359 39.125 3.496 1 97.38 94 GLY B CA 1
ATOM 2971 C C . GLY B 1 94 ? 6.617 38.969 2.182 1 97.38 94 GLY B C 1
ATOM 2972 O O . GLY B 1 94 ? 5.387 39.062 2.143 1 97.38 94 GLY B O 1
ATOM 2973 N N . GLU B 1 95 ? 7.355 38.812 1.17 1 97.5 95 GLU B N 1
ATOM 2974 C CA . GLU B 1 95 ? 6.75 38.625 -0.144 1 97.5 95 GLU B CA 1
ATOM 2975 C C . GLU B 1 95 ? 5.938 37.312 -0.195 1 97.5 95 GLU B C 1
ATOM 2977 O O . GLU B 1 95 ? 4.848 37.281 -0.772 1 97.5 95 GLU B O 1
ATOM 2982 N N . ALA B 1 96 ? 6.496 36.312 0.392 1 97.75 96 ALA B N 1
ATOM 2983 C CA . ALA B 1 96 ? 5.816 35 0.431 1 97.75 96 ALA B CA 1
ATOM 2984 C C . ALA B 1 96 ? 4.488 35.094 1.174 1 97.75 96 ALA B C 1
ATOM 2986 O O . ALA B 1 96 ? 3.479 34.562 0.734 1 97.75 96 ALA B O 1
ATOM 2987 N N . LEU B 1 97 ? 4.555 35.844 2.262 1 98.25 97 LEU B N 1
ATOM 2988 C CA . LEU B 1 97 ? 3.338 36.031 3.041 1 98.25 97 LEU B CA 1
ATOM 2989 C C . LEU B 1 97 ? 2.277 36.75 2.219 1 98.25 97 LEU B C 1
ATOM 2991 O O . LEU B 1 97 ? 1.097 36.406 2.273 1 98.25 97 LEU B O 1
ATOM 2995 N N . GLY B 1 98 ? 2.727 37.75 1.52 1 97.31 98 GLY B N 1
ATOM 2996 C CA . GLY B 1 98 ? 1.815 38.438 0.629 1 97.31 98 GLY B CA 1
ATOM 2997 C C . GLY B 1 98 ? 1.204 37.531 -0.428 1 97.31 98 GLY B C 1
ATOM 2998 O O . GLY B 1 98 ? 0.025 37.688 -0.762 1 97.31 98 GLY B O 1
ATOM 2999 N N . VAL B 1 99 ? 1.954 36.656 -0.902 1 97.62 99 VAL B N 1
ATOM 3000 C CA . VAL B 1 99 ? 1.499 35.719 -1.949 1 97.62 99 VAL B CA 1
ATOM 3001 C C . VAL B 1 99 ? 0.43 34.781 -1.393 1 97.62 99 VAL B C 1
ATOM 3003 O O . VAL B 1 99 ? -0.651 34.656 -1.971 1 97.62 99 VAL B O 1
ATOM 3006 N N . ILE B 1 100 ? 0.677 34.125 -0.213 1 97.75 100 ILE B N 1
ATOM 3007 C CA . ILE B 1 100 ? -0.204 33.094 0.274 1 97.75 100 ILE B CA 1
ATOM 3008 C C . ILE B 1 100 ? -1.481 33.688 0.841 1 97.75 100 ILE B C 1
ATOM 3010 O O . ILE B 1 100 ? -2.482 33 1.031 1 97.75 100 ILE B O 1
ATOM 3014 N N . THR B 1 101 ? -1.478 35 1.167 1 97.19 101 THR B N 1
ATOM 3015 C CA . THR B 1 101 ? -2.672 35.656 1.68 1 97.19 101 THR B CA 1
ATOM 3016 C C . THR B 1 101 ? -3.377 36.438 0.571 1 97.19 101 THR B C 1
ATOM 3018 O O . THR B 1 101 ? -4.375 37.125 0.82 1 97.19 101 THR B O 1
ATOM 3021 N N . GLY B 1 102 ? -2.9 36.281 -0.638 1 95.81 102 GLY B N 1
ATOM 3022 C CA . GLY B 1 102 ? -3.422 37.094 -1.74 1 95.81 102 GLY B CA 1
ATOM 3023 C C . GLY B 1 102 ? -4.234 36.25 -2.727 1 95.81 102 GLY B C 1
ATOM 3024 O O . GLY B 1 102 ? -4.918 35.312 -2.34 1 95.81 102 GLY B O 1
ATOM 3025 N N . LYS B 1 103 ? -4.246 36.781 -3.99 1 95.06 103 LYS B N 1
ATOM 3026 C CA . LYS B 1 103 ? -5.031 36.188 -5.07 1 95.06 103 LYS B CA 1
ATOM 3027 C C . LYS B 1 103 ? -4.242 35.094 -5.777 1 95.06 103 LYS B C 1
ATOM 3029 O O . LYS B 1 103 ? -3.047 34.906 -5.535 1 95.06 103 LYS B O 1
ATOM 3034 N N . LYS B 1 104 ? -4.969 34.312 -6.621 1 95.38 104 LYS B N 1
ATOM 3035 C CA . LYS B 1 104 ? -4.344 33.281 -7.434 1 95.38 104 LYS B CA 1
ATOM 3036 C C . LYS B 1 104 ? -3.182 33.844 -8.25 1 95.38 104 LYS B C 1
ATOM 3038 O O . LYS B 1 104 ? -3.271 34.938 -8.781 1 95.38 104 LYS B O 1
ATOM 3043 N N . PRO B 1 105 ? -2.174 33.094 -8.336 1 93.88 105 PRO B N 1
ATOM 3044 C CA . PRO B 1 105 ? -0.994 33.625 -9.023 1 93.88 105 PRO B CA 1
ATOM 3045 C C . PRO B 1 105 ? -1.225 33.812 -10.523 1 93.88 105 PRO B C 1
ATOM 3047 O O . PRO B 1 105 ? -1.887 33 -11.164 1 93.88 105 PRO B O 1
ATOM 3050 N N . THR B 1 106 ? -0.67 34.906 -10.93 1 93.06 106 THR B N 1
ATOM 3051 C CA . THR B 1 106 ? -0.644 35.156 -12.367 1 93.06 106 THR B CA 1
ATOM 3052 C C . THR B 1 106 ? 0.473 34.344 -13.039 1 93.06 106 THR B C 1
ATOM 3054 O O . THR B 1 106 ? 1.387 33.875 -12.367 1 93.06 106 THR B O 1
ATOM 3057 N N . PRO B 1 107 ? 0.38 34.219 -14.312 1 93.12 107 PRO B N 1
ATOM 3058 C CA . PRO B 1 107 ? 1.459 33.531 -15.016 1 93.12 107 PRO B CA 1
ATOM 3059 C C . PRO B 1 107 ? 2.83 34.156 -14.75 1 93.12 107 PRO B C 1
ATOM 3061 O O . PRO B 1 107 ? 3.828 33.438 -14.656 1 93.12 107 PRO B O 1
ATOM 3064 N N . HIS B 1 108 ? 2.883 35.406 -14.625 1 91.12 108 HIS B N 1
ATOM 3065 C CA . HIS B 1 108 ? 4.141 36.094 -14.344 1 91.12 108 HIS B CA 1
ATOM 3066 C C . HIS B 1 108 ? 4.676 35.719 -12.969 1 91.12 108 HIS B C 1
ATOM 3068 O O . HIS B 1 108 ? 5.879 35.5 -12.805 1 91.12 108 HIS B O 1
ATOM 3074 N N . ARG B 1 109 ? 3.846 35.656 -12.062 1 89.5 109 ARG B N 1
ATOM 3075 C CA . ARG B 1 109 ? 4.25 35.281 -10.711 1 89.5 109 ARG B CA 1
ATOM 3076 C C . ARG B 1 109 ? 4.68 33.844 -10.625 1 89.5 109 ARG B C 1
ATOM 3078 O O . ARG B 1 109 ? 5.602 33.5 -9.883 1 89.5 109 ARG B O 1
ATOM 3085 N N . LEU B 1 110 ? 4.016 33 -11.414 1 92.5 110 LEU B N 1
ATOM 3086 C CA . LEU B 1 110 ? 4.344 31.594 -11.422 1 92.5 110 LEU B CA 1
ATOM 3087 C C . LEU B 1 110 ? 5.719 31.359 -12.039 1 92.5 110 LEU B C 1
ATOM 3089 O O . LEU B 1 110 ? 6.391 30.375 -11.711 1 92.5 110 LEU B O 1
ATOM 3093 N N . ALA B 1 111 ? 6.137 32.281 -12.875 1 93.88 111 ALA B N 1
ATOM 3094 C CA . ALA B 1 111 ? 7.438 32.156 -13.531 1 93.88 111 ALA B CA 1
ATOM 3095 C C . ALA B 1 111 ? 8.57 32.406 -12.547 1 93.88 111 ALA B C 1
ATOM 3097 O O . ALA B 1 111 ? 9.703 31.984 -12.773 1 93.88 111 ALA B O 1
ATOM 3098 N N . ASP B 1 112 ? 8.297 33.125 -11.461 1 95.31 112 ASP B N 1
ATOM 3099 C CA . ASP B 1 112 ? 9.258 33.281 -10.375 1 95.31 112 ASP B CA 1
ATOM 3100 C C . ASP B 1 112 ? 9.305 32.062 -9.477 1 95.31 112 ASP B C 1
ATOM 3102 O O . ASP B 1 112 ? 8.672 32.031 -8.414 1 95.31 112 ASP B O 1
ATOM 3106 N N . THR B 1 113 ? 10.117 31.156 -9.781 1 95.69 113 THR B N 1
ATOM 3107 C CA . THR B 1 113 ? 10.156 29.859 -9.117 1 95.69 113 THR B CA 1
ATOM 3108 C C . THR B 1 113 ? 10.633 30 -7.68 1 95.69 113 THR B C 1
ATOM 3110 O O . THR B 1 113 ? 10.203 29.25 -6.797 1 95.69 113 THR B O 1
ATOM 3113 N N . SER B 1 114 ? 11.477 30.984 -7.473 1 96.19 114 SER B N 1
ATOM 3114 C CA . SER B 1 114 ? 12 31.188 -6.125 1 96.19 114 SER B CA 1
ATOM 3115 C C . SER B 1 114 ? 10.906 31.656 -5.172 1 96.19 114 SER B C 1
ATOM 3117 O O . SER B 1 114 ? 10.758 31.125 -4.07 1 96.19 114 SER B O 1
ATOM 3119 N N . LEU B 1 115 ? 10.172 32.625 -5.547 1 97.12 115 LEU B N 1
ATOM 3120 C CA . LEU B 1 115 ? 9.094 33.125 -4.711 1 97.12 115 LEU B CA 1
ATOM 3121 C C . LEU B 1 115 ? 7.996 32.094 -4.531 1 97.12 115 LEU B C 1
ATOM 3123 O O . LEU B 1 115 ? 7.43 31.953 -3.443 1 97.12 115 LEU B O 1
ATOM 3127 N N . SER B 1 116 ? 7.73 31.391 -5.621 1 96.56 116 SER B N 1
ATOM 3128 C CA . SER B 1 116 ? 6.727 30.328 -5.531 1 96.56 116 SER B CA 1
ATOM 3129 C C . SER B 1 116 ? 7.129 29.266 -4.516 1 96.56 116 SER B C 1
ATOM 3131 O O . SER B 1 116 ? 6.301 28.812 -3.727 1 96.56 116 SER B O 1
ATOM 3133 N N . ALA B 1 117 ? 8.383 28.969 -4.535 1 95.19 117 ALA B N 1
ATOM 3134 C CA . ALA B 1 117 ? 8.891 27.969 -3.592 1 95.19 117 ALA B CA 1
ATOM 3135 C C . ALA B 1 117 ? 8.805 28.484 -2.158 1 95.19 117 ALA B C 1
ATOM 3137 O O . ALA B 1 117 ? 8.445 27.75 -1.244 1 95.19 117 ALA B O 1
ATOM 3138 N N . SER B 1 118 ? 9.133 29.734 -1.994 1 96.31 118 SER B N 1
ATOM 3139 C CA . SER B 1 118 ? 9.062 30.344 -0.669 1 96.31 118 SER B CA 1
ATOM 3140 C C . SER B 1 118 ? 7.625 30.406 -0.163 1 96.31 118 SER B C 1
ATOM 3142 O O . SER B 1 118 ? 7.367 30.156 1.017 1 96.31 118 SER B O 1
ATOM 3144 N N . ALA B 1 119 ? 6.738 30.75 -1.035 1 97.56 119 ALA B N 1
ATOM 3145 C CA . ALA B 1 119 ? 5.328 30.828 -0.668 1 97.56 119 ALA B CA 1
ATOM 3146 C C . ALA B 1 119 ? 4.801 29.469 -0.24 1 97.56 119 ALA B C 1
ATOM 3148 O O . ALA B 1 119 ? 4.125 29.344 0.784 1 97.56 119 ALA B O 1
ATOM 3149 N N . GLU B 1 120 ? 5.145 28.469 -0.97 1 96.12 120 GLU B N 1
ATOM 3150 C CA . GLU B 1 120 ? 4.703 27.109 -0.642 1 96.12 120 GLU B CA 1
ATOM 3151 C C . GLU B 1 120 ? 5.309 26.641 0.675 1 96.12 120 GLU B C 1
ATOM 3153 O O . GLU B 1 120 ? 4.633 26 1.48 1 96.12 120 GLU B O 1
ATOM 3158 N N . LYS B 1 121 ? 6.559 26.953 0.813 1 94.81 121 LYS B N 1
ATOM 3159 C CA . LYS B 1 121 ? 7.223 26.578 2.057 1 94.81 121 LYS B CA 1
ATOM 3160 C C . LYS B 1 121 ? 6.574 27.25 3.258 1 94.81 121 LYS B C 1
ATOM 3162 O O . LYS B 1 121 ? 6.316 26.609 4.277 1 94.81 121 LYS B O 1
ATOM 3167 N N . LEU B 1 122 ? 6.344 28.516 3.146 1 96.12 122 LEU B N 1
ATOM 3168 C CA . LEU B 1 122 ? 5.695 29.25 4.23 1 96.12 122 LEU B CA 1
ATOM 3169 C C . LEU B 1 122 ? 4.332 28.656 4.551 1 96.12 122 LEU B C 1
ATOM 3171 O O . LEU B 1 122 ? 4.016 28.406 5.719 1 96.12 122 LEU B O 1
ATOM 3175 N N . TYR B 1 123 ? 3.582 28.453 3.52 1 97.12 123 TYR B N 1
ATOM 3176 C CA . TYR B 1 123 ? 2.264 27.875 3.73 1 97.12 123 TYR B CA 1
ATOM 3177 C C . TYR B 1 123 ? 2.373 26.516 4.43 1 97.12 123 TYR B C 1
ATOM 3179 O O . TYR B 1 123 ? 1.621 26.234 5.363 1 97.12 123 TYR B O 1
ATOM 3187 N N . GLY B 1 124 ? 3.277 25.719 3.928 1 96.06 124 GLY B N 1
ATOM 3188 C CA . GLY B 1 124 ? 3.48 24.406 4.531 1 96.06 124 GLY B CA 1
ATOM 3189 C C . GLY B 1 124 ? 3.791 24.484 6.016 1 96.06 124 GLY B C 1
ATOM 3190 O O . GLY B 1 124 ? 3.252 23.703 6.805 1 96.06 124 GLY B O 1
ATOM 3191 N N . LEU B 1 125 ? 4.633 25.391 6.344 1 94.69 125 LEU B N 1
ATOM 3192 C CA . LEU B 1 125 ? 5.043 25.516 7.738 1 94.69 125 LEU B CA 1
ATOM 3193 C C . LEU B 1 125 ? 3.887 26.016 8.602 1 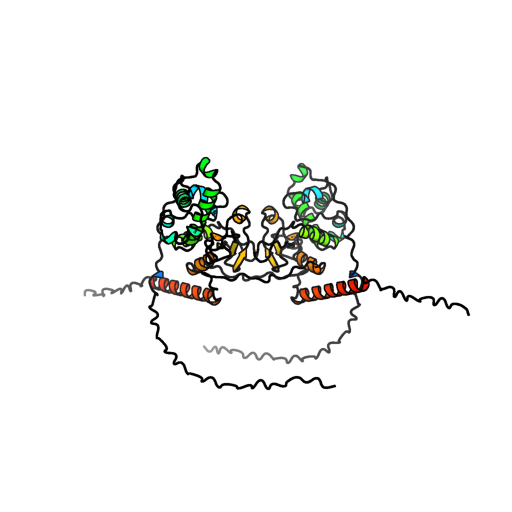94.69 125 LEU B C 1
ATOM 3195 O O . LEU B 1 125 ? 3.703 25.547 9.727 1 94.69 125 LEU B O 1
ATOM 3199 N N . VAL B 1 126 ? 3.146 26.891 8.102 1 96.5 126 VAL B N 1
ATOM 3200 C CA . VAL B 1 126 ? 1.972 27.359 8.82 1 96.5 126 VAL B CA 1
ATOM 3201 C C . VAL B 1 126 ? 0.938 26.25 8.922 1 96.5 126 VAL B C 1
ATOM 3203 O O . VAL B 1 126 ? 0.324 26.047 9.977 1 96.5 126 VAL B O 1
ATOM 3206 N N . HIS B 1 127 ? 0.779 25.594 7.816 1 96.75 127 HIS B N 1
ATOM 3207 C CA . HIS B 1 127 ? -0.129 24.453 7.777 1 96.75 127 HIS B CA 1
ATOM 3208 C C . HIS B 1 127 ? 0.219 23.438 8.852 1 96.75 127 HIS B C 1
ATOM 3210 O O . HIS B 1 127 ? -0.669 22.922 9.531 1 96.75 127 HIS B O 1
ATOM 3216 N N . ARG B 1 128 ? 1.462 23.156 8.961 1 95.88 128 ARG B N 1
ATOM 3217 C CA . ARG B 1 128 ? 1.953 22.203 9.961 1 95.88 128 ARG B CA 1
ATOM 3218 C C . ARG B 1 128 ? 1.438 22.562 11.352 1 95.88 128 ARG B C 1
ATOM 3220 O O . ARG B 1 128 ? 0.978 21.703 12.094 1 95.88 128 ARG B O 1
ATOM 3227 N N . ARG B 1 129 ? 1.492 23.797 11.656 1 95.31 129 ARG B N 1
ATOM 3228 C CA . ARG B 1 129 ? 1 24.266 12.953 1 95.31 129 ARG B CA 1
ATOM 3229 C C . ARG B 1 129 ? -0.52 24.172 13.023 1 95.31 129 ARG B C 1
ATOM 3231 O O . ARG B 1 129 ? -1.076 23.797 14.062 1 95.31 129 ARG B O 1
ATOM 3238 N N . PHE B 1 130 ? -1.117 24.5 12 1 97.44 130 PHE B N 1
ATOM 3239 C CA . PHE B 1 130 ? -2.572 24.547 11.93 1 97.44 130 PHE B CA 1
ATOM 3240 C C . PHE B 1 130 ? -3.164 23.156 12.172 1 97.44 130 PHE B C 1
ATOM 3242 O O . PHE B 1 130 ? -4.211 23.031 12.805 1 97.44 130 PHE B O 1
ATOM 3249 N N . THR B 1 131 ? -2.529 22.094 11.656 1 97.38 131 THR B N 1
ATOM 3250 C CA . THR B 1 131 ? -3.057 20.734 11.75 1 97.38 131 THR B CA 1
ATOM 3251 C C . THR B 1 131 ? -3.199 20.312 13.211 1 97.38 131 THR B C 1
ATOM 3253 O O . THR B 1 131 ? -3.992 19.422 13.523 1 97.38 131 THR B O 1
ATOM 3256 N N . LEU B 1 132 ? -2.477 20.969 14.07 1 95.81 132 LEU B N 1
ATOM 3257 C CA . LEU B 1 132 ? -2.496 20.562 15.477 1 95.81 132 LEU B CA 1
ATOM 3258 C C . LEU B 1 132 ? -3.457 21.422 16.281 1 95.81 132 LEU B C 1
ATOM 3260 O O . LEU B 1 132 ? -3.654 21.203 17.469 1 95.81 132 LEU B O 1
ATOM 3264 N N . SER B 1 133 ? -4.039 22.391 15.633 1 96.31 133 SER B N 1
ATOM 3265 C CA . SER B 1 133 ? -5.074 23.188 16.281 1 96.31 133 SER B CA 1
ATOM 3266 C C . SER B 1 133 ? -6.391 22.422 16.375 1 96.31 133 SER B C 1
ATOM 3268 O O . SER B 1 133 ? -6.547 21.375 15.75 1 96.31 133 SER B O 1
ATOM 3270 N N . GLU B 1 134 ? -7.238 22.953 17.172 1 95.5 134 GLU B N 1
ATOM 3271 C CA . GLU B 1 134 ? -8.547 22.312 17.297 1 95.5 134 GLU B CA 1
ATOM 3272 C C . GLU B 1 134 ? -9.273 22.281 15.953 1 95.5 134 GLU B C 1
ATOM 3274 O O . GLU B 1 134 ? -9.82 21.234 15.57 1 95.5 134 GLU B O 1
ATOM 3279 N N . ARG B 1 135 ? -9.289 23.422 15.359 1 95.75 135 ARG B N 1
ATOM 3280 C CA . ARG B 1 135 ? -9.922 23.5 14.047 1 95.75 135 ARG B CA 1
ATOM 3281 C C . ARG B 1 135 ? -9.219 22.578 13.055 1 95.75 135 ARG B C 1
ATOM 3283 O O . ARG B 1 135 ? -9.867 21.891 12.266 1 95.75 135 ARG B O 1
ATOM 3290 N N . GLY B 1 136 ? -7.957 22.547 13.016 1 97.56 136 GLY B N 1
ATOM 3291 C CA . GLY B 1 136 ? -7.176 21.688 12.141 1 97.56 136 GLY B CA 1
ATOM 3292 C C . GLY B 1 136 ? -7.461 20.219 12.344 1 97.56 136 GLY B C 1
ATOM 3293 O O . GLY B 1 136 ? -7.648 19.469 11.383 1 97.56 136 GLY B O 1
ATOM 3294 N N . LEU B 1 137 ? -7.535 19.812 13.547 1 97.5 137 LEU B N 1
ATOM 3295 C CA . LEU B 1 137 ? -7.816 18.422 13.859 1 97.5 137 LEU B CA 1
ATOM 3296 C C . LEU B 1 137 ? -9.211 18.031 13.391 1 97.5 137 LEU B C 1
ATOM 3298 O O . LEU B 1 137 ? -9.422 16.891 12.938 1 97.5 137 LEU B O 1
ATOM 3302 N N . TYR B 1 138 ? -10.125 18.938 13.578 1 96.81 138 TYR B N 1
ATOM 3303 C CA . TYR B 1 138 ? -11.477 18.672 13.094 1 96.81 138 TYR B CA 1
ATOM 3304 C C . TYR B 1 138 ? -11.492 18.484 11.586 1 96.81 138 TYR B C 1
ATOM 3306 O O . TYR B 1 138 ? -12.156 17.578 11.07 1 96.81 138 TYR B O 1
ATOM 3314 N N . LEU B 1 139 ? -10.781 19.328 10.906 1 97.31 139 LEU B N 1
ATOM 3315 C CA . LEU B 1 139 ? -10.727 19.219 9.453 1 97.31 139 LEU B CA 1
ATOM 3316 C C . LEU B 1 139 ? -10.008 17.938 9.031 1 97.31 139 LEU B C 1
ATOM 3318 O O . LEU B 1 139 ? -10.375 17.328 8.023 1 97.31 139 LEU B O 1
ATOM 3322 N N . ILE B 1 140 ? -8.984 17.547 9.758 1 98.31 140 ILE B N 1
ATOM 3323 C CA . ILE B 1 140 ? -8.305 16.281 9.5 1 98.31 140 ILE B CA 1
ATOM 3324 C C . ILE B 1 140 ? -9.289 15.125 9.68 1 98.31 140 ILE B C 1
ATOM 3326 O O . ILE B 1 140 ? -9.289 14.172 8.898 1 98.31 140 ILE B O 1
ATOM 3330 N N . TYR B 1 141 ? -10.102 15.234 10.727 1 97.62 141 TYR B N 1
ATOM 3331 C CA . TYR B 1 141 ? -11.125 14.227 10.961 1 97.62 141 TYR B CA 1
ATOM 3332 C C . TYR B 1 141 ? -12.031 14.062 9.742 1 97.62 141 TYR B C 1
ATOM 3334 O O . TYR B 1 141 ? -12.312 12.938 9.32 1 97.62 141 TYR B O 1
ATOM 3342 N N . GLN B 1 142 ? -12.422 15.117 9.219 1 97.12 142 GLN B N 1
ATOM 3343 C CA . GLN B 1 142 ? -13.297 15.078 8.055 1 97.12 142 GLN B CA 1
ATOM 3344 C C . GLN B 1 142 ? -12.602 14.414 6.867 1 97.12 142 GLN B C 1
ATOM 3346 O O . GLN B 1 142 ? -13.188 13.562 6.199 1 97.12 142 GLN B O 1
ATOM 3351 N N . LYS B 1 143 ? -11.398 14.766 6.637 1 97.69 143 LYS B N 1
ATOM 3352 C CA . LYS B 1 143 ? -10.641 14.188 5.527 1 97.69 143 LYS B CA 1
ATOM 3353 C C . LYS B 1 143 ? -10.367 12.703 5.766 1 97.69 143 LYS B C 1
ATOM 3355 O O . LYS B 1 143 ? -10.391 11.906 4.828 1 97.69 143 LYS B O 1
ATOM 3360 N N . TRP B 1 144 ? -10.062 12.391 6.965 1 98 144 TRP B N 1
ATOM 3361 C CA . TRP B 1 144 ? -9.82 11 7.348 1 98 144 TRP B CA 1
ATOM 3362 C C . TRP B 1 144 ? -11.07 10.156 7.129 1 98 144 TRP B C 1
ATOM 3364 O O . TRP B 1 144 ? -10.992 9.062 6.559 1 98 144 TRP B O 1
ATOM 3374 N N . LYS B 1 145 ? -12.211 10.656 7.559 1 96.5 145 LYS B N 1
ATOM 3375 C CA . LYS B 1 145 ? -13.484 9.969 7.406 1 96.5 145 LYS B CA 1
ATOM 3376 C C . LYS B 1 145 ? -13.828 9.766 5.934 1 96.5 145 LYS B C 1
ATOM 3378 O O . LYS B 1 145 ? -14.406 8.742 5.559 1 96.5 145 LYS B O 1
ATOM 3383 N N . ASN B 1 146 ? -13.445 10.719 5.176 1 97 146 ASN B N 1
ATOM 3384 C CA . ASN B 1 146 ? -13.711 10.656 3.744 1 97 146 ASN B CA 1
ATOM 3385 C C . ASN B 1 146 ? -12.641 9.867 3.008 1 97 146 ASN B C 1
ATOM 3387 O O . ASN B 1 146 ? -12.664 9.773 1.779 1 97 146 ASN B O 1
ATOM 3391 N N . ARG B 1 147 ? -11.641 9.375 3.682 1 97.19 147 ARG B N 1
ATOM 3392 C CA . ARG B 1 147 ? -10.57 8.539 3.143 1 97.19 147 ARG B CA 1
ATOM 3393 C C . ARG B 1 147 ? -9.727 9.312 2.137 1 97.19 147 ARG B C 1
ATOM 3395 O O . ARG B 1 147 ? -9.305 8.758 1.119 1 97.19 147 ARG B O 1
ATOM 3402 N N . THR B 1 148 ? -9.594 10.57 2.4 1 96.75 148 THR B N 1
ATOM 3403 C CA . THR B 1 148 ? -8.82 11.438 1.516 1 96.75 148 THR B CA 1
ATOM 3404 C C . THR B 1 148 ? -7.363 10.977 1.451 1 96.75 148 THR B C 1
ATOM 3406 O O . THR B 1 148 ? -6.715 11.094 0.409 1 96.75 148 THR B O 1
ATOM 3409 N N . TYR B 1 149 ? -6.82 10.414 2.494 1 97.25 149 TYR B N 1
ATOM 3410 C CA . TYR B 1 149 ? -5.41 10.039 2.58 1 97.25 149 TYR B CA 1
ATOM 3411 C C . TYR B 1 149 ? -5.203 8.594 2.129 1 97.25 149 TYR B C 1
ATOM 3413 O O . TYR B 1 149 ? -4.07 8.109 2.08 1 97.25 149 TYR B O 1
ATOM 3421 N N . GLY B 1 150 ? -6.336 7.941 1.854 1 96.31 150 GLY B N 1
ATOM 3422 C CA . GLY B 1 150 ? -6.234 6.559 1.414 1 96.31 150 GLY B CA 1
ATOM 3423 C C . GLY B 1 150 ? -6.547 5.559 2.512 1 96.31 150 GLY B C 1
ATOM 3424 O O . GLY B 1 150 ? -6.988 5.938 3.598 1 96.31 150 GLY B O 1
ATOM 3425 N N . GLU B 1 151 ? -6.348 4.297 2.115 1 97.06 151 GLU B N 1
ATOM 3426 C CA . GLU B 1 151 ? -6.621 3.189 3.027 1 97.06 151 GLU B CA 1
ATOM 3427 C C . GLU B 1 151 ? -5.41 2.273 3.162 1 97.06 151 GLU B C 1
ATOM 3429 O O . GLU B 1 151 ? -4.594 2.172 2.242 1 97.06 151 GLU B O 1
ATOM 3434 N N . CYS B 1 152 ? -5.324 1.643 4.305 1 97.5 152 CYS B N 1
ATOM 3435 C CA . CYS B 1 152 ? -4.254 0.68 4.539 1 97.5 152 CYS B CA 1
ATOM 3436 C C . CYS B 1 152 ? -4.375 -0.512 3.6 1 97.5 152 CYS B C 1
ATOM 3438 O O . CYS B 1 152 ? -5.461 -1.07 3.434 1 97.5 152 CYS B O 1
ATOM 3440 N N . ARG B 1 153 ? -3.295 -0.913 3.045 1 96.38 153 ARG B N 1
ATOM 3441 C CA . ARG B 1 153 ? -3.32 -1.994 2.064 1 96.38 153 ARG B CA 1
ATOM 3442 C C . ARG B 1 153 ? -3.039 -3.34 2.727 1 96.38 153 ARG B C 1
ATOM 3444 O O . ARG B 1 153 ? -3.135 -4.387 2.084 1 96.38 153 ARG B O 1
ATOM 3451 N N . ARG B 1 154 ? -2.654 -3.318 4 1 96.69 154 ARG B N 1
ATOM 3452 C CA . ARG B 1 154 ? -2.463 -4.566 4.73 1 96.69 154 ARG B CA 1
ATOM 3453 C C . ARG B 1 154 ? -3.742 -5.395 4.742 1 96.69 154 ARG B C 1
ATOM 3455 O O . ARG B 1 154 ? -4.82 -4.875 5.035 1 96.69 154 ARG B O 1
ATOM 3462 N N . VAL B 1 155 ? -3.65 -6.672 4.473 1 96.12 155 VAL B N 1
ATOM 3463 C CA . VAL B 1 155 ? -4.805 -7.551 4.34 1 96.12 155 VAL B CA 1
ATOM 3464 C C . VAL B 1 155 ? -5.586 -7.586 5.648 1 96.12 155 VAL B C 1
ATOM 3466 O O . VAL B 1 155 ? -6.816 -7.656 5.645 1 96.12 155 VAL B O 1
ATOM 3469 N N . PHE B 1 156 ? -4.957 -7.449 6.73 1 95.81 156 PHE B N 1
ATOM 3470 C CA . PHE B 1 156 ? -5.605 -7.59 8.023 1 95.81 156 PHE B CA 1
ATOM 3471 C C . PHE B 1 156 ? -6.062 -6.238 8.555 1 95.81 156 PHE B C 1
ATOM 3473 O O . PHE B 1 156 ? -6.418 -6.109 9.727 1 95.81 156 PHE B O 1
ATOM 3480 N N . CYS B 1 157 ? -5.969 -5.168 7.812 1 96.31 157 CYS B N 1
ATOM 3481 C CA . CYS B 1 157 ? -6.531 -3.844 8.055 1 96.31 157 CYS B CA 1
ATOM 3482 C C . CYS B 1 157 ? -7.574 -3.494 7.004 1 96.31 157 CYS B C 1
ATOM 3484 O O . CYS B 1 157 ? -7.398 -2.539 6.242 1 96.31 157 CYS B O 1
ATOM 3486 N N . PRO B 1 158 ? -8.641 -4.246 7.012 1 93.25 158 PRO B N 1
ATOM 3487 C CA . PRO B 1 158 ? -9.602 -4.051 5.93 1 93.25 158 PRO B CA 1
ATOM 3488 C C . PRO B 1 158 ? -10.211 -2.65 5.922 1 93.25 158 PRO B C 1
ATOM 3490 O O . PRO B 1 158 ? -10.938 -2.287 6.848 1 93.25 158 PRO B O 1
ATOM 3493 N N . HIS B 1 159 ? -9.891 -1.891 4.844 1 93.75 159 HIS B N 1
ATOM 3494 C CA . HIS B 1 159 ? -10.5 -0.605 4.516 1 93.75 159 HIS B CA 1
ATOM 3495 C C . HIS B 1 159 ? -10.25 0.42 5.617 1 93.75 159 HIS B C 1
ATOM 3497 O O . HIS B 1 159 ? -11.109 1.253 5.902 1 93.75 159 HIS B O 1
ATOM 3503 N N . GLN B 1 160 ? -9.133 0.309 6.312 1 97.31 160 GLN B N 1
ATOM 3504 C CA . GLN B 1 160 ? -8.805 1.244 7.383 1 97.31 160 GLN B CA 1
ATOM 3505 C C . GLN B 1 160 ? -8.242 2.549 6.82 1 97.31 160 GLN B C 1
ATOM 3507 O O . GLN B 1 160 ? -7.184 2.555 6.195 1 97.31 160 GLN B O 1
ATOM 3512 N N . PRO B 1 161 ? -8.945 3.678 7.062 1 98.19 161 PRO B N 1
ATOM 3513 C CA . PRO B 1 161 ? -8.406 4.957 6.594 1 98.19 161 PRO B CA 1
ATOM 3514 C C . PRO B 1 161 ? -7.094 5.332 7.281 1 98.19 161 PRO B C 1
ATOM 3516 O O . PRO B 1 161 ? -6.898 5.02 8.461 1 98.19 161 PRO B O 1
ATOM 3519 N N . LEU B 1 162 ? -6.254 6.047 6.527 1 98.56 162 LEU B N 1
ATOM 3520 C CA . LEU B 1 162 ? -4.93 6.406 7.023 1 98.56 162 LEU B CA 1
ATOM 3521 C C . LEU B 1 162 ? -4.863 7.887 7.383 1 98.56 162 LEU B C 1
ATOM 3523 O O . LEU B 1 162 ? -5.742 8.664 6.996 1 98.56 162 LEU B O 1
ATOM 3527 N N . LEU B 1 163 ? -3.877 8.227 8.164 1 98.62 163 LEU B N 1
ATOM 3528 C CA . LEU B 1 163 ? -3.586 9.609 8.523 1 98.62 163 LEU B CA 1
ATOM 3529 C C . LEU B 1 163 ? -2.189 10.016 8.062 1 98.62 163 LEU B C 1
ATOM 3531 O O . LEU B 1 163 ? -1.262 9.203 8.102 1 98.62 163 LEU B O 1
ATOM 3535 N N . PRO B 1 164 ? -2.051 11.281 7.656 1 98.06 164 PRO B N 1
ATOM 3536 C CA . PRO B 1 164 ? -0.721 11.734 7.242 1 98.06 164 PRO B CA 1
ATOM 3537 C C . PRO B 1 164 ? 0.227 11.938 8.422 1 98.06 164 PRO B C 1
ATOM 3539 O O . PRO B 1 164 ? -0.216 12.281 9.523 1 98.06 164 PRO B O 1
ATOM 3542 N N . THR B 1 165 ? 1.499 11.648 8.188 1 96.81 165 THR B N 1
ATOM 3543 C CA . THR B 1 165 ? 2.52 11.836 9.211 1 96.81 165 THR B CA 1
ATOM 3544 C C . THR B 1 165 ? 3.883 12.094 8.578 1 96.81 165 THR B C 1
ATOM 3546 O O . THR B 1 165 ? 4.188 11.555 7.512 1 96.81 165 THR B O 1
ATOM 3549 N N . GLY B 1 166 ? 4.574 12.992 9.141 1 92.31 166 GLY B N 1
ATOM 3550 C CA . GLY B 1 166 ? 5.949 13.219 8.734 1 92.31 166 GLY B CA 1
ATOM 3551 C C . GLY B 1 166 ? 6.953 12.445 9.57 1 92.31 166 GLY B C 1
ATOM 3552 O O . GLY B 1 166 ? 6.57 11.609 10.391 1 92.31 166 GLY B O 1
ATOM 3553 N N . SER B 1 167 ? 8.227 12.719 9.328 1 85.12 167 SER B N 1
ATOM 3554 C CA . SER B 1 167 ? 9.289 11.945 9.969 1 85.12 167 SER B CA 1
ATOM 3555 C C . SER B 1 167 ? 9.852 12.672 11.18 1 85.12 167 SER B C 1
ATOM 3557 O O . SER B 1 167 ? 10.43 12.055 12.078 1 85.12 167 SER B O 1
ATOM 3559 N N . THR B 1 168 ? 9.711 13.883 11.227 1 80.81 168 THR B N 1
ATOM 3560 C CA . THR B 1 168 ? 10.352 14.633 12.305 1 80.81 168 THR B CA 1
ATOM 3561 C C . THR B 1 168 ? 9.383 15.625 12.93 1 80.81 168 THR B C 1
ATOM 3563 O O . THR B 1 168 ? 8.523 16.188 12.234 1 80.81 168 THR B O 1
ATOM 3566 N N . ASP B 1 169 ? 9.5 15.625 14.266 1 74.06 169 ASP B N 1
ATOM 3567 C CA . ASP B 1 169 ? 8.656 16.594 14.969 1 74.06 169 ASP B CA 1
ATOM 3568 C C . ASP B 1 169 ? 9.289 17.984 14.961 1 74.06 169 ASP B C 1
ATOM 3570 O O . ASP B 1 169 ? 8.641 18.969 15.312 1 74.06 169 ASP B O 1
ATOM 3574 N N . THR B 1 170 ? 10.492 17.906 14.656 1 68.25 170 THR B N 1
ATOM 3575 C CA . THR B 1 170 ? 11.133 19.219 14.672 1 68.25 170 THR B CA 1
ATOM 3576 C C . THR B 1 170 ? 10.703 20.047 13.461 1 68.25 170 THR B C 1
ATOM 3578 O O . THR B 1 170 ? 10.727 19.562 12.328 1 68.25 170 THR B O 1
ATOM 3581 N N . PRO B 1 171 ? 9.984 21.047 13.828 1 56.78 171 PRO B N 1
ATOM 3582 C CA . PRO B 1 171 ? 9.602 21.891 12.695 1 56.78 171 PRO B CA 1
ATOM 3583 C C . PRO B 1 171 ? 10.734 22.078 11.688 1 56.78 171 PRO B C 1
ATOM 3585 O O . PRO B 1 171 ? 11.906 22.031 12.062 1 56.78 171 PRO B O 1
ATOM 3588 N N . SER B 1 172 ? 10.414 21.719 10.469 1 53.47 172 SER B N 1
ATOM 3589 C CA . SER B 1 172 ? 11.359 21.922 9.375 1 53.47 172 SER B CA 1
ATOM 3590 C C . SER B 1 172 ? 12.156 23.203 9.555 1 53.47 172 SER B C 1
ATOM 3592 O O . SER B 1 172 ? 13.227 23.359 8.969 1 53.47 172 SER B O 1
ATOM 3594 N N . ALA B 1 173 ? 11.43 24.359 10.156 1 51.59 173 ALA B N 1
ATOM 3595 C CA . ALA B 1 173 ? 12.227 25.578 10.281 1 51.59 173 ALA B CA 1
ATOM 3596 C C . ALA B 1 173 ? 13.648 25.25 10.727 1 51.59 173 ALA B C 1
ATOM 3598 O O . ALA B 1 173 ? 14.586 26 10.414 1 51.59 173 ALA B O 1
ATOM 3599 N N . LEU B 1 174 ? 13.664 24.016 11.336 1 52.53 174 LEU B N 1
ATOM 3600 C CA . LEU B 1 174 ? 15 23.656 11.781 1 52.53 174 LEU B CA 1
ATOM 3601 C C . LEU B 1 174 ? 15.609 22.594 10.875 1 52.53 174 LEU B C 1
ATOM 3603 O O . LEU B 1 174 ? 16.812 22.344 10.922 1 52.53 174 LEU B O 1
ATOM 3607 N N . HIS B 1 175 ? 14.664 22 10.055 1 57.56 175 HIS B N 1
ATOM 3608 C CA . HIS B 1 175 ? 15.258 20.984 9.203 1 57.56 175 HIS B CA 1
ATOM 3609 C C . HIS B 1 175 ? 15.195 21.391 7.734 1 57.56 175 HIS B C 1
ATOM 3611 O O . HIS B 1 175 ? 14.125 21.688 7.215 1 57.56 175 HIS B O 1
ATOM 3617 N N . ASP B 1 176 ? 16.156 21.969 7.191 1 63.69 176 ASP B N 1
ATOM 3618 C CA . ASP B 1 176 ? 16.375 22.516 5.852 1 63.69 176 ASP B CA 1
ATOM 3619 C C . ASP B 1 176 ? 16.172 21.438 4.785 1 63.69 176 ASP B C 1
ATOM 3621 O O . ASP B 1 176 ? 16.172 21.734 3.59 1 63.69 176 ASP B O 1
ATOM 3625 N N . THR B 1 177 ? 15.797 20.219 5.254 1 76.38 177 THR B N 1
ATOM 3626 C CA . THR B 1 177 ? 15.742 19.234 4.18 1 76.38 177 THR B CA 1
ATOM 3627 C C . THR B 1 177 ? 14.352 18.609 4.09 1 76.38 177 THR B C 1
ATOM 3629 O O . THR B 1 177 ? 13.789 18.188 5.102 1 76.38 177 THR B O 1
ATOM 3632 N N . PRO B 1 178 ? 13.773 18.719 2.91 1 82.12 178 PRO B N 1
ATOM 3633 C CA . PRO B 1 178 ? 12.477 18.062 2.705 1 82.12 178 PRO B CA 1
ATOM 3634 C C . PRO B 1 178 ? 12.492 16.594 3.092 1 82.12 178 PRO B C 1
ATOM 3636 O O . PRO B 1 178 ? 13.539 15.938 3.025 1 82.12 178 PRO B O 1
ATOM 3639 N N . SER B 1 179 ? 11.367 16.203 3.66 1 89.5 179 SER B N 1
ATOM 3640 C CA . SER B 1 179 ? 11.18 14.797 4.031 1 89.5 179 SER B CA 1
ATOM 3641 C C . SER B 1 179 ? 9.969 14.195 3.322 1 89.5 179 SER B C 1
ATOM 3643 O O . SER B 1 179 ? 9.125 14.922 2.793 1 89.5 179 SER B O 1
ATOM 3645 N N . ALA B 1 180 ? 9.977 12.898 3.303 1 92.5 180 ALA B N 1
ATOM 3646 C CA . ALA B 1 180 ? 8.883 12.219 2.621 1 92.5 180 ALA B CA 1
ATOM 3647 C C . ALA B 1 180 ? 7.617 12.219 3.48 1 92.5 180 ALA B C 1
ATOM 3649 O O . ALA B 1 180 ? 7.695 12.102 4.707 1 92.5 180 ALA B O 1
ATOM 3650 N N . LEU B 1 181 ? 6.449 12.391 2.83 1 96 181 LEU B N 1
ATOM 3651 C CA . LEU B 1 181 ? 5.164 12.195 3.49 1 96 181 LEU B CA 1
ATOM 3652 C C . LEU B 1 181 ? 4.867 10.711 3.672 1 96 181 LEU B C 1
ATOM 3654 O O . LEU B 1 181 ? 5.047 9.922 2.744 1 96 181 LEU B O 1
ATOM 3658 N N . HIS B 1 182 ? 4.516 10.344 4.859 1 97.25 182 HIS B N 1
ATOM 3659 C CA . HIS B 1 182 ? 4.086 8.984 5.172 1 97.25 182 HIS B CA 1
ATOM 3660 C C . HIS B 1 182 ? 2.639 8.961 5.648 1 97.25 182 HIS B C 1
ATOM 3662 O O . HIS B 1 182 ? 2.041 10.016 5.891 1 97.25 182 HIS B O 1
ATOM 3668 N N . LEU B 1 183 ? 2.092 7.812 5.645 1 98.19 183 LEU B N 1
ATOM 3669 C CA . LEU B 1 183 ? 0.726 7.598 6.109 1 98.19 183 LEU B CA 1
ATOM 3670 C C . LEU B 1 183 ? 0.698 6.617 7.277 1 98.19 183 LEU B C 1
ATOM 3672 O O . LEU B 1 183 ? 1.332 5.562 7.223 1 98.19 183 LEU B O 1
ATOM 3676 N N . TYR B 1 184 ? 0.014 7 8.352 1 98.12 184 TYR B N 1
ATOM 3677 C CA . TYR B 1 184 ? -0.094 6.199 9.57 1 98.12 184 TYR B CA 1
ATOM 3678 C C . TYR B 1 184 ? -1.402 5.418 9.594 1 98.12 184 TYR B C 1
ATOM 3680 O O . TYR B 1 184 ? -2.475 5.984 9.367 1 98.12 184 TYR B O 1
ATOM 3688 N N . CYS B 1 185 ? -1.323 4.109 9.797 1 98.12 185 CYS B N 1
ATOM 3689 C CA . CYS B 1 185 ? -2.508 3.291 10.031 1 98.12 185 CYS B CA 1
ATOM 3690 C C . CYS B 1 185 ? -2.785 3.141 11.523 1 98.12 185 CYS B C 1
ATOM 3692 O O . CYS B 1 185 ? -1.991 2.539 12.25 1 98.12 185 CYS B O 1
ATOM 3694 N N . PRO B 1 186 ? -3.895 3.562 11.945 1 96.62 186 PRO B N 1
ATOM 3695 C CA . PRO B 1 186 ? -4.195 3.467 13.375 1 96.62 186 PRO B CA 1
ATOM 3696 C C . PRO B 1 186 ? -4.594 2.057 13.805 1 96.62 186 PRO B C 1
ATOM 3698 O O . PRO B 1 186 ? -4.68 1.772 15 1 96.62 186 PRO B O 1
ATOM 3701 N N . ARG B 1 187 ? -4.836 1.181 12.883 1 96.44 187 ARG B N 1
ATOM 3702 C CA . ARG B 1 187 ? -5.223 -0.183 13.227 1 96.44 187 ARG B CA 1
ATOM 3703 C C . ARG B 1 187 ? -3.994 -1.052 13.477 1 96.44 187 ARG B C 1
ATOM 3705 O O . ARG B 1 187 ? -3.852 -1.641 14.547 1 96.44 187 ARG B O 1
ATOM 3712 N N . CYS B 1 188 ? -3.158 -1.076 12.531 1 95.38 188 CYS B N 1
ATOM 3713 C CA . CYS B 1 188 ? -1.953 -1.875 12.719 1 95.38 188 CYS B CA 1
ATOM 3714 C C . CYS B 1 188 ? -0.85 -1.052 13.375 1 95.38 188 CYS B C 1
ATOM 3716 O O . CYS B 1 188 ? 0.206 -1.584 13.719 1 95.38 188 CYS B O 1
ATOM 3718 N N . MET B 1 189 ? -1.028 0.221 13.508 1 94.56 189 MET B N 1
ATOM 3719 C CA . MET B 1 189 ? -0.119 1.149 14.18 1 94.56 189 MET B CA 1
ATOM 3720 C C . MET B 1 189 ? 1.247 1.154 13.5 1 94.56 189 MET B C 1
ATOM 3722 O O . MET B 1 189 ? 2.277 1.052 14.164 1 94.56 189 MET B O 1
ATOM 3726 N N . ASP B 1 190 ? 1.195 1.204 12.234 1 96.25 190 ASP B N 1
ATOM 3727 C CA . ASP B 1 190 ? 2.398 1.249 11.414 1 96.25 190 ASP B CA 1
ATOM 3728 C C . ASP B 1 190 ? 2.307 2.361 10.367 1 96.25 190 ASP B C 1
ATOM 3730 O O . ASP B 1 190 ? 1.286 3.047 10.273 1 96.25 190 ASP B O 1
ATOM 3734 N N . VAL B 1 191 ? 3.463 2.582 9.688 1 97.25 191 VAL B N 1
ATOM 3735 C CA . VAL B 1 191 ? 3.543 3.705 8.758 1 97.25 191 VAL B CA 1
ATOM 3736 C C . VAL B 1 191 ? 3.857 3.195 7.355 1 97.25 191 VAL B C 1
ATOM 3738 O O . VAL B 1 191 ? 4.68 2.289 7.188 1 97.25 191 VAL B O 1
ATOM 3741 N N . TYR B 1 192 ? 3.24 3.807 6.379 1 97.38 192 TYR B N 1
ATOM 3742 C CA . TYR B 1 192 ? 3.326 3.352 4.992 1 97.38 192 TYR B CA 1
ATOM 3743 C C . TYR B 1 192 ? 3.604 4.52 4.055 1 97.38 192 TYR B C 1
ATOM 3745 O O . TYR B 1 192 ? 3.238 5.66 4.344 1 97.38 192 TYR B O 1
ATOM 3753 N N . ARG B 1 193 ? 4.258 4.238 2.961 1 96.69 193 ARG B N 1
ATOM 3754 C CA . ARG B 1 193 ? 4.406 5.211 1.885 1 96.69 193 ARG B CA 1
ATOM 3755 C C . ARG B 1 193 ? 3.104 5.367 1.104 1 96.69 193 ARG B C 1
ATOM 3757 O O . ARG B 1 193 ? 2.396 4.387 0.868 1 96.69 193 ARG B O 1
ATOM 3764 N N . PRO B 1 194 ? 2.826 6.582 0.634 1 95.5 194 PRO B N 1
ATOM 3765 C CA . PRO B 1 194 ? 1.599 6.789 -0.138 1 95.5 194 PRO B CA 1
ATOM 3766 C C . PRO B 1 194 ? 1.564 5.965 -1.423 1 95.5 194 PRO B C 1
ATOM 3768 O O . PRO B 1 194 ? 2.6 5.773 -2.064 1 95.5 194 PRO B O 1
ATOM 3771 N N . SER B 1 195 ? 0.336 5.578 -1.771 1 91.75 195 SER B N 1
ATOM 3772 C CA . SER B 1 195 ? 0.149 4.762 -2.967 1 91.75 195 SER B CA 1
ATOM 3773 C C . SER B 1 195 ? 0.229 5.613 -4.23 1 91.75 195 SER B C 1
ATOM 3775 O O . SER B 1 195 ? 0.747 5.164 -5.254 1 91.75 195 SER B O 1
ATOM 3777 N N . HIS B 1 196 ? -0.265 6.797 -4.09 1 90.94 196 HIS B N 1
ATOM 3778 C CA . HIS B 1 196 ? -0.315 7.668 -5.258 1 90.94 196 HIS B CA 1
ATOM 3779 C C . HIS B 1 196 ? 0.961 8.492 -5.387 1 90.94 196 HIS B C 1
ATOM 3781 O O . HIS B 1 196 ? 1.459 9.031 -4.398 1 90.94 196 HIS B O 1
ATOM 3787 N N . ALA B 1 197 ? 1.428 8.578 -6.59 1 92 197 ALA B N 1
ATOM 3788 C CA . ALA B 1 197 ? 2.658 9.312 -6.863 1 92 197 ALA B CA 1
ATOM 3789 C C . ALA B 1 197 ? 2.514 10.781 -6.484 1 92 197 ALA B C 1
ATOM 3791 O O . ALA B 1 197 ? 3.467 11.406 -6.008 1 92 197 ALA B O 1
ATOM 3792 N N . ARG B 1 198 ? 1.348 11.336 -6.707 1 94.06 198 ARG B N 1
ATOM 3793 C CA . ARG B 1 198 ? 1.116 12.742 -6.398 1 94.06 198 ARG B CA 1
ATOM 3794 C C . ARG B 1 198 ? 1.287 13.016 -4.91 1 94.06 198 ARG B C 1
ATOM 3796 O O . ARG B 1 198 ? 1.794 14.062 -4.516 1 94.06 198 ARG B O 1
ATOM 3803 N N . HIS B 1 199 ? 0.902 12.086 -4.094 1 94.06 199 HIS B N 1
ATOM 3804 C CA . HIS B 1 199 ? 1.042 12.242 -2.648 1 94.06 199 HIS B CA 1
ATOM 3805 C C . HIS B 1 199 ? 2.488 12.039 -2.209 1 94.06 199 HIS B C 1
ATOM 3807 O O . HIS B 1 199 ? 2.945 12.664 -1.252 1 94.06 199 HIS B O 1
ATOM 3813 N N . ARG B 1 200 ? 3.191 11.25 -2.932 1 93.69 200 ARG B N 1
ATOM 3814 C CA . ARG B 1 200 ? 4.59 10.992 -2.602 1 93.69 200 ARG B CA 1
ATOM 3815 C C . ARG B 1 200 ? 5.445 12.234 -2.844 1 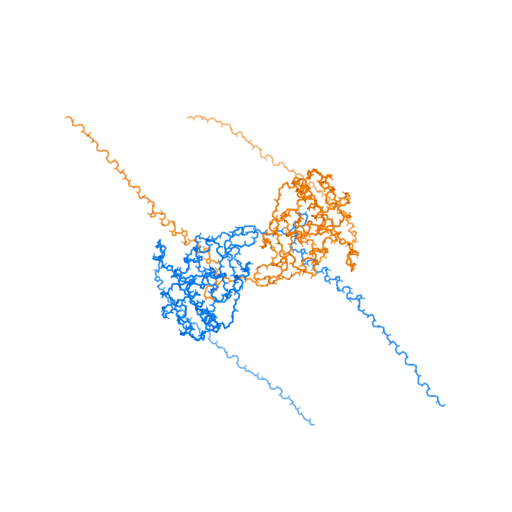93.69 200 ARG B C 1
ATOM 3817 O O . ARG B 1 200 ? 6.527 12.367 -2.266 1 93.69 200 ARG B O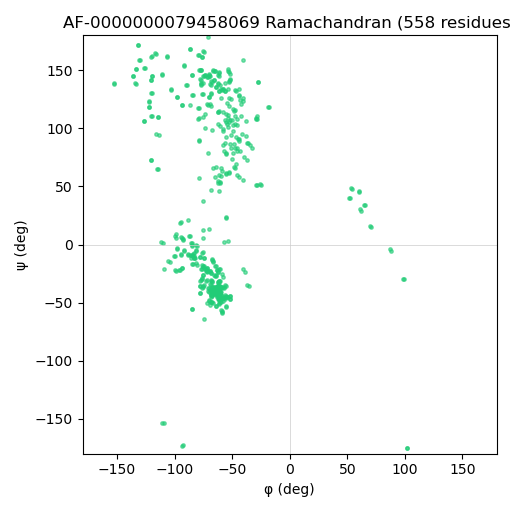 1
ATOM 3824 N N . ALA B 1 201 ? 4.98 13.07 -3.65 1 94 201 ALA B N 1
ATOM 3825 C CA . ALA B 1 201 ? 5.727 14.273 -4.012 1 94 201 ALA B CA 1
ATOM 3826 C C . ALA B 1 201 ? 5.531 15.375 -2.967 1 94 201 ALA B C 1
ATOM 3828 O O . ALA B 1 201 ? 6.273 16.359 -2.951 1 94 201 ALA B O 1
ATOM 3829 N N . VAL B 1 202 ? 4.613 15.188 -2.104 1 95.31 202 VAL B N 1
ATOM 3830 C CA . VAL B 1 202 ? 4.312 16.188 -1.083 1 95.31 202 VAL B CA 1
ATOM 3831 C C . VAL B 1 202 ? 5.371 16.141 0.015 1 95.31 202 VAL B C 1
ATOM 3833 O O . VAL B 1 202 ? 5.801 15.062 0.426 1 95.31 202 VAL B O 1
ATOM 3836 N N . ASP B 1 203 ? 5.797 17.312 0.451 1 93.69 203 ASP B N 1
ATOM 3837 C CA . ASP B 1 203 ? 6.77 17.406 1.536 1 93.69 203 ASP B CA 1
ATOM 3838 C C . ASP B 1 203 ? 6.137 17.016 2.871 1 93.69 203 ASP B C 1
ATOM 3840 O O . ASP B 1 203 ? 5.211 17.672 3.346 1 93.69 203 ASP B O 1
ATOM 3844 N N . GLY B 1 204 ? 6.695 15.984 3.502 1 94.81 204 GLY B N 1
ATOM 3845 C CA . GLY B 1 204 ? 6.168 15.461 4.75 1 94.81 204 GLY B CA 1
ATOM 3846 C C . GLY B 1 204 ? 6.469 16.344 5.945 1 94.81 204 GLY B C 1
ATOM 3847 O O . GLY B 1 204 ? 5.879 16.188 7.012 1 94.81 204 GLY B O 1
ATOM 3848 N N . THR B 1 205 ? 7.344 17.312 5.727 1 93.06 205 THR B N 1
ATOM 3849 C CA . THR B 1 205 ? 7.676 18.234 6.809 1 93.06 205 THR B CA 1
ATOM 3850 C C . THR B 1 205 ? 6.445 19.031 7.23 1 93.06 205 THR B C 1
ATOM 3852 O O . THR B 1 205 ? 6.383 19.547 8.352 1 93.06 205 THR B O 1
ATOM 3855 N N . PHE B 1 206 ? 5.5 19.141 6.402 1 94.94 206 PHE B N 1
ATOM 3856 C CA . PHE B 1 206 ? 4.324 19.969 6.641 1 94.94 206 PHE B CA 1
ATOM 3857 C C . PHE B 1 206 ? 3.277 19.203 7.445 1 94.94 206 PHE B C 1
ATOM 3859 O O . PHE B 1 206 ? 2.221 19.75 7.77 1 94.94 206 PHE B O 1
ATOM 3866 N N . PHE B 1 207 ? 3.6 17.969 7.805 1 96 207 PHE B N 1
ATOM 3867 C CA . PHE B 1 207 ? 2.748 17.109 8.625 1 96 207 PHE B CA 1
ATOM 3868 C C . PHE B 1 207 ? 3.514 16.578 9.828 1 96 207 PHE B C 1
ATOM 3870 O O . PHE B 1 207 ? 4.355 15.688 9.688 1 96 207 PHE B O 1
ATOM 3877 N N . PRO B 1 208 ? 3.215 17.094 10.938 1 94.5 208 PRO B N 1
ATOM 3878 C CA . PRO B 1 208 ? 3.986 16.672 12.109 1 94.5 208 PRO B CA 1
ATOM 3879 C C . PRO B 1 208 ? 3.68 15.234 12.531 1 94.5 208 PRO B C 1
ATOM 3881 O O . PRO B 1 208 ? 2.529 14.797 12.453 1 94.5 208 PRO B O 1
ATOM 3884 N N . PRO B 1 209 ? 4.656 14.523 13.039 1 94.69 209 PRO B N 1
ATOM 3885 C CA . PRO B 1 209 ? 4.445 13.148 13.508 1 94.69 209 PRO B CA 1
ATOM 3886 C C . PRO B 1 209 ? 3.488 13.07 14.695 1 94.69 209 PRO B C 1
ATOM 3888 O O . PRO B 1 209 ? 2.932 12 14.977 1 94.69 209 PRO B O 1
ATOM 3891 N N . SER B 1 210 ? 3.271 14.117 15.359 1 95.75 210 SER B N 1
ATOM 3892 C CA . SER B 1 210 ? 2.354 14.172 16.484 1 95.75 210 SER B CA 1
ATOM 3893 C C . SER B 1 210 ? 0.901 14.078 16.031 1 95.75 210 SER B C 1
ATOM 3895 O O . SER B 1 210 ? 0.021 13.711 16.812 1 95.75 210 SER B O 1
ATOM 3897 N N . LEU B 1 211 ? 0.695 14.375 14.812 1 97.19 211 LEU B N 1
ATOM 3898 C CA . LEU B 1 211 ? -0.653 14.602 14.297 1 97.19 211 LEU B CA 1
ATOM 3899 C C . LEU B 1 211 ? -1.523 13.367 14.492 1 97.19 211 LEU B C 1
ATOM 3901 O O . LEU B 1 211 ? -2.572 13.43 15.141 1 97.19 211 LEU B O 1
ATOM 3905 N N . PRO B 1 212 ? -1.125 12.203 13.992 1 97.12 212 PRO B N 1
ATOM 3906 C CA . PRO B 1 212 ? -2.027 11.062 14.148 1 97.12 212 PRO B CA 1
ATOM 3907 C C . PRO B 1 212 ? -2.273 10.695 15.609 1 97.12 212 PRO B C 1
ATOM 3909 O O . PRO B 1 212 ? -3.381 10.297 15.969 1 97.12 212 PRO B O 1
ATOM 3912 N N . HIS B 1 213 ? -1.326 10.898 16.344 1 95.31 213 HIS B N 1
ATOM 3913 C CA . HIS B 1 213 ? -1.436 10.5 17.75 1 95.31 213 HIS B CA 1
ATOM 3914 C C . HIS B 1 213 ? -2.258 11.508 18.547 1 95.31 213 HIS B C 1
ATOM 3916 O O . HIS B 1 213 ? -3.076 11.117 19.375 1 95.31 213 HIS B O 1
ATOM 3922 N N . LEU B 1 214 ? -2.055 12.711 18.312 1 95.19 214 LEU B N 1
ATOM 3923 C CA . LEU B 1 214 ? -2.885 13.742 18.922 1 95.19 214 LEU B CA 1
ATOM 3924 C C . LEU B 1 214 ? -4.336 13.617 18.469 1 95.19 214 LEU B C 1
ATOM 3926 O O . LEU B 1 214 ? -5.258 13.82 19.25 1 95.19 214 LEU B O 1
ATOM 3930 N N . PHE B 1 215 ? -4.473 13.312 17.266 1 96.88 215 PHE B N 1
ATOM 3931 C CA . PHE B 1 215 ? -5.801 13.109 16.703 1 96.88 215 PHE B CA 1
ATOM 3932 C C . PHE B 1 215 ? -6.605 12.133 17.547 1 96.88 215 PHE B C 1
ATOM 3934 O O . PHE B 1 215 ? -7.734 12.43 17.953 1 96.88 215 PHE B O 1
ATOM 3941 N N . PHE B 1 216 ? -5.996 11.039 17.891 1 94.88 216 PHE B N 1
ATOM 3942 C CA . PHE B 1 216 ? -6.734 10.008 18.609 1 94.88 216 PHE B CA 1
ATOM 3943 C C . PHE B 1 216 ? -6.75 10.297 20.109 1 94.88 216 PHE B C 1
ATOM 3945 O O . PHE B 1 216 ? -7.523 9.695 20.859 1 94.88 216 PHE B O 1
ATOM 3952 N N . MET B 1 217 ? -5.902 11.125 20.516 1 92.12 217 MET B N 1
ATOM 3953 C CA . MET B 1 217 ? -6.031 11.609 21.891 1 92.12 217 MET B CA 1
ATOM 3954 C C . MET B 1 217 ? -7.27 12.477 22.047 1 92.12 217 MET B C 1
ATOM 3956 O O . MET B 1 217 ? -7.953 12.414 23.078 1 92.12 217 MET B O 1
ATOM 3960 N N . VAL B 1 218 ? -7.453 13.32 21.078 1 92.69 218 VAL B N 1
ATOM 3961 C CA . VAL B 1 218 ? -8.594 14.227 21.094 1 92.69 218 VAL B CA 1
ATOM 3962 C C . VAL B 1 218 ? -9.875 13.461 20.75 1 92.69 218 VAL B C 1
ATOM 3964 O O . VAL B 1 218 ? -10.938 13.75 21.297 1 92.69 218 VAL B O 1
ATOM 3967 N N . TYR B 1 219 ? -9.727 12.508 19.891 1 92.31 219 TYR B N 1
ATOM 3968 C CA . TYR B 1 219 ? -10.875 11.711 19.469 1 92.31 219 TYR B CA 1
ATOM 3969 C C . TYR B 1 219 ? -10.656 10.234 19.797 1 92.31 219 TYR B C 1
ATOM 3971 O O . TYR B 1 219 ? -10.609 9.398 18.891 1 92.31 219 TYR B O 1
ATOM 3979 N N . PRO B 1 220 ? -10.703 9.812 20.969 1 90.62 220 PRO B N 1
ATOM 3980 C CA . PRO B 1 220 ? -10.359 8.445 21.359 1 90.62 220 PRO B CA 1
ATOM 3981 C C . PRO B 1 220 ? -11.406 7.426 20.906 1 90.62 220 PRO B C 1
ATOM 3983 O O . PRO B 1 220 ? -11.078 6.258 20.688 1 90.62 220 PRO B O 1
ATOM 3986 N N . ARG B 1 221 ? -12.633 7.785 20.656 1 89.06 221 ARG B N 1
ATOM 3987 C CA . ARG B 1 221 ? -13.719 6.875 20.312 1 89.06 221 ARG B CA 1
ATOM 3988 C C . ARG B 1 221 ? -13.555 6.355 18.875 1 89.06 221 ARG B C 1
ATOM 3990 O O . ARG B 1 221 ? -14.141 5.336 18.516 1 89.06 221 ARG B O 1
ATOM 3997 N N . TYR B 1 222 ? -12.836 7.086 18.188 1 92.69 222 TYR B N 1
ATOM 3998 C CA . TYR B 1 222 ? -12.703 6.715 16.781 1 92.69 222 TYR B CA 1
ATOM 3999 C C . TYR B 1 222 ? -11.492 5.816 16.578 1 92.69 222 TYR B C 1
ATOM 4001 O O . TYR B 1 222 ? -11.227 5.383 15.445 1 92.69 222 TYR B O 1
ATOM 4009 N N . ARG B 1 223 ? -10.844 5.457 17.625 1 92.56 223 ARG B N 1
ATOM 4010 C CA . ARG B 1 223 ? -9.703 4.555 17.5 1 92.56 223 ARG B CA 1
ATOM 4011 C C . ARG B 1 223 ? -10.156 3.15 17.109 1 92.56 223 ARG B C 1
ATOM 4013 O O . ARG B 1 223 ? -11 2.555 17.797 1 92.56 223 ARG B O 1
ATOM 4020 N N . PRO B 1 224 ? -9.523 2.67 16.031 1 93.62 224 PRO B N 1
ATOM 4021 C CA . PRO B 1 224 ? -9.922 1.32 15.633 1 93.62 224 PRO B CA 1
ATOM 4022 C C . PRO B 1 224 ? -9.328 0.237 16.531 1 93.62 224 PRO B C 1
ATOM 4024 O O . PRO B 1 224 ? -8.352 0.486 17.25 1 93.62 224 PRO B O 1
ATOM 4027 N N . GLU B 1 225 ? -9.953 -0.928 16.453 1 90.31 225 GLU B N 1
ATOM 4028 C CA . GLU B 1 225 ? -9.422 -2.084 17.172 1 90.31 225 GLU B CA 1
ATOM 4029 C C . GLU B 1 225 ? -8.211 -2.672 16.438 1 90.31 225 GLU B C 1
ATOM 4031 O O . GLU B 1 225 ? -8.141 -2.637 15.219 1 90.31 225 GLU B O 1
ATOM 4036 N N . LEU B 1 226 ? -7.41 -3.201 17.266 1 89.12 226 LEU B N 1
ATOM 4037 C CA . LEU B 1 226 ? -6.234 -3.852 16.703 1 89.12 226 LEU B CA 1
ATOM 4038 C C . LEU B 1 226 ? -6.629 -5.082 15.898 1 89.12 226 LEU B C 1
ATOM 4040 O O . LEU B 1 226 ? -7.645 -5.715 16.172 1 89.12 226 LEU B O 1
ATOM 4044 N N . PRO B 1 227 ? -5.773 -5.348 14.852 1 86.75 227 PRO B N 1
ATOM 4045 C CA . PRO B 1 227 ? -6.078 -6.562 14.094 1 86.75 227 PRO B CA 1
ATOM 4046 C C . PRO B 1 227 ? -5.988 -7.828 14.945 1 86.75 227 PRO B C 1
ATOM 4048 O O . PRO B 1 227 ? -5.09 -7.949 15.781 1 86.75 227 PRO B O 1
ATOM 4051 N N . GLN B 1 228 ? -6.891 -8.695 14.773 1 86 228 GLN B N 1
ATOM 4052 C CA . GLN B 1 228 ? -6.926 -9.93 15.547 1 86 228 GLN B CA 1
ATOM 4053 C C . GLN B 1 228 ? -6.215 -11.062 14.812 1 86 228 GLN B C 1
ATOM 4055 O O . GLN B 1 228 ? -5.809 -12.055 15.422 1 86 228 GLN B O 1
ATOM 4060 N N . GLU B 1 229 ? -6.051 -10.93 13.531 1 88.31 229 GLU B N 1
ATOM 4061 C CA . GLU B 1 229 ? -5.434 -11.961 12.711 1 88.31 229 GLU B CA 1
ATOM 4062 C C . GLU B 1 229 ? -4.066 -11.516 12.195 1 88.31 229 GLU B C 1
ATOM 4064 O O . GLU B 1 229 ? -3.785 -10.32 12.125 1 88.31 229 GLU B O 1
ATOM 4069 N N . GLU B 1 230 ? -3.244 -12.445 12.094 1 88.44 230 GLU B N 1
ATOM 4070 C CA . GLU B 1 230 ? -1.93 -12.227 11.5 1 88.44 230 GLU B CA 1
ATOM 4071 C C . GLU B 1 230 ? -1.623 -13.273 10.438 1 88.44 230 GLU B C 1
ATOM 4073 O O . GLU B 1 230 ? -2.256 -14.336 10.398 1 88.44 230 GLU B O 1
ATOM 4078 N N . HIS B 1 231 ? -0.766 -12.961 9.625 1 90.94 231 HIS B N 1
ATOM 4079 C CA . HIS B 1 231 ? -0.385 -13.914 8.586 1 90.94 231 HIS B CA 1
ATOM 4080 C C . HIS B 1 231 ? 0.356 -15.109 9.18 1 90.94 231 HIS B C 1
ATOM 4082 O O . HIS B 1 231 ? 1.287 -14.938 9.969 1 90.94 231 HIS B O 1
ATOM 4088 N N . VAL B 1 232 ? -0.103 -16.281 8.797 1 90.5 232 VAL B N 1
ATOM 4089 C CA . VAL B 1 232 ? 0.556 -17.531 9.195 1 90.5 232 VAL B CA 1
ATOM 4090 C C . VAL B 1 232 ? 1.131 -18.219 7.965 1 90.5 232 VAL B C 1
ATOM 4092 O O . VAL B 1 232 ? 0.383 -18.75 7.133 1 90.5 232 VAL B O 1
ATOM 4095 N N . PRO B 1 233 ? 2.432 -18.234 7.867 1 90.06 233 PRO B N 1
ATOM 4096 C CA . PRO B 1 233 ? 3.043 -18.891 6.707 1 90.06 233 PRO B CA 1
ATOM 4097 C C . PRO B 1 233 ? 2.721 -20.375 6.637 1 90.06 233 PRO B C 1
ATOM 4099 O O . PRO B 1 233 ? 2.787 -21.078 7.648 1 90.06 233 PRO B O 1
ATOM 4102 N N . ARG B 1 234 ? 2.316 -20.844 5.508 1 89.81 234 ARG B N 1
ATOM 4103 C CA . ARG B 1 234 ? 1.977 -22.25 5.301 1 89.81 234 ARG B CA 1
ATOM 4104 C C . ARG B 1 234 ? 2.557 -22.766 3.986 1 89.81 234 ARG B C 1
ATOM 4106 O O . ARG B 1 234 ? 2.672 -22.016 3.016 1 89.81 234 ARG B O 1
ATOM 4113 N N . ILE B 1 235 ? 2.973 -24.062 3.992 1 91.25 235 ILE B N 1
ATOM 4114 C CA . ILE B 1 235 ? 3.338 -24.797 2.783 1 91.25 235 ILE B CA 1
ATOM 4115 C C . ILE B 1 235 ? 2.463 -26.047 2.648 1 91.25 235 ILE B C 1
ATOM 4117 O O . ILE B 1 235 ? 2.486 -26.922 3.514 1 91.25 235 ILE B O 1
ATOM 4121 N N . PHE B 1 236 ? 1.725 -26.078 1.588 1 89.19 236 PHE B N 1
ATOM 4122 C CA . PHE B 1 236 ? 0.792 -27.172 1.332 1 89.19 236 PHE B CA 1
ATOM 4123 C C . PHE B 1 236 ? -0.127 -27.391 2.527 1 89.19 236 PHE B C 1
ATOM 4125 O O . PHE B 1 236 ? -0.367 -28.516 2.932 1 89.19 236 PHE B O 1
ATOM 4132 N N . GLY B 1 237 ? -0.536 -26.25 3.105 1 85.5 237 GLY B N 1
ATOM 4133 C CA . GLY B 1 237 ? -1.515 -26.312 4.18 1 85.5 237 GLY B CA 1
ATOM 4134 C C . GLY B 1 237 ? -0.888 -26.484 5.551 1 85.5 237 GLY B C 1
ATOM 4135 O O . GLY B 1 237 ? -1.565 -26.344 6.57 1 85.5 237 GLY B O 1
ATOM 4136 N N . PHE B 1 238 ? 0.427 -26.672 5.645 1 87.31 238 PHE B N 1
ATOM 4137 C CA . PHE B 1 238 ? 1.111 -26.891 6.914 1 87.31 238 PHE B CA 1
ATOM 4138 C C . PHE B 1 238 ? 1.829 -25.625 7.367 1 87.31 238 PHE B C 1
ATOM 4140 O O . PHE B 1 238 ? 2.553 -25 6.586 1 87.31 238 PHE B O 1
ATOM 4147 N N . GLU B 1 239 ? 1.633 -25.359 8.602 1 90.44 239 GLU B N 1
ATOM 4148 C CA . GLU B 1 239 ? 2.283 -24.188 9.156 1 90.44 239 GLU B CA 1
ATOM 4149 C C . GLU B 1 239 ? 3.795 -24.375 9.242 1 90.44 239 GLU B C 1
ATOM 4151 O O . GLU B 1 239 ? 4.273 -25.438 9.625 1 90.44 239 GLU B O 1
ATOM 4156 N N . ILE B 1 240 ? 4.469 -23.344 8.898 1 87.69 240 ILE B N 1
ATOM 4157 C CA . ILE B 1 240 ? 5.922 -23.391 8.961 1 87.69 240 ILE B CA 1
ATOM 4158 C C . ILE B 1 240 ? 6.391 -23.047 10.375 1 87.69 240 ILE B C 1
ATOM 4160 O O . ILE B 1 240 ? 5.996 -22.031 10.93 1 87.69 240 ILE B O 1
ATOM 4164 N N . HIS B 1 241 ? 7.164 -23.859 10.828 1 86.31 241 HIS B N 1
ATOM 4165 C CA . HIS B 1 241 ? 7.707 -23.594 12.156 1 86.31 241 HIS B CA 1
ATOM 4166 C C . HIS B 1 241 ? 8.672 -22.422 12.133 1 86.31 241 HIS B C 1
ATOM 4168 O O . HIS B 1 241 ? 9.461 -22.281 11.195 1 86.31 241 HIS B O 1
ATOM 4174 N N . PRO B 1 242 ? 8.672 -21.672 13.195 1 80.44 242 PRO B N 1
ATOM 4175 C CA . PRO B 1 242 ? 9.516 -20.469 13.227 1 80.44 242 PRO B CA 1
ATOM 4176 C C . PRO B 1 242 ? 11.008 -20.797 13.102 1 80.44 242 PRO B C 1
ATOM 4178 O O . PRO B 1 242 ? 11.789 -19.969 12.641 1 80.44 242 PRO B O 1
ATOM 4181 N N . SER B 1 243 ? 11.391 -21.953 13.438 1 79.38 243 SER B N 1
ATOM 4182 C CA . SER B 1 243 ? 12.797 -22.344 13.398 1 79.38 243 SER B CA 1
ATOM 4183 C C . SER B 1 243 ? 13.211 -22.781 11.992 1 79.38 243 SER B C 1
ATOM 4185 O O . SER B 1 243 ? 14.398 -22.938 11.711 1 79.38 243 SER B O 1
ATOM 4187 N N . ALA B 1 244 ? 12.25 -22.938 11.211 1 80.75 244 ALA B N 1
ATOM 4188 C CA . ALA B 1 244 ? 12.539 -23.453 9.875 1 80.75 244 ALA B CA 1
ATOM 4189 C C . ALA B 1 244 ? 13.398 -22.484 9.078 1 80.75 244 ALA B C 1
ATOM 4191 O O . ALA B 1 244 ? 14.352 -22.891 8.414 1 80.75 244 ALA B O 1
ATOM 4192 N N . VAL B 1 245 ? 13.094 -21.266 9.297 1 74.75 245 VAL B N 1
ATOM 4193 C CA . VAL B 1 245 ? 13.766 -20.25 8.484 1 74.75 245 VAL B CA 1
ATOM 4194 C C . VAL B 1 245 ? 15.242 -20.156 8.875 1 74.75 245 VAL B C 1
ATOM 4196 O O . VAL B 1 245 ? 16.125 -20.297 8.031 1 74.75 245 VAL B O 1
ATOM 4199 N N . PRO B 1 246 ? 15.469 -20.078 10.125 1 72.5 246 PRO B N 1
ATOM 4200 C CA . PRO B 1 246 ? 16.891 -20.078 10.5 1 72.5 246 PRO B CA 1
ATOM 4201 C C . PRO B 1 246 ? 17.609 -21.359 10.109 1 72.5 246 PRO B C 1
ATOM 4203 O O . PRO B 1 246 ? 18.781 -21.328 9.727 1 72.5 246 PRO B O 1
ATOM 4206 N N . TYR B 1 247 ? 16.969 -22.438 10.219 1 78.38 247 TYR B N 1
ATOM 4207 C CA . TYR B 1 247 ? 17.578 -23.719 9.875 1 78.38 247 TYR B CA 1
ATOM 4208 C C . TYR B 1 247 ? 17.953 -23.781 8.398 1 78.38 247 TYR B C 1
ATOM 4210 O O . TYR B 1 247 ? 19.047 -24.219 8.039 1 78.38 247 TYR B O 1
ATOM 4218 N N . GLN B 1 248 ? 17.078 -23.312 7.641 1 78.25 248 GLN B N 1
ATOM 4219 C CA . GLN B 1 248 ? 17.297 -23.297 6.199 1 78.25 248 GLN B CA 1
ATOM 4220 C C . GLN B 1 248 ? 18.484 -22.422 5.828 1 78.25 248 GLN B C 1
ATOM 4222 O O . GLN B 1 248 ? 19.297 -22.781 4.961 1 78.25 248 GLN B O 1
ATOM 4227 N N . GLN B 1 249 ? 18.594 -21.375 6.543 1 76.38 249 GLN B N 1
ATOM 4228 C CA . GLN B 1 249 ? 19.688 -20.453 6.293 1 76.38 249 GLN B CA 1
ATOM 4229 C C . GLN B 1 249 ? 21.031 -21.078 6.688 1 76.38 249 GLN B C 1
ATOM 4231 O O . GLN B 1 249 ? 22.031 -20.906 5.984 1 76.38 249 GLN B O 1
ATOM 4236 N N . ARG B 1 250 ? 21.031 -21.766 7.723 1 77.69 250 ARG B N 1
ATOM 4237 C CA . ARG B 1 250 ? 22.234 -22.438 8.18 1 77.69 250 ARG B CA 1
ATOM 4238 C C . ARG B 1 250 ? 22.703 -23.5 7.191 1 77.69 250 ARG B C 1
ATOM 4240 O O . ARG B 1 250 ? 23.891 -23.609 6.891 1 77.69 250 ARG B O 1
ATOM 4247 N N . ILE B 1 251 ? 21.766 -24.188 6.719 1 77.25 251 ILE B N 1
ATOM 4248 C CA . ILE B 1 251 ? 22.078 -25.25 5.766 1 77.25 251 ILE B CA 1
ATOM 4249 C C . ILE B 1 251 ? 22.641 -24.641 4.48 1 77.25 251 ILE B C 1
ATOM 4251 O O . ILE B 1 251 ? 23.609 -25.156 3.918 1 77.25 251 ILE B O 1
ATOM 4255 N N . ALA B 1 252 ? 22.078 -23.578 4.105 1 77.19 252 ALA B N 1
ATOM 4256 C CA . ALA B 1 252 ? 22.531 -22.891 2.896 1 77.19 252 ALA B CA 1
ATOM 4257 C C . ALA B 1 252 ? 23.938 -22.359 3.07 1 77.19 252 ALA B C 1
ATOM 4259 O O . ALA B 1 252 ? 24.766 -22.453 2.158 1 77.19 252 ALA B O 1
ATOM 4260 N N . ASP B 1 253 ? 24.219 -21.844 4.176 1 77.94 253 ASP B N 1
ATOM 4261 C CA . ASP B 1 253 ? 25.547 -21.312 4.48 1 77.94 253 ASP B CA 1
ATOM 4262 C C . ASP B 1 253 ? 26.594 -22.422 4.488 1 77.94 253 ASP B C 1
ATOM 4264 O O . ASP B 1 253 ? 27.719 -22.234 4.031 1 77.94 253 ASP B O 1
ATOM 4268 N N . ARG B 1 254 ? 26.234 -23.5 5.004 1 72.62 254 ARG B N 1
ATOM 4269 C CA . ARG B 1 254 ? 27.141 -24.641 5.07 1 72.62 254 ARG B CA 1
ATOM 4270 C C . ARG B 1 254 ? 27.484 -25.141 3.672 1 72.62 254 ARG B C 1
ATOM 4272 O O . ARG B 1 254 ? 28.625 -25.484 3.389 1 72.62 254 ARG B O 1
ATOM 4279 N N . LYS B 1 255 ? 26.469 -25.125 2.846 1 70.25 255 LYS B N 1
ATOM 4280 C CA . LYS B 1 255 ? 26.672 -25.562 1.472 1 70.25 255 LYS B CA 1
ATOM 4281 C C . LYS B 1 255 ? 27.625 -24.641 0.728 1 70.25 255 LYS B C 1
ATOM 4283 O O . LYS B 1 255 ? 28.469 -25.094 -0.043 1 70.25 255 LYS B O 1
ATOM 4288 N N . ASP B 1 256 ? 27.531 -23.391 0.995 1 72 256 ASP B N 1
ATOM 4289 C CA . ASP B 1 256 ? 28.406 -22.406 0.366 1 72 256 ASP B CA 1
ATOM 4290 C C . ASP B 1 256 ? 29.844 -22.516 0.879 1 72 256 ASP B C 1
ATOM 4292 O O . ASP B 1 256 ? 30.797 -22.375 0.113 1 72 256 ASP B O 1
ATOM 4296 N N . ARG B 1 257 ? 29.891 -22.797 2.154 1 70.62 257 ARG B N 1
ATOM 4297 C CA . ARG B 1 257 ? 31.219 -22.984 2.74 1 70.62 257 ARG B CA 1
ATOM 4298 C C . ARG B 1 257 ? 31.891 -24.234 2.188 1 70.62 257 ARG B C 1
ATOM 4300 O O . ARG B 1 257 ? 33.094 -24.234 1.914 1 70.62 257 ARG B O 1
ATOM 4307 N N . ARG B 1 258 ? 31.188 -25.172 1.887 1 67.62 258 ARG B N 1
ATOM 4308 C CA . ARG B 1 258 ? 31.719 -26.406 1.312 1 67.62 258 ARG B CA 1
ATOM 4309 C C . ARG B 1 258 ? 32.094 -26.203 -0.151 1 67.62 258 ARG B C 1
ATOM 4311 O O . ARG B 1 258 ? 33.125 -26.703 -0.599 1 67.62 258 ARG B O 1
ATOM 4318 N N . LYS B 1 259 ? 31.281 -25.422 -0.772 1 65.88 259 LYS B N 1
ATOM 4319 C CA . LYS B 1 259 ? 31.594 -25.094 -2.16 1 65.88 259 LYS B CA 1
ATOM 4320 C C . LYS B 1 259 ? 32.844 -24.219 -2.248 1 65.88 259 LYS B C 1
ATOM 4322 O O . LYS B 1 259 ? 33.688 -24.422 -3.113 1 65.88 259 LYS B O 1
ATOM 4327 N N . ALA B 1 260 ? 32.844 -23.297 -1.433 1 67.81 260 ALA B N 1
ATOM 4328 C CA . ALA B 1 260 ? 34 -22.391 -1.396 1 67.81 260 ALA B CA 1
ATOM 4329 C C . ALA B 1 260 ? 35.281 -23.172 -1.055 1 67.81 260 ALA B C 1
ATOM 4331 O O . ALA B 1 260 ? 36.344 -22.891 -1.617 1 67.81 260 ALA B O 1
ATOM 4332 N N . LYS B 1 261 ? 35.219 -24.109 -0.271 1 68.81 261 LYS B N 1
ATOM 4333 C CA . LYS B 1 261 ? 36.375 -24.938 0.103 1 68.81 261 LYS B CA 1
ATOM 4334 C C . LYS B 1 261 ? 36.781 -25.859 -1.042 1 68.81 261 LYS B C 1
ATOM 4336 O O . LYS B 1 261 ? 37.969 -26.125 -1.229 1 68.81 261 LYS B O 1
ATOM 4341 N N . ARG B 1 262 ? 35.781 -26.219 -1.77 1 63.06 262 ARG B N 1
ATOM 4342 C CA . ARG B 1 262 ? 36.094 -27.094 -2.906 1 63.06 262 ARG B CA 1
ATOM 4343 C C . ARG B 1 262 ? 36.688 -26.281 -4.051 1 63.06 262 ARG B C 1
ATOM 4345 O O . ARG B 1 262 ? 37.5 -26.812 -4.824 1 63.06 262 ARG B O 1
ATOM 4352 N N . GLU B 1 263 ? 36.25 -24.984 -4.16 1 64.38 263 GLU B N 1
ATOM 4353 C CA . GLU B 1 263 ? 36.781 -24.125 -5.219 1 64.38 263 GLU B CA 1
ATOM 4354 C C . GLU B 1 263 ? 38.094 -23.453 -4.785 1 64.38 263 GLU B C 1
ATOM 4356 O O . GLU B 1 263 ? 38.688 -22.719 -5.555 1 64.38 263 GLU B O 1
ATOM 4361 N N . SER B 1 264 ? 38.469 -23.5 -3.582 1 57.38 264 SER B N 1
ATOM 4362 C CA . SER B 1 264 ? 39.812 -23 -3.225 1 57.38 264 SER B CA 1
ATOM 4363 C C . SER B 1 264 ? 40.906 -23.781 -3.939 1 57.38 264 SER B C 1
ATOM 4365 O O . SER B 1 264 ? 40.906 -25.016 -3.891 1 57.38 264 SER B O 1
ATOM 4367 N N . PRO B 1 265 ? 41.469 -23.188 -5.008 1 52.53 265 PRO B N 1
ATOM 4368 C CA . PRO B 1 265 ? 42.562 -23.828 -5.734 1 52.53 265 PRO B CA 1
ATOM 4369 C C . PRO B 1 265 ? 43.531 -24.547 -4.809 1 52.53 265 PRO B C 1
ATOM 4371 O O . PRO B 1 265 ? 43.875 -24.031 -3.738 1 52.53 265 PRO B O 1
ATOM 4374 N N . ASP B 1 266 ? 43.562 -25.812 -4.727 1 49.09 266 ASP B N 1
ATOM 4375 C CA . ASP B 1 266 ? 44.688 -26.516 -4.164 1 49.09 266 ASP B CA 1
ATOM 4376 C C . ASP B 1 266 ? 46 -25.844 -4.547 1 49.09 266 ASP B C 1
ATOM 4378 O O . ASP B 1 266 ? 46.281 -25.609 -5.73 1 49.09 266 ASP B O 1
ATOM 4382 N N . ARG B 1 267 ? 46.594 -24.969 -3.816 1 43.41 267 ARG B N 1
ATOM 4383 C CA . ARG B 1 267 ? 48 -24.531 -3.984 1 43.41 267 ARG B CA 1
ATOM 4384 C C . ARG B 1 267 ? 48.875 -25.672 -4.441 1 43.41 267 ARG B C 1
ATOM 4386 O O . ARG B 1 267 ? 48.969 -26.703 -3.758 1 43.41 267 ARG B O 1
ATOM 4393 N N . ILE B 1 268 ? 48.938 -25.922 -5.75 1 44.59 268 ILE B N 1
ATOM 4394 C CA . ILE B 1 268 ? 50.062 -26.719 -6.254 1 44.59 268 ILE B CA 1
ATOM 4395 C C . ILE B 1 268 ? 51.312 -26.438 -5.414 1 44.59 268 ILE B C 1
ATOM 4397 O O . ILE B 1 268 ? 51.75 -25.297 -5.285 1 44.59 268 ILE B O 1
ATOM 4401 N N . SER B 1 269 ? 51.406 -27.094 -4.324 1 42.44 269 SER B N 1
ATOM 4402 C CA . SER B 1 269 ? 52.719 -27.156 -3.672 1 42.44 269 SER B CA 1
ATOM 4403 C C . SER B 1 269 ? 53.844 -27.266 -4.691 1 42.44 269 SER B C 1
ATOM 4405 O O . SER B 1 269 ? 53.969 -28.25 -5.41 1 42.44 269 SER B O 1
ATOM 4407 N N . THR B 1 270 ? 54.094 -26.125 -5.383 1 43.28 270 THR B N 1
ATOM 4408 C CA . THR B 1 270 ? 55.344 -26 -6.125 1 43.28 270 THR B CA 1
ATOM 4409 C C . THR B 1 270 ? 56.5 -26.469 -5.277 1 43.28 270 THR B C 1
ATOM 4411 O O . THR B 1 270 ? 56.938 -25.766 -4.352 1 43.28 270 THR B O 1
ATOM 4414 N N . ASP B 1 271 ? 56.5 -27.688 -4.844 1 40.78 271 ASP B N 1
ATOM 4415 C CA . ASP B 1 271 ? 57.75 -28.266 -4.359 1 40.78 271 ASP B CA 1
ATOM 4416 C C . ASP B 1 271 ? 58.906 -27.984 -5.328 1 40.78 271 ASP B C 1
ATOM 4418 O O . ASP B 1 271 ? 58.875 -28.422 -6.484 1 40.78 271 ASP B O 1
ATOM 4422 N N . GLY B 1 272 ? 59.312 -26.656 -5.387 1 36.97 272 GLY B N 1
ATOM 4423 C CA . GLY B 1 272 ? 60.531 -26.172 -5.992 1 36.97 272 GLY B CA 1
ATOM 4424 C C . GLY B 1 272 ? 61.719 -27.062 -5.699 1 36.97 272 GLY B C 1
ATOM 4425 O O . GLY B 1 272 ? 62.344 -26.984 -4.625 1 36.97 272 GLY B O 1
ATOM 4426 N N . LYS B 1 273 ? 61.656 -28.375 -6.02 1 38.16 273 LYS B N 1
ATOM 4427 C CA . LYS B 1 273 ? 62.906 -29.141 -6.07 1 38.16 273 LYS B CA 1
ATOM 4428 C C . LYS B 1 273 ? 63.969 -28.422 -6.906 1 38.16 273 LYS B C 1
ATOM 4430 O O . LYS B 1 273 ? 63.75 -28.203 -8.102 1 38.16 273 LYS B O 1
ATOM 4435 N N . ASN B 1 274 ? 64.625 -27.406 -6.316 1 38.91 274 ASN B N 1
ATOM 4436 C CA . ASN B 1 274 ? 65.875 -26.75 -6.824 1 38.91 274 ASN B CA 1
ATOM 4437 C C . ASN B 1 274 ? 66.938 -27.75 -7.238 1 38.91 274 ASN B C 1
ATOM 4439 O O . ASN B 1 274 ? 67.375 -28.547 -6.418 1 38.91 274 ASN B O 1
ATOM 4443 N N . PRO B 1 275 ? 66.812 -28.25 -8.484 1 42.56 275 PRO B N 1
ATOM 4444 C CA . PRO B 1 275 ? 67.938 -29.156 -8.922 1 42.56 275 PRO B CA 1
ATOM 4445 C C . PRO B 1 275 ? 69.312 -28.625 -8.562 1 42.56 275 PRO B C 1
ATOM 4447 O O . PRO B 1 275 ? 69.625 -27.484 -8.914 1 42.56 275 PRO B O 1
ATOM 4450 N N . LYS B 1 276 ? 69.875 -28.906 -7.395 1 35.53 276 LYS B N 1
ATOM 4451 C CA . LYS B 1 276 ? 71.25 -28.641 -7.004 1 35.53 276 LYS B CA 1
ATOM 4452 C C . LYS B 1 276 ? 72.188 -29.062 -8.102 1 35.53 276 LYS B C 1
ATOM 4454 O O . LYS B 1 276 ? 72.25 -30.219 -8.523 1 35.53 276 LYS B O 1
ATOM 4459 N N . MET B 1 277 ? 72.375 -28.234 -9.18 1 37.31 277 MET B N 1
ATOM 4460 C CA . MET B 1 277 ? 73.438 -28.406 -10.148 1 37.31 277 MET B CA 1
ATOM 4461 C C . MET B 1 277 ? 74.812 -28.609 -9.453 1 37.31 277 MET B C 1
ATOM 4463 O O . MET B 1 277 ? 75.25 -27.719 -8.742 1 37.31 277 MET B O 1
ATOM 4467 N N . GLY B 1 278 ? 74.938 -29.703 -8.773 1 32.22 278 GLY B N 1
ATOM 4468 C CA . GLY B 1 278 ? 76.25 -30.125 -8.258 1 32.22 278 GLY B CA 1
ATOM 4469 C C . GLY B 1 278 ? 77.375 -30.031 -9.289 1 32.22 278 GLY B C 1
ATOM 4470 O O . GLY B 1 278 ? 77.25 -30.594 -10.383 1 32.22 278 GLY B O 1
ATOM 4471 N N . ILE B 1 279 ? 78.062 -28.922 -9.312 1 38.47 279 ILE B N 1
ATOM 4472 C CA . ILE B 1 279 ? 79.312 -28.703 -10.039 1 38.47 279 ILE B CA 1
ATOM 4473 C C . ILE B 1 279 ? 80.25 -29.844 -9.773 1 38.47 279 ILE B C 1
ATOM 4475 O O . ILE B 1 279 ? 80.5 -30.219 -8.625 1 38.47 279 ILE B O 1
ATOM 4479 N N . PRO B 1 280 ? 80.375 -30.734 -10.734 1 38.81 280 PRO B N 1
ATOM 4480 C CA . PRO B 1 280 ? 81.375 -31.797 -10.641 1 38.81 280 PRO B CA 1
ATOM 4481 C C . PRO B 1 280 ? 82.75 -31.281 -10.156 1 38.81 280 PRO B C 1
ATOM 4483 O O . PRO B 1 280 ? 83.125 -30.125 -10.398 1 38.81 280 PRO B O 1
ATOM 4486 N N . LYS B 1 281 ? 83.438 -31.906 -9.211 1 29.2 281 LYS B N 1
ATOM 4487 C CA . LYS B 1 281 ? 84.875 -31.703 -9.016 1 29.2 281 LYS B CA 1
ATOM 4488 C C . LYS B 1 281 ? 85.625 -31.938 -10.305 1 29.2 281 LYS B C 1
ATOM 4490 O O . LYS B 1 281 ? 85.375 -32.875 -11.039 1 29.2 281 LYS B O 1
#

Organism: NCBI:txid69355

Solvent-accessible surface area (backbone atoms only — not comparable to full-atom values): 33486 Å² total; per-residue (Å²): 143,82,87,75,84,77,83,82,77,87,71,84,80,83,78,80,79,78,83,75,80,76,78,76,76,80,75,79,74,78,76,75,80,85,68,74,77,76,72,60,81,68,61,77,64,79,84,71,77,76,71,55,79,61,19,21,55,39,49,56,44,65,34,91,45,30,67,79,55,77,86,72,53,65,70,56,68,68,31,67,78,64,45,63,79,41,60,84,57,22,62,65,39,71,62,17,51,52,45,56,74,34,54,47,75,47,74,71,55,61,67,38,56,66,56,48,50,20,22,51,50,48,49,33,54,43,42,28,57,41,47,71,34,73,65,29,40,52,53,47,48,52,38,33,76,68,38,69,70,32,58,43,48,42,60,65,35,75,79,35,48,20,34,63,24,19,86,44,59,62,55,34,69,77,40,93,61,87,39,62,30,31,31,33,30,67,40,79,59,43,50,27,46,55,88,46,68,53,45,47,70,38,60,7,53,35,29,36,36,24,43,55,54,49,47,39,67,77,41,48,85,74,57,58,68,64,54,90,65,75,76,73,64,30,50,85,75,38,72,61,57,82,62,49,59,60,49,49,45,52,53,51,50,52,52,50,52,51,48,51,61,68,64,50,75,76,76,75,76,75,75,75,78,71,83,79,79,77,74,81,127,135,76,86,71,89,83,78,85,75,84,78,73,84,75,79,79,80,78,82,76,77,76,79,77,77,76,75,80,73,79,74,74,79,84,66,74,79,76,72,60,80,67,63,77,67,78,84,71,78,76,69,53,80,63,19,21,54,39,48,56,44,64,36,90,47,28,69,79,56,77,84,74,54,65,71,56,67,68,32,65,79,64,44,63,77,40,62,84,57,23,64,64,39,70,60,16,51,52,45,56,73,34,54,47,76,47,74,73,53,62,67,38,56,68,56,48,50,21,22,50,49,47,48,32,54,42,44,28,56,41,46,70,34,73,64,30,40,52,53,48,48,52,38,33,75,67,37,70,70,33,57,44,47,43,61,65,36,75,80,35,47,21,34,62,22,20,85,44,60,61,57,34,67,76,41,90,61,84,37,60,31,30,30,34,29,67,40,78,60,41,49,26,45,55,89,47,68,54,46,47,71,37,60,8,53,35,28,35,36,25,42,55,54,50,47,38,66,78,40,46,86,72,56,57,68,64,55,89,66,75,75,73,65,30,52,86,76,37,72,62,57,82,61,49,59,60,50,50,44,52,52,52,50,51,52,49,51,52,48,50,60,67,66,48,73,75,73,74,75,73,73,74,76,72,79,75,79,71,76,78,131

Radius of gyration: 36.67 Å; Cα contacts (8 Å, |Δi|>4): 689; chains: 2; bounding box: 160×90×86 Å